Protein AF-A0A483PTI4-F1 (afdb_monomer_lite)

Organism: Klebsiella pneumoniae (NCBI:txid573)

Secondary structure (DSSP, 8-state):
-EETT--SPPPBTTTEEE-TTS-EEEPP-SSB-TGGGTPPPPPHHHHHHHHHHHHTT-HHHHHHHHTTPPB-HHHHHHHHHHHHHHT--EE--S-EEE--S-S-EEE-S-EE-TT-EEE--TTSS-SS-----BTTTBTTPPPPEEEEEEE-SPPEEPPHHHHHHHHHHTGGG--TT--B---GGGGGGTTSEEEEEEEEEEEEGGG-SS-GGGEEEEEEEEEB-GGGBBSSPP-S-PPTT-EEEEEEEPPPSSPEEEEPPEEEEESS---EEEEEEESSSEEEE--EEEEE-SS----TT--SEEEES-EEEEEES-EEEE-TTS---EEEEEEEEEEEEEES-EEEEEEEEEEEEEEEEEEEES-EEEEEEEES--

Sequence (378 aa):
MVNPDDTTSGEIPGGILVDVLGRRWYRQAEFVSYDMFMAPRVPGATLLAVQVALAMGNCSSAIAYLSGVEAADAAIQNAHRYANLLNIPVRQNDGAFLVLVDHEAEVRTKTSLGGSIIFTSADSGVNEIRWGPLRLLDPTAPEPKRMFNIKGKERIELTPAELATFNTSYSQYLKKGSNYLPYPKLYPYYGGMFYALSNEVEIYRNGNRDNPRDRVLYRDFSRIGRNGALTERIVKDIPTGSIGYAAIIPKEDDFLEFECPHFIELGDSRRFLNIEVSRPMVRIKNLVHTSWQTASTSLESRVVISAREVFDVFCEYGETTCHPAENGSYVICIRDTCNVHIDNYYGLHGWGFQGHHGIKGLYGNRNTFNRVDFHSFG

Structure (mmCIF, N/CA/C/O backbone):
data_AF-A0A483PTI4-F1
#
_entry.id   AF-A0A483PTI4-F1
#
loop_
_atom_site.group_PDB
_atom_site.id
_atom_site.type_symbol
_atom_site.label_atom_id
_atom_site.label_alt_id
_atom_site.label_comp_id
_atom_site.label_asym_id
_atom_site.label_entity_id
_atom_site.label_seq_id
_atom_site.pdbx_PDB_ins_code
_atom_site.Cartn_x
_atom_site.Cartn_y
_atom_site.Cartn_z
_atom_site.occupancy
_atom_site.B_iso_or_equiv
_atom_site.auth_seq_id
_atom_site.auth_comp_id
_atom_site.auth_asym_id
_atom_site.auth_atom_id
_atom_site.pdbx_PDB_model_num
ATOM 1 N N . MET A 1 1 ? -11.165 -3.805 -29.130 1.00 83.06 1 MET A N 1
ATOM 2 C CA . MET A 1 1 ? -12.610 -3.971 -29.387 1.00 83.06 1 MET A CA 1
ATOM 3 C C . MET A 1 1 ? -13.277 -2.628 -29.152 1.00 83.06 1 MET A C 1
ATOM 5 O O . MET A 1 1 ? -12.896 -1.958 -28.199 1.00 83.06 1 MET A O 1
ATOM 9 N N . VAL A 1 2 ? -14.197 -2.207 -30.020 1.00 85.25 2 VAL A N 1
ATOM 10 C CA . VAL A 1 2 ? -15.020 -1.021 -29.737 1.00 85.25 2 VAL A CA 1
ATOM 11 C C . VAL A 1 2 ? -16.045 -1.412 -28.684 1.00 85.25 2 VAL A C 1
ATOM 13 O O . VAL A 1 2 ? -16.722 -2.419 -28.873 1.00 85.25 2 VAL A O 1
ATOM 16 N N . ASN A 1 3 ? -16.148 -0.641 -27.603 1.00 81.75 3 ASN A N 1
ATOM 17 C CA . ASN A 1 3 ? -17.265 -0.767 -26.673 1.00 81.75 3 ASN A CA 1
ATOM 18 C C . ASN A 1 3 ? -18.332 0.270 -27.066 1.00 81.75 3 ASN A C 1
ATOM 20 O O . ASN A 1 3 ? -18.118 1.456 -26.816 1.00 81.75 3 ASN A O 1
ATOM 24 N N . PRO A 1 4 ? -19.428 -0.130 -27.736 1.00 78.69 4 PRO A N 1
ATOM 25 C CA . PRO A 1 4 ? -20.441 0.814 -28.206 1.00 78.69 4 PRO A CA 1
ATOM 26 C C . PRO A 1 4 ? -21.245 1.447 -27.062 1.00 78.69 4 PRO A C 1
ATOM 28 O O . PRO A 1 4 ? -21.808 2.522 -27.2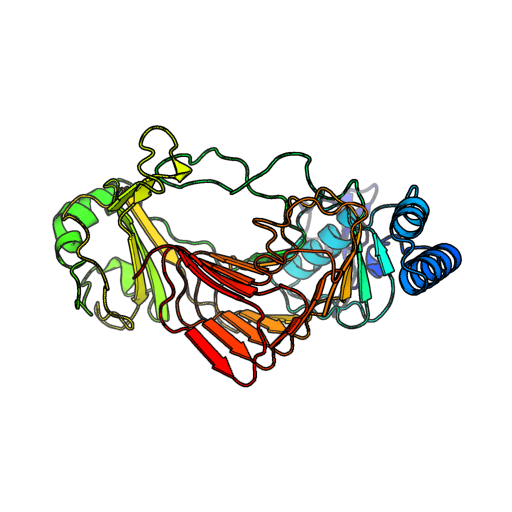56 1.00 78.69 4 PRO A O 1
ATOM 31 N N . ASP A 1 5 ? -21.269 0.814 -25.886 1.00 84.44 5 ASP A N 1
ATOM 32 C CA . ASP A 1 5 ? -22.056 1.259 -24.732 1.00 84.44 5 ASP A CA 1
ATOM 33 C C . ASP A 1 5 ? -21.272 2.213 -23.814 1.00 84.44 5 ASP A C 1
ATOM 35 O O . ASP A 1 5 ? -21.851 2.897 -22.969 1.00 84.44 5 ASP A O 1
ATOM 39 N N . ASP A 1 6 ? -19.949 2.299 -23.988 1.00 85.56 6 ASP A N 1
ATOM 40 C CA . ASP A 1 6 ? -19.105 3.231 -23.247 1.00 85.56 6 ASP A CA 1
ATOM 41 C C . ASP A 1 6 ? -18.936 4.561 -23.991 1.00 85.56 6 ASP A C 1
ATOM 43 O O . ASP A 1 6 ? -18.280 4.664 -25.030 1.00 85.56 6 ASP A O 1
ATOM 47 N N . THR A 1 7 ? -19.509 5.611 -23.406 1.00 82.94 7 THR A N 1
ATOM 48 C CA . THR A 1 7 ? -19.462 6.983 -23.932 1.00 82.94 7 THR A CA 1
ATOM 49 C C . THR A 1 7 ? -18.765 7.969 -22.995 1.00 82.94 7 THR A C 1
ATOM 51 O O . THR A 1 7 ? -18.557 9.129 -23.366 1.00 82.94 7 THR A O 1
ATOM 54 N N . THR A 1 8 ? -18.368 7.531 -21.797 1.00 87.75 8 THR A N 1
ATOM 55 C CA . THR A 1 8 ? -17.908 8.414 -20.714 1.00 87.75 8 THR A CA 1
ATOM 56 C C . THR A 1 8 ? -16.476 8.143 -20.282 1.00 87.75 8 THR A C 1
ATOM 58 O O . THR A 1 8 ? -15.845 9.056 -19.747 1.00 87.75 8 THR A O 1
ATOM 61 N N . SER A 1 9 ? -15.919 6.955 -20.547 1.00 87.00 9 SER A N 1
ATOM 62 C CA . SER A 1 9 ? -14.534 6.672 -20.171 1.00 87.00 9 SER A CA 1
ATOM 63 C C . SER A 1 9 ? -13.573 7.626 -20.879 1.00 87.00 9 SER A C 1
ATOM 65 O O . SER A 1 9 ? -13.685 7.897 -22.084 1.00 87.00 9 SER A O 1
ATOM 67 N N . GLY A 1 10 ? -12.643 8.168 -20.093 1.00 88.56 10 GLY A N 1
ATOM 68 C CA . GLY A 1 10 ? -11.529 8.960 -20.597 1.00 88.56 10 GLY A CA 1
ATOM 69 C C . GLY A 1 10 ? -10.473 8.077 -21.254 1.00 88.56 10 GLY A C 1
ATOM 70 O O . GLY A 1 10 ? -10.407 6.873 -21.002 1.00 88.56 10 GLY A O 1
ATOM 71 N N . GLU A 1 11 ? -9.633 8.692 -22.079 1.00 92.88 11 GLU A N 1
ATOM 72 C CA . GLU A 1 11 ? -8.502 8.006 -22.693 1.00 92.88 11 GLU A CA 1
ATOM 73 C C . GLU A 1 11 ? -7.539 7.467 -21.623 1.00 92.88 11 GLU A C 1
ATOM 75 O O . GLU A 1 11 ? -7.259 8.119 -20.610 1.00 92.88 11 GLU A O 1
ATOM 80 N N . ILE A 1 12 ? -7.042 6.256 -21.859 1.00 94.88 12 ILE A N 1
ATOM 81 C CA . ILE A 1 12 ? -5.945 5.653 -21.109 1.00 94.88 12 ILE A CA 1
ATOM 82 C C . ILE A 1 12 ? -4.933 5.199 -22.162 1.00 94.88 12 ILE A C 1
ATOM 84 O O . ILE A 1 12 ? -5.156 4.147 -22.769 1.00 94.88 12 ILE A O 1
ATOM 88 N N . PRO A 1 13 ? -3.850 5.960 -22.407 1.00 93.25 13 PRO A N 1
ATOM 89 C CA . PRO A 1 13 ? -2.853 5.621 -23.416 1.00 93.25 13 PRO A CA 1
ATOM 90 C C . PRO A 1 13 ? -2.393 4.167 -23.300 1.00 93.25 13 PRO A C 1
ATOM 92 O O . PRO A 1 13 ? -2.026 3.711 -22.223 1.00 93.25 13 PRO A O 1
ATOM 95 N N . GLY A 1 14 ? -2.473 3.422 -24.403 1.00 91.00 14 GLY A N 1
ATOM 96 C CA . GLY A 1 14 ? -2.158 1.991 -24.447 1.00 91.00 14 GLY A CA 1
ATOM 97 C C . GLY A 1 14 ? -3.282 1.045 -24.001 1.00 91.00 14 GLY A C 1
ATOM 98 O O . GLY A 1 14 ? -3.193 -0.138 -24.314 1.00 91.00 14 GLY A O 1
ATOM 99 N N . GLY A 1 15 ? -4.348 1.522 -23.350 1.00 94.50 15 GLY A N 1
ATOM 100 C CA . GLY A 1 15 ? -5.488 0.723 -22.871 1.00 94.50 15 GLY A CA 1
ATOM 101 C C . GLY A 1 15 ? -6.820 1.067 -23.548 1.00 94.50 15 GLY A C 1
ATOM 102 O O . GLY A 1 15 ? -7.386 0.223 -24.243 1.00 94.50 15 GLY A O 1
ATOM 103 N N . ILE A 1 16 ? -7.308 2.299 -23.355 1.00 94.69 16 ILE A N 1
ATOM 104 C CA . ILE A 1 16 ? -8.518 2.846 -23.993 1.00 94.69 16 ILE A CA 1
ATOM 105 C C . ILE A 1 16 ? -8.091 3.975 -24.918 1.00 94.69 16 ILE A C 1
ATOM 107 O O . ILE A 1 16 ? -7.575 4.980 -24.438 1.00 94.69 16 ILE A O 1
ATOM 111 N N . LEU A 1 17 ? -8.355 3.837 -26.214 1.00 93.38 17 LEU A N 1
ATOM 112 C CA . LEU A 1 17 ? -8.159 4.912 -27.186 1.00 93.38 17 LEU A CA 1
ATOM 113 C C . LEU A 1 17 ? -9.509 5.525 -27.555 1.00 93.38 17 LEU A C 1
ATOM 115 O O . LEU A 1 17 ? -10.465 4.793 -27.816 1.00 93.38 17 LEU A O 1
ATOM 119 N N . VAL A 1 18 ? -9.588 6.854 -27.591 1.00 92.56 18 VAL A N 1
ATOM 120 C CA . VAL A 1 18 ? -10.782 7.574 -28.051 1.00 92.56 18 VAL A CA 1
ATOM 121 C C . VAL A 1 18 ? -10.518 8.061 -29.466 1.00 92.56 18 VAL A C 1
ATOM 123 O O . VAL A 1 18 ? -9.573 8.807 -29.700 1.00 92.56 18 VAL A O 1
ATOM 126 N N . ASP A 1 19 ? -11.323 7.617 -30.429 1.00 89.44 19 ASP A N 1
ATOM 127 C CA . ASP A 1 19 ? -11.155 8.068 -31.809 1.00 89.44 19 ASP A CA 1
ATOM 128 C C . ASP A 1 19 ? -11.838 9.416 -32.085 1.00 89.44 19 ASP A C 1
ATOM 130 O O . ASP A 1 19 ? -12.566 9.965 -31.258 1.00 89.44 19 ASP A O 1
ATOM 134 N N . VAL A 1 20 ? -11.623 9.944 -33.291 1.00 90.62 20 VAL A N 1
ATOM 135 C CA . VAL A 1 20 ? -12.175 11.236 -33.739 1.00 90.62 20 VAL A CA 1
ATOM 136 C C . VAL A 1 20 ? -13.708 11.286 -33.770 1.00 90.62 20 VAL A C 1
ATOM 138 O O . VAL A 1 20 ? -14.277 12.370 -33.840 1.00 90.62 20 VAL A O 1
ATOM 141 N N . LEU A 1 21 ? -14.381 10.131 -33.730 1.00 89.12 21 LEU A N 1
ATOM 142 C CA . LEU A 1 21 ? -15.840 10.022 -33.658 1.00 89.12 21 LEU A CA 1
ATOM 143 C C . LEU A 1 21 ? -16.330 9.838 -32.212 1.00 89.12 21 LEU A C 1
ATOM 145 O O . LEU A 1 21 ? -17.519 9.624 -31.989 1.00 89.12 21 LEU A O 1
ATOM 149 N N . GLY A 1 22 ? -15.426 9.893 -31.230 1.00 88.62 22 GLY A N 1
ATOM 150 C CA . GLY A 1 22 ? -15.723 9.681 -29.819 1.00 88.62 22 GLY A CA 1
ATOM 151 C C . GLY A 1 22 ? -15.934 8.214 -29.439 1.00 88.62 22 GLY A C 1
ATOM 152 O O . GLY A 1 22 ? -16.445 7.944 -28.354 1.00 88.62 22 GLY A O 1
ATOM 153 N N . ARG A 1 23 ? -15.571 7.242 -30.283 1.00 90.75 23 ARG A N 1
ATOM 154 C CA . ARG A 1 23 ? -15.714 5.814 -29.941 1.00 90.75 23 ARG A CA 1
ATOM 155 C C . ARG A 1 23 ? -14.533 5.355 -29.095 1.00 90.75 23 ARG A C 1
ATOM 157 O O . ARG A 1 23 ? -13.397 5.751 -29.356 1.00 90.75 23 ARG A O 1
ATOM 164 N N . ARG A 1 24 ? -14.791 4.495 -28.106 1.00 92.88 24 ARG A N 1
ATOM 165 C CA . ARG A 1 24 ? -13.760 3.952 -27.213 1.00 92.88 24 ARG A CA 1
ATOM 166 C C . ARG A 1 24 ? -13.302 2.577 -27.676 1.00 92.88 24 ARG A C 1
ATOM 168 O O . ARG A 1 24 ? -14.091 1.638 -27.804 1.00 92.88 24 ARG A O 1
ATOM 175 N N . TRP A 1 25 ? -12.001 2.461 -27.903 1.00 93.06 25 TRP A N 1
ATOM 176 C CA . TRP A 1 25 ? -11.323 1.247 -28.326 1.00 93.06 25 TRP A CA 1
ATOM 177 C C . TRP A 1 25 ? -10.546 0.666 -27.157 1.00 93.06 25 TRP A C 1
ATOM 179 O O . TRP A 1 25 ? -9.517 1.198 -26.754 1.00 93.06 25 TRP A O 1
ATOM 189 N N . TYR A 1 26 ? -11.029 -0.459 -26.647 1.00 94.31 26 TYR A N 1
ATOM 190 C CA . TYR A 1 26 ? -10.422 -1.174 -25.535 1.00 94.31 26 TYR A CA 1
ATOM 191 C C . TYR A 1 26 ? -9.418 -2.206 -26.039 1.00 94.31 26 TYR A C 1
ATOM 193 O O . TYR A 1 26 ? -9.748 -3.045 -26.895 1.00 94.31 26 TYR A O 1
ATOM 201 N N . ARG A 1 27 ? -8.216 -2.211 -25.462 1.00 92.81 27 ARG A N 1
ATOM 202 C CA . ARG A 1 27 ? -7.264 -3.318 -25.586 1.00 92.81 27 ARG A CA 1
ATOM 203 C C . ARG A 1 27 ? -7.894 -4.603 -25.047 1.00 92.81 27 ARG A C 1
ATOM 205 O O . ARG A 1 27 ? -8.299 -4.677 -23.894 1.00 92.81 27 ARG A O 1
ATOM 212 N N . GLN A 1 28 ? -7.939 -5.643 -25.867 1.00 92.25 28 GLN A N 1
ATOM 213 C CA . GLN A 1 28 ? -8.326 -6.973 -25.398 1.00 92.25 28 GLN A CA 1
ATOM 214 C C . GLN A 1 28 ? -7.072 -7.682 -24.900 1.00 92.25 28 GLN A C 1
ATOM 216 O O . GLN A 1 28 ? -6.133 -7.855 -25.675 1.00 92.25 28 GLN A O 1
ATOM 221 N N . ALA A 1 29 ? -7.033 -8.031 -23.618 1.00 91.62 29 ALA A N 1
ATOM 222 C CA . ALA A 1 29 ? -5.925 -8.772 -23.039 1.00 91.62 29 ALA A CA 1
ATOM 223 C C . ALA A 1 29 ? -6.363 -9.490 -21.757 1.00 91.62 29 ALA A C 1
ATOM 225 O O . ALA A 1 29 ? -7.185 -8.974 -21.005 1.00 91.62 29 ALA A O 1
ATOM 226 N N . GLU A 1 30 ? -5.784 -10.662 -21.501 1.00 95.25 30 GLU A N 1
ATOM 227 C CA . GLU A 1 30 ? -5.970 -11.409 -20.246 1.00 95.25 30 GLU A CA 1
ATOM 228 C C . GLU A 1 30 ? -5.063 -10.889 -19.119 1.00 95.25 30 GLU A C 1
ATOM 230 O O . GLU A 1 30 ? -5.235 -11.240 -17.956 1.00 95.25 30 GLU A O 1
ATOM 235 N N . PHE A 1 31 ? -4.073 -10.069 -19.469 1.00 97.44 31 PHE A N 1
ATOM 236 C CA . PHE A 1 31 ? -3.181 -9.345 -18.572 1.00 97.44 31 PHE A CA 1
ATOM 237 C C . PHE A 1 31 ? -2.611 -8.134 -19.315 1.00 97.44 31 PHE A C 1
ATOM 239 O O . PHE A 1 31 ? -2.648 -8.084 -20.544 1.00 97.44 31 PHE A O 1
ATOM 246 N N . VAL A 1 32 ? -2.027 -7.183 -18.593 1.00 98.00 32 VAL A N 1
ATOM 247 C CA . VAL A 1 32 ? -1.288 -6.067 -19.200 1.00 98.00 32 VAL A CA 1
ATOM 248 C C . VAL A 1 32 ? 0.142 -5.989 -18.695 1.00 98.00 32 VAL A C 1
ATOM 250 O O . VAL A 1 32 ? 0.438 -6.444 -17.596 1.00 98.00 32 VAL A O 1
ATOM 253 N N . SER A 1 33 ? 1.027 -5.408 -19.498 1.00 97.75 33 SER A N 1
ATOM 254 C CA . SER A 1 33 ? 2.416 -5.121 -19.132 1.00 97.75 33 SER A CA 1
ATOM 255 C C . SER A 1 33 ? 2.711 -3.633 -19.286 1.00 97.75 33 SER A C 1
ATOM 257 O O . SER A 1 33 ? 1.950 -2.910 -19.931 1.00 97.75 33 SER A O 1
ATOM 259 N N . TYR A 1 34 ? 3.821 -3.161 -18.729 1.00 98.19 34 TYR A N 1
ATOM 260 C CA . TYR A 1 34 ? 4.249 -1.773 -18.888 1.00 98.19 34 TYR A CA 1
ATOM 261 C C . TYR A 1 34 ? 4.581 -1.451 -20.352 1.00 98.19 34 TYR A C 1
ATOM 263 O O . TYR A 1 34 ? 4.225 -0.380 -20.840 1.00 98.19 34 TYR A O 1
ATOM 271 N N . ASP A 1 35 ? 5.129 -2.405 -21.110 1.00 96.56 35 ASP A N 1
ATOM 272 C CA . ASP A 1 35 ? 5.402 -2.215 -22.544 1.00 96.56 35 ASP A CA 1
ATOM 273 C C . ASP A 1 35 ? 4.134 -2.032 -23.384 1.00 96.56 35 ASP A C 1
ATOM 275 O O . ASP A 1 35 ? 4.121 -1.247 -24.330 1.00 96.56 35 ASP A O 1
ATOM 279 N N . MET A 1 36 ? 3.033 -2.712 -23.033 1.00 96.44 36 MET A N 1
ATOM 280 C CA . MET A 1 36 ? 1.743 -2.514 -23.714 1.00 96.44 36 MET A CA 1
ATOM 281 C C . MET A 1 36 ? 1.212 -1.084 -23.549 1.00 96.44 36 MET A C 1
ATOM 283 O O . MET A 1 36 ? 0.398 -0.630 -24.356 1.00 96.44 36 MET A O 1
ATOM 287 N N . PHE A 1 37 ? 1.678 -0.390 -22.512 1.00 97.31 37 PHE A N 1
ATOM 288 C CA . PHE A 1 37 ? 1.368 0.999 -22.195 1.00 97.31 37 PHE A CA 1
ATOM 289 C C . PHE A 1 37 ? 2.501 1.945 -22.605 1.00 97.31 37 PHE A C 1
ATOM 291 O O . PHE A 1 37 ? 2.488 3.113 -22.230 1.00 97.31 37 PHE A O 1
ATOM 298 N N . MET A 1 38 ? 3.438 1.448 -23.424 1.00 96.31 38 MET A N 1
ATOM 299 C CA . MET A 1 38 ? 4.559 2.197 -23.988 1.00 96.31 38 MET A CA 1
ATOM 300 C C . MET A 1 38 ? 5.458 2.811 -22.912 1.00 96.31 38 MET A C 1
ATOM 302 O O . MET A 1 38 ? 5.983 3.905 -23.094 1.00 96.31 38 MET A O 1
ATOM 306 N N . ALA A 1 39 ? 5.636 2.112 -21.787 1.00 97.88 39 ALA A N 1
ATOM 307 C CA . ALA A 1 39 ? 6.569 2.549 -20.762 1.00 97.88 39 ALA A CA 1
ATOM 308 C C . ALA A 1 39 ? 7.990 2.661 -21.347 1.00 97.88 39 ALA A C 1
ATOM 310 O O . ALA A 1 39 ? 8.506 1.666 -21.870 1.00 97.88 39 ALA A O 1
ATOM 311 N N . PRO A 1 40 ? 8.637 3.839 -21.269 1.00 97.56 40 PRO A N 1
ATOM 312 C CA . PRO A 1 40 ? 10.001 4.009 -21.740 1.00 97.56 40 PRO A CA 1
ATOM 313 C C . PRO A 1 40 ? 10.943 3.124 -20.924 1.00 97.56 40 PRO A C 1
ATOM 315 O O . PRO A 1 40 ? 11.032 3.220 -19.698 1.00 97.56 40 PRO A O 1
ATOM 318 N N . ARG A 1 41 ? 11.657 2.238 -21.620 1.00 97.50 41 ARG A N 1
ATOM 319 C CA . ARG A 1 41 ? 12.722 1.432 -21.022 1.00 97.50 41 ARG A CA 1
ATOM 320 C C . ARG A 1 41 ? 14.001 2.264 -20.925 1.00 97.50 41 ARG A C 1
ATOM 322 O O . ARG A 1 41 ? 14.324 3.019 -21.842 1.00 97.50 41 ARG A O 1
ATOM 329 N N . VAL A 1 42 ? 14.785 2.049 -19.872 1.00 97.75 42 VAL A N 1
ATOM 330 C CA . VAL A 1 42 ? 16.178 2.506 -19.803 1.00 97.75 42 VAL A CA 1
ATOM 331 C C . VAL A 1 42 ? 16.931 1.891 -20.994 1.00 97.75 42 VAL A C 1
ATOM 333 O O . VAL A 1 42 ? 16.934 0.661 -21.131 1.00 97.75 42 VAL A O 1
ATOM 336 N N . PRO A 1 43 ? 17.570 2.693 -21.868 1.00 96.94 43 PRO A N 1
ATOM 337 C CA . PRO A 1 43 ? 18.278 2.168 -23.031 1.00 96.94 43 PRO A CA 1
ATOM 338 C C . PRO A 1 43 ? 19.368 1.167 -22.638 1.00 96.94 43 PRO A C 1
ATOM 340 O O . PRO A 1 43 ? 20.068 1.366 -21.648 1.00 96.94 43 PRO A O 1
ATOM 343 N N . GLY A 1 44 ? 19.571 0.116 -23.439 1.00 95.88 44 GLY A N 1
ATOM 344 C CA . GLY A 1 44 ? 20.504 -0.967 -23.095 1.00 95.88 44 GLY A CA 1
ATOM 345 C C . GLY A 1 44 ? 21.944 -0.502 -22.834 1.00 95.88 44 GLY A C 1
ATOM 346 O O . GLY A 1 44 ? 22.582 -0.980 -21.900 1.00 95.88 44 GLY A O 1
ATOM 347 N N . ALA A 1 45 ? 22.438 0.477 -23.602 1.00 95.81 45 ALA A N 1
ATOM 348 C CA . ALA A 1 45 ? 23.760 1.068 -23.379 1.00 95.81 45 ALA A CA 1
ATOM 349 C C . ALA A 1 45 ? 23.837 1.829 -22.043 1.00 95.81 45 ALA A C 1
ATOM 351 O O . ALA A 1 45 ? 24.821 1.700 -21.316 1.00 95.81 45 ALA A O 1
ATOM 352 N N . THR A 1 46 ? 22.782 2.571 -21.696 1.00 96.50 46 THR A N 1
ATOM 353 C CA . THR A 1 46 ? 22.660 3.273 -20.413 1.00 96.50 46 THR A CA 1
ATOM 354 C C . THR A 1 46 ? 22.582 2.288 -19.253 1.00 96.50 46 THR A C 1
ATOM 356 O O . THR A 1 46 ? 23.303 2.446 -18.274 1.00 96.50 46 THR A O 1
ATOM 359 N N . LEU A 1 47 ? 21.767 1.236 -19.374 1.00 96.19 47 LEU A N 1
ATOM 360 C CA . LEU A 1 47 ? 21.642 0.190 -18.359 1.00 96.19 47 LEU A CA 1
ATOM 361 C C . LEU A 1 47 ? 22.994 -0.475 -18.075 1.00 96.19 47 LEU A C 1
ATOM 363 O O . LEU A 1 47 ? 23.376 -0.613 -16.915 1.00 96.19 47 LEU A O 1
ATOM 367 N N . LEU A 1 48 ? 23.739 -0.829 -19.126 1.00 96.44 48 LEU A N 1
ATOM 368 C CA . LEU A 1 48 ? 25.079 -1.396 -18.986 1.00 96.44 48 LEU A CA 1
ATOM 369 C C . LEU A 1 48 ? 26.035 -0.415 -18.291 1.00 96.44 48 LEU A C 1
ATOM 371 O O . LEU A 1 48 ? 26.762 -0.812 -17.383 1.00 96.44 48 LEU A O 1
ATOM 375 N N . ALA A 1 49 ? 26.017 0.865 -18.673 1.00 96.31 49 ALA A N 1
ATOM 376 C CA . ALA A 1 49 ? 26.856 1.890 -18.054 1.00 96.31 49 ALA A CA 1
ATOM 377 C C . ALA A 1 49 ? 26.541 2.077 -16.558 1.00 96.31 49 ALA A C 1
ATOM 379 O O . ALA A 1 49 ? 27.462 2.147 -15.743 1.00 96.31 49 ALA A O 1
ATOM 380 N N . VAL A 1 50 ? 25.256 2.079 -16.183 1.00 94.75 50 VAL A N 1
ATOM 381 C CA . VAL A 1 50 ? 24.802 2.112 -14.782 1.00 94.75 50 VAL A CA 1
ATOM 382 C C . VAL A 1 50 ? 25.316 0.890 -14.020 1.00 94.75 50 VAL A C 1
ATOM 384 O O . VAL A 1 50 ? 25.925 1.044 -12.964 1.00 94.75 50 VAL A O 1
ATOM 387 N N . GLN A 1 51 ? 25.131 -0.319 -14.555 1.00 93.69 51 GLN A N 1
ATOM 388 C CA . GLN A 1 51 ? 25.570 -1.561 -13.907 1.00 93.69 51 GLN A CA 1
ATOM 389 C C . GLN A 1 51 ? 27.087 -1.601 -13.689 1.00 93.69 51 GLN A C 1
ATOM 391 O O . GLN A 1 51 ? 27.539 -1.953 -12.600 1.00 93.69 51 GLN A O 1
ATOM 396 N N . VAL A 1 52 ? 27.874 -1.197 -14.692 1.00 95.50 52 VAL A N 1
ATOM 397 C CA . VAL A 1 52 ? 29.338 -1.109 -14.582 1.00 95.50 52 VAL A CA 1
ATOM 398 C C . VAL A 1 52 ? 29.742 -0.076 -13.530 1.00 95.50 52 VAL A C 1
ATOM 400 O O . VAL A 1 52 ? 30.585 -0.369 -12.684 1.00 95.50 52 VAL A O 1
ATOM 403 N N . ALA A 1 53 ? 29.119 1.105 -13.531 1.00 93.56 53 ALA A N 1
ATOM 404 C CA . ALA A 1 53 ? 29.409 2.139 -12.543 1.00 93.56 53 ALA A CA 1
ATOM 405 C C . ALA A 1 53 ? 29.119 1.662 -11.112 1.00 93.56 53 ALA A C 1
ATOM 407 O O . ALA A 1 53 ? 29.961 1.845 -10.232 1.00 93.56 53 ALA A O 1
ATOM 408 N N . LEU A 1 54 ? 27.983 0.994 -10.884 1.00 90.31 54 LEU A N 1
ATOM 409 C CA . LEU A 1 54 ? 27.629 0.434 -9.577 1.00 90.31 54 LEU A CA 1
ATOM 410 C C . LEU A 1 54 ? 28.585 -0.679 -9.142 1.00 90.31 54 LEU A C 1
ATOM 412 O O . LEU A 1 54 ? 29.028 -0.681 -7.996 1.00 90.31 54 LEU A O 1
ATOM 416 N N . ALA A 1 55 ? 28.979 -1.570 -10.055 1.00 90.50 55 ALA A N 1
ATOM 417 C CA . ALA A 1 55 ? 29.968 -2.610 -9.768 1.00 90.50 55 ALA A CA 1
ATOM 418 C C . ALA A 1 55 ? 31.344 -2.033 -9.378 1.00 90.50 55 ALA A C 1
ATOM 420 O O . ALA A 1 55 ? 32.082 -2.650 -8.614 1.00 90.50 55 ALA A O 1
ATOM 421 N N . MET A 1 56 ? 31.678 -0.835 -9.868 1.00 90.94 56 MET A N 1
ATOM 422 C CA . MET A 1 56 ? 32.892 -0.094 -9.509 1.00 90.94 56 MET A CA 1
ATOM 423 C C . MET A 1 56 ? 32.724 0.810 -8.272 1.00 90.94 56 MET A C 1
ATOM 425 O O . MET A 1 56 ? 33.656 1.534 -7.924 1.00 90.94 56 MET A O 1
ATOM 429 N N . GLY A 1 57 ? 31.553 0.820 -7.624 1.00 86.44 57 GLY A N 1
ATOM 430 C CA . GLY A 1 57 ? 31.250 1.698 -6.487 1.00 86.44 57 GLY A CA 1
ATOM 431 C C . GLY A 1 57 ? 31.067 3.178 -6.855 1.00 86.44 57 GLY A C 1
ATOM 432 O O . GLY A 1 57 ? 31.084 4.044 -5.983 1.00 86.44 57 GLY A O 1
ATOM 433 N N . ASN A 1 58 ? 30.893 3.501 -8.139 1.00 89.75 5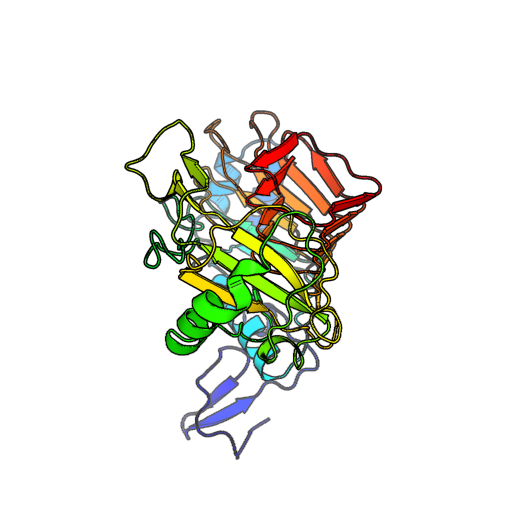8 ASN A N 1
ATOM 434 C CA . ASN A 1 58 ? 30.773 4.867 -8.643 1.00 89.75 58 ASN A CA 1
ATOM 435 C C . ASN A 1 58 ? 29.299 5.293 -8.760 1.00 89.75 58 ASN A C 1
ATOM 437 O O . ASN A 1 58 ? 28.747 5.435 -9.856 1.00 89.75 58 ASN A O 1
ATOM 441 N N . CYS A 1 59 ? 28.659 5.507 -7.606 1.00 87.38 59 CYS A N 1
ATOM 442 C CA . CYS A 1 59 ? 27.244 5.887 -7.528 1.00 87.38 59 CYS A CA 1
ATOM 443 C C . CYS A 1 59 ? 26.946 7.211 -8.255 1.00 87.38 59 CYS A C 1
ATOM 445 O O . CYS A 1 59 ? 25.918 7.324 -8.919 1.00 87.38 59 CYS A O 1
ATOM 447 N N . SER A 1 60 ? 27.864 8.185 -8.214 1.00 88.94 60 SER A N 1
ATOM 448 C CA . SER A 1 60 ? 27.685 9.479 -8.890 1.00 88.94 60 SER A CA 1
ATOM 449 C C . SER A 1 60 ? 27.541 9.330 -10.402 1.00 88.94 60 SER A C 1
ATOM 451 O O . SER A 1 60 ? 26.696 9.982 -11.010 1.00 88.94 60 SER A O 1
ATOM 453 N N . SER A 1 61 ? 28.332 8.445 -11.016 1.00 92.00 61 SER A N 1
ATOM 454 C CA . SER A 1 61 ? 28.228 8.198 -12.458 1.00 92.00 61 SER A CA 1
ATOM 455 C C . SER A 1 61 ? 26.964 7.420 -12.805 1.00 92.00 61 SER A C 1
ATOM 457 O O . SER A 1 61 ? 26.307 7.750 -13.786 1.00 92.00 61 SER A O 1
ATOM 459 N N . ALA A 1 62 ? 26.574 6.443 -11.978 1.00 91.56 62 ALA A N 1
ATOM 460 C CA . ALA A 1 62 ? 25.313 5.721 -12.152 1.00 91.56 62 ALA A CA 1
ATOM 461 C C . ALA A 1 62 ? 24.102 6.673 -12.150 1.00 91.56 62 ALA A C 1
ATOM 463 O O . ALA A 1 62 ? 23.252 6.581 -13.033 1.00 91.56 62 ALA A O 1
ATOM 464 N N . ILE A 1 63 ? 24.063 7.634 -11.218 1.00 89.38 63 ILE A N 1
ATOM 465 C CA . ILE A 1 63 ? 23.036 8.688 -11.184 1.00 89.38 63 ILE A CA 1
ATOM 466 C C . ILE A 1 63 ? 23.091 9.539 -12.458 1.00 89.38 63 ILE A C 1
ATOM 468 O O . ILE A 1 63 ? 22.060 9.774 -13.085 1.00 89.38 63 ILE A O 1
ATOM 472 N N . ALA A 1 64 ? 24.285 9.974 -12.871 1.00 91.25 64 ALA A N 1
ATOM 473 C CA . ALA A 1 64 ? 24.451 10.810 -14.057 1.00 91.25 64 ALA A CA 1
ATOM 474 C C . ALA A 1 64 ? 23.984 10.113 -15.346 1.00 91.25 64 ALA A C 1
ATOM 476 O O . ALA A 1 64 ? 23.402 10.768 -16.204 1.00 91.25 64 ALA A O 1
ATOM 477 N N . TYR A 1 65 ? 24.175 8.797 -15.479 1.00 94.00 65 TYR A N 1
ATOM 478 C CA . TYR A 1 65 ? 23.701 8.041 -16.643 1.00 94.00 65 TYR A CA 1
ATOM 479 C C . TYR A 1 65 ? 22.176 7.967 -16.748 1.00 94.00 65 TYR A C 1
ATOM 481 O O . TYR A 1 65 ? 21.655 7.835 -17.853 1.00 94.00 65 TYR A O 1
ATOM 489 N N . LEU A 1 66 ? 21.458 8.060 -15.628 1.00 91.81 66 LEU A N 1
ATOM 490 C CA . LEU A 1 66 ? 19.997 8.135 -15.635 1.00 91.81 66 LEU A CA 1
ATOM 491 C C . LEU A 1 66 ? 19.477 9.544 -15.944 1.00 91.81 66 LEU A C 1
ATOM 493 O O . LEU A 1 66 ? 18.294 9.700 -16.242 1.00 91.81 66 LEU A O 1
ATOM 497 N N . SER A 1 67 ? 20.346 10.560 -15.922 1.00 87.50 67 SER A N 1
ATOM 498 C CA . SER A 1 67 ? 19.985 11.916 -16.332 1.00 87.50 67 SER A CA 1
ATOM 499 C C . SER A 1 67 ? 19.615 11.933 -17.816 1.00 87.50 67 SER A C 1
ATOM 501 O O . SER A 1 67 ? 20.409 11.553 -18.676 1.00 87.50 67 SER A O 1
ATOM 503 N N . GLY A 1 68 ? 18.386 12.348 -18.120 1.00 84.56 68 GLY A N 1
ATOM 504 C CA . GLY A 1 68 ? 17.856 12.384 -19.485 1.00 84.56 68 GLY A CA 1
ATOM 505 C C . GLY A 1 68 ? 17.199 11.086 -19.966 1.00 84.56 68 GLY A C 1
ATOM 506 O O . GLY A 1 68 ? 16.753 11.038 -21.111 1.00 84.56 68 GLY A O 1
ATOM 507 N N . VAL A 1 69 ? 17.097 10.052 -19.124 1.00 94.31 69 VAL A N 1
ATOM 508 C CA . VAL A 1 69 ? 16.200 8.920 -19.398 1.00 94.31 69 VAL A CA 1
ATOM 509 C C . VAL A 1 69 ? 14.756 9.364 -19.154 1.00 94.31 69 VAL A C 1
ATOM 511 O O . VAL A 1 69 ? 14.459 10.023 -18.161 1.00 94.31 69 VAL A O 1
ATOM 514 N N . GLU A 1 70 ? 13.853 9.011 -20.066 1.00 95.88 70 GLU A N 1
ATOM 515 C CA . GLU A 1 70 ? 12.430 9.321 -19.925 1.00 95.88 70 GLU A CA 1
ATOM 516 C C . GLU A 1 70 ? 11.792 8.480 -18.806 1.00 95.88 70 GLU A C 1
ATOM 518 O O . GLU A 1 70 ? 12.046 7.279 -18.686 1.00 95.88 70 GLU A O 1
ATOM 523 N N . ALA A 1 71 ? 10.971 9.121 -17.974 1.00 96.38 71 ALA A N 1
ATOM 524 C CA . ALA A 1 71 ? 10.325 8.487 -16.832 1.00 96.38 71 ALA A CA 1
ATOM 525 C C . ALA A 1 71 ? 9.108 7.646 -17.250 1.00 96.38 71 ALA A C 1
ATOM 527 O O . ALA A 1 71 ? 8.295 8.058 -18.077 1.00 96.38 71 ALA A O 1
ATOM 528 N N . ALA A 1 72 ? 8.946 6.479 -16.629 1.00 97.94 72 ALA A N 1
ATOM 529 C CA . ALA A 1 72 ? 7.882 5.525 -16.931 1.00 97.94 72 ALA A CA 1
ATOM 530 C C . ALA A 1 72 ? 6.616 5.685 -16.069 1.00 97.94 72 ALA A C 1
ATOM 532 O O . ALA A 1 72 ? 5.654 4.938 -16.259 1.00 97.94 72 ALA A O 1
ATOM 533 N N . ASP A 1 73 ? 6.589 6.654 -15.149 1.00 96.81 73 ASP A N 1
ATOM 534 C CA . ASP A 1 73 ? 5.517 6.902 -14.176 1.00 96.81 73 ASP A CA 1
ATOM 535 C C . ASP A 1 73 ? 4.106 6.828 -14.770 1.00 96.81 73 ASP A C 1
ATOM 537 O O . ASP A 1 73 ? 3.270 6.040 -14.320 1.00 96.81 73 ASP A O 1
ATOM 541 N N . ALA A 1 74 ? 3.840 7.624 -15.809 1.00 96.94 74 ALA A N 1
ATOM 542 C CA . ALA A 1 74 ? 2.514 7.719 -16.409 1.00 96.94 74 ALA A CA 1
ATOM 543 C C . ALA A 1 74 ? 2.084 6.402 -17.075 1.00 96.94 74 ALA A C 1
ATOM 545 O O . ALA A 1 74 ? 0.933 5.985 -16.945 1.00 96.94 74 ALA A O 1
ATOM 546 N N . ALA A 1 75 ? 3.003 5.714 -17.759 1.00 97.94 75 ALA A N 1
ATOM 547 C CA . ALA A 1 75 ? 2.717 4.436 -18.404 1.00 97.94 75 ALA A CA 1
ATOM 548 C C . ALA A 1 75 ? 2.438 3.328 -17.377 1.00 97.94 75 ALA A C 1
ATOM 550 O O . ALA A 1 75 ? 1.476 2.573 -17.534 1.00 97.94 75 ALA A O 1
ATOM 551 N N . ILE A 1 76 ? 3.216 3.275 -16.288 1.00 98.50 76 ILE A N 1
ATOM 552 C CA . ILE A 1 76 ? 2.990 2.348 -15.171 1.00 98.50 76 ILE A CA 1
ATOM 553 C C . ILE A 1 76 ? 1.631 2.630 -14.518 1.00 98.50 76 ILE A C 1
ATOM 555 O O . ILE A 1 76 ? 0.832 1.707 -14.344 1.00 98.50 76 ILE A O 1
ATOM 559 N N . GLN A 1 77 ? 1.317 3.896 -14.217 1.00 98.12 77 GLN A N 1
ATOM 560 C CA . GLN A 1 77 ? 0.014 4.282 -13.669 1.00 98.12 77 GLN A CA 1
ATOM 561 C C . GLN A 1 77 ? -1.135 3.871 -14.603 1.00 98.12 77 GLN A C 1
ATOM 563 O O . GLN A 1 77 ? -2.134 3.319 -14.141 1.00 98.12 77 GLN A O 1
ATOM 568 N N . ASN A 1 78 ? -1.002 4.103 -15.910 1.00 98.06 78 ASN A N 1
ATOM 569 C CA . ASN A 1 78 ? -2.026 3.753 -16.891 1.00 98.06 78 ASN A CA 1
ATOM 570 C C . ASN A 1 78 ? -2.234 2.236 -17.006 1.00 98.06 78 ASN A C 1
ATOM 572 O O . ASN A 1 78 ? -3.384 1.797 -17.085 1.00 98.06 78 ASN A O 1
ATOM 576 N N . ALA A 1 79 ? -1.159 1.442 -16.952 1.00 98.44 79 ALA A N 1
ATOM 577 C CA . ALA A 1 79 ? -1.246 -0.017 -16.959 1.00 98.44 79 ALA A CA 1
ATOM 578 C C . ALA A 1 79 ? -2.065 -0.528 -15.766 1.00 98.44 79 ALA A C 1
ATOM 580 O O . ALA A 1 79 ? -3.012 -1.293 -15.949 1.00 98.44 79 ALA A O 1
ATOM 581 N N . HIS A 1 80 ? -1.768 -0.041 -14.558 1.00 98.56 80 HIS A N 1
ATOM 582 C CA . HIS A 1 80 ? -2.516 -0.396 -13.347 1.00 98.56 80 HIS A CA 1
ATOM 583 C C . HIS A 1 80 ? -3.957 0.128 -13.371 1.00 98.56 80 HIS A C 1
ATOM 585 O O . HIS A 1 80 ? -4.887 -0.602 -13.037 1.00 98.56 80 HIS A O 1
ATOM 591 N N . ARG A 1 81 ? -4.185 1.359 -13.844 1.00 97.69 81 ARG A N 1
ATOM 592 C CA . ARG A 1 81 ? -5.535 1.928 -13.986 1.00 97.69 81 ARG A CA 1
ATOM 593 C C . ARG A 1 81 ? -6.412 1.083 -14.912 1.00 97.69 81 ARG A C 1
ATOM 595 O O . ARG A 1 81 ? -7.570 0.827 -14.589 1.00 97.69 81 ARG A O 1
ATOM 602 N N . TYR A 1 82 ? -5.869 0.649 -16.047 1.00 97.62 82 TYR A N 1
ATOM 603 C CA . TYR A 1 82 ? -6.588 -0.200 -16.993 1.00 97.62 82 TYR A CA 1
ATOM 604 C C . TYR A 1 82 ? -6.811 -1.616 -16.452 1.00 97.62 82 TYR A C 1
ATOM 606 O O . TYR A 1 82 ? -7.907 -2.159 -16.579 1.00 97.62 82 TYR A O 1
ATOM 614 N N . ALA A 1 83 ? -5.794 -2.191 -15.805 1.00 98.31 83 ALA A N 1
ATOM 615 C CA . ALA A 1 83 ? -5.882 -3.486 -15.139 1.00 98.31 83 ALA A CA 1
ATOM 616 C C . ALA A 1 83 ? -7.009 -3.512 -14.100 1.00 98.31 83 ALA A C 1
ATOM 618 O O . ALA A 1 83 ? -7.864 -4.394 -14.140 1.00 98.31 83 ALA A O 1
ATOM 619 N N . ASN A 1 84 ? -7.073 -2.488 -13.244 1.00 97.19 84 ASN A N 1
ATOM 620 C CA . ASN A 1 84 ? -8.122 -2.333 -12.240 1.00 97.19 84 ASN A CA 1
ATOM 621 C C . ASN A 1 84 ? -9.518 -2.215 -12.864 1.00 97.19 84 ASN A C 1
ATOM 623 O O . ASN A 1 84 ? -10.461 -2.801 -12.341 1.00 97.19 84 ASN A O 1
ATOM 627 N N . LEU A 1 85 ? -9.654 -1.479 -13.975 1.00 95.00 85 LEU A N 1
ATOM 628 C CA . LEU A 1 85 ? -10.934 -1.311 -14.670 1.00 95.00 85 LEU A CA 1
ATOM 629 C C . LEU A 1 85 ? -11.492 -2.645 -15.178 1.00 95.00 85 LEU A C 1
ATOM 631 O O . LEU A 1 85 ? -12.692 -2.883 -15.084 1.00 95.00 85 LEU A O 1
ATOM 635 N N . LEU A 1 86 ? -10.628 -3.498 -15.729 1.00 94.69 86 LEU A N 1
ATOM 636 C CA . LEU A 1 86 ? -11.032 -4.781 -16.304 1.00 94.69 86 LEU A CA 1
ATOM 637 C C . LEU A 1 86 ? -10.905 -5.960 -15.335 1.00 94.69 86 LEU A C 1
ATOM 639 O O . LEU A 1 86 ? -11.274 -7.075 -15.694 1.00 94.69 86 LEU A O 1
ATOM 643 N N . ASN A 1 87 ? -10.389 -5.724 -14.128 1.00 95.81 87 ASN A N 1
ATOM 644 C CA . ASN A 1 87 ? -10.042 -6.760 -13.160 1.00 95.81 87 ASN A CA 1
ATOM 645 C C . ASN A 1 87 ? -9.118 -7.847 -13.754 1.00 95.81 87 ASN A C 1
ATOM 647 O O . ASN A 1 87 ? -9.342 -9.046 -13.582 1.00 95.81 87 ASN A O 1
ATOM 651 N N . ILE A 1 88 ? -8.077 -7.422 -14.473 1.00 97.88 88 ILE A N 1
ATOM 652 C CA . ILE A 1 88 ? -7.068 -8.306 -15.079 1.00 97.88 88 ILE A CA 1
ATOM 653 C C . ILE A 1 88 ? -5.690 -8.060 -14.456 1.00 97.88 88 ILE A C 1
ATOM 655 O O . ILE A 1 88 ? -5.410 -6.948 -14.022 1.00 97.88 88 ILE A O 1
ATOM 659 N N . PRO A 1 89 ? -4.801 -9.062 -14.393 1.00 98.44 89 PRO A N 1
ATOM 660 C CA . PRO A 1 89 ? -3.488 -8.909 -13.778 1.00 98.44 89 PRO A CA 1
ATOM 661 C C . PRO A 1 89 ? -2.528 -7.999 -14.559 1.00 98.44 89 PRO A C 1
ATOM 663 O O . PRO A 1 89 ? -2.591 -7.888 -15.784 1.00 98.44 89 PRO A O 1
ATOM 666 N N . VAL A 1 90 ? -1.556 -7.439 -13.834 1.00 98.69 90 VAL A N 1
ATOM 667 C CA . VAL A 1 90 ? -0.379 -6.758 -14.400 1.00 98.69 90 VAL A CA 1
ATOM 668 C C . VAL A 1 90 ? 0.821 -7.702 -14.346 1.00 98.69 90 VAL A C 1
ATOM 670 O O . VAL A 1 90 ? 1.100 -8.283 -13.297 1.00 98.69 90 VAL A O 1
ATOM 673 N N . ARG A 1 91 ? 1.536 -7.871 -15.461 1.00 98.25 91 ARG A N 1
ATOM 674 C CA . ARG A 1 91 ? 2.736 -8.712 -15.559 1.00 98.25 91 ARG A CA 1
ATOM 675 C C . ARG A 1 91 ? 3.837 -8.000 -16.332 1.00 98.25 91 ARG A C 1
ATOM 677 O O . ARG A 1 91 ? 3.623 -7.628 -17.481 1.00 98.25 91 ARG A O 1
ATOM 684 N N . GLN A 1 92 ? 5.016 -7.877 -15.732 1.00 97.62 92 GLN A N 1
ATOM 685 C CA . GLN A 1 92 ? 6.214 -7.373 -16.398 1.00 97.62 92 GLN A CA 1
ATOM 686 C C . GLN A 1 92 ? 7.379 -8.333 -16.135 1.00 97.62 92 GLN A C 1
ATOM 688 O O . GLN A 1 92 ? 7.893 -8.421 -15.022 1.00 97.62 92 GLN A O 1
ATOM 693 N N . ASN A 1 93 ? 7.768 -9.074 -17.174 1.00 90.56 93 ASN A N 1
ATOM 694 C CA . ASN A 1 93 ? 8.724 -10.182 -17.065 1.00 90.56 93 ASN A CA 1
ATOM 695 C C . ASN A 1 93 ? 10.164 -9.790 -17.430 1.00 90.56 93 ASN A C 1
ATOM 697 O O . ASN A 1 93 ? 11.058 -10.622 -17.321 1.00 90.56 93 ASN A O 1
ATOM 701 N N . ASP A 1 94 ? 10.384 -8.563 -17.894 1.00 95.50 94 ASP A N 1
ATOM 702 C CA . ASP A 1 94 ? 11.693 -8.034 -18.269 1.00 95.50 94 ASP A CA 1
ATOM 703 C C . ASP A 1 94 ? 11.682 -6.495 -18.288 1.00 95.50 94 ASP A C 1
ATOM 705 O O . ASP A 1 94 ? 10.641 -5.857 -18.113 1.00 95.50 94 ASP A O 1
ATOM 709 N N . GLY A 1 95 ? 12.843 -5.897 -18.546 1.00 96.62 95 GLY A N 1
ATOM 710 C CA . GLY A 1 95 ? 12.984 -4.456 -18.747 1.00 96.62 95 GLY A CA 1
ATOM 711 C C . GLY A 1 95 ? 13.422 -3.696 -17.497 1.00 96.62 95 GLY A C 1
ATOM 712 O O . GLY A 1 95 ? 13.231 -4.133 -16.363 1.00 96.62 95 GLY A O 1
ATOM 713 N N . ALA A 1 96 ? 14.042 -2.544 -17.735 1.00 98.12 96 ALA A N 1
ATOM 714 C CA . ALA A 1 96 ? 14.450 -1.595 -16.711 1.00 98.12 96 ALA A CA 1
ATOM 715 C C . ALA A 1 96 ? 13.738 -0.268 -16.962 1.00 98.12 96 ALA A C 1
ATOM 717 O O . ALA A 1 96 ? 13.709 0.192 -18.103 1.00 98.12 96 ALA A O 1
ATOM 718 N N . PHE A 1 97 ? 13.191 0.345 -15.919 1.00 98.19 97 PHE A N 1
ATOM 719 C CA . PHE A 1 97 ? 12.376 1.555 -16.021 1.00 98.19 97 PHE A CA 1
ATOM 720 C C . PHE A 1 97 ? 12.864 2.595 -15.018 1.00 98.19 97 PHE A C 1
ATOM 722 O O . PHE A 1 97 ? 13.137 2.249 -13.870 1.00 98.19 97 PHE A O 1
ATOM 729 N N . LEU A 1 98 ? 12.969 3.856 -15.435 1.00 96.75 98 LEU A N 1
ATOM 730 C CA . LEU A 1 98 ? 13.170 4.967 -14.505 1.00 96.75 98 LEU A CA 1
ATOM 731 C C . LEU A 1 98 ? 11.805 5.422 -13.984 1.00 96.75 98 LEU A C 1
ATOM 733 O O . LEU A 1 98 ? 10.899 5.654 -14.781 1.00 96.75 98 LEU A O 1
ATOM 737 N N . VAL A 1 99 ? 11.663 5.568 -12.668 1.00 95.56 99 VAL A N 1
ATOM 738 C CA . VAL A 1 99 ? 10.442 6.079 -12.037 1.00 95.56 99 VAL A CA 1
ATOM 739 C C . VAL A 1 99 ? 10.787 7.228 -11.100 1.00 95.56 99 VAL A C 1
ATOM 741 O O . VAL A 1 99 ? 11.556 7.052 -10.156 1.00 95.56 99 VAL A O 1
ATOM 744 N N . LEU A 1 100 ? 10.192 8.393 -11.356 1.00 93.12 100 LEU A N 1
ATOM 745 C CA . LEU A 1 100 ? 10.369 9.617 -10.573 1.00 93.12 100 LEU A CA 1
ATOM 746 C C . LEU A 1 100 ? 9.389 9.718 -9.400 1.00 93.12 100 LEU A C 1
ATOM 748 O O . LEU A 1 100 ? 9.560 10.549 -8.517 1.00 93.12 100 LEU A O 1
ATOM 752 N N . VAL A 1 101 ? 8.394 8.837 -9.321 1.00 90.94 101 VAL A N 1
ATOM 753 C CA . VAL A 1 101 ? 7.359 8.833 -8.274 1.00 90.94 101 VAL A CA 1
ATOM 754 C C . VAL A 1 101 ? 6.499 10.104 -8.309 1.00 90.94 101 VAL A C 1
ATOM 756 O O . VAL A 1 101 ? 6.030 10.624 -7.289 1.00 90.94 101 VAL A O 1
ATOM 759 N N . ASP A 1 102 ? 6.252 10.598 -9.518 1.00 89.94 102 ASP A N 1
ATOM 760 C CA . ASP A 1 102 ? 5.343 11.710 -9.770 1.00 89.94 102 ASP A CA 1
ATOM 761 C C . ASP A 1 102 ? 3.888 11.253 -9.732 1.00 89.94 102 ASP A C 1
ATOM 763 O O . ASP A 1 102 ? 3.029 11.972 -9.201 1.00 89.94 102 ASP A O 1
ATOM 767 N N . HIS A 1 103 ? 3.644 10.028 -10.199 1.00 91.69 103 HIS A N 1
ATOM 768 C CA . HIS A 1 103 ? 2.333 9.401 -10.287 1.00 91.69 103 HIS A CA 1
ATOM 769 C C . HIS A 1 103 ? 2.254 8.149 -9.405 1.00 91.69 103 HIS A C 1
ATOM 771 O O . HIS A 1 103 ? 3.059 7.232 -9.534 1.00 91.69 103 HIS A O 1
ATOM 777 N N . GLU A 1 104 ? 1.239 8.086 -8.537 1.00 95.56 104 GLU A N 1
ATOM 778 C CA . GLU A 1 104 ? 0.918 6.870 -7.776 1.00 95.56 104 GLU A CA 1
ATOM 779 C C . GLU A 1 104 ? 0.203 5.859 -8.684 1.00 95.56 104 GLU A C 1
ATOM 781 O O . GLU A 1 104 ? -0.823 6.179 -9.296 1.00 95.56 104 GLU A O 1
ATOM 786 N N . ALA A 1 105 ? 0.705 4.625 -8.735 1.00 98.00 105 ALA A N 1
ATOM 787 C CA . ALA A 1 105 ? -0.003 3.494 -9.316 1.00 98.00 105 ALA A CA 1
ATOM 788 C C . ALA A 1 105 ? -0.888 2.831 -8.250 1.00 98.00 105 ALA A C 1
ATOM 790 O O . ALA A 1 105 ? -0.409 2.189 -7.313 1.00 98.00 105 ALA A O 1
ATOM 791 N N . GLU A 1 106 ? -2.202 2.991 -8.394 1.00 98.00 106 GLU A N 1
ATOM 792 C CA . GLU A 1 106 ? -3.180 2.296 -7.561 1.00 98.00 106 GLU A CA 1
ATOM 793 C C . GLU A 1 106 ? -3.292 0.836 -8.005 1.00 98.00 106 GLU A C 1
ATOM 795 O O . GLU A 1 106 ? -3.626 0.568 -9.156 1.00 98.00 106 GLU A O 1
ATOM 800 N N . VAL A 1 107 ? -3.052 -0.108 -7.098 1.00 98.50 107 VAL A N 1
ATOM 801 C CA . VAL A 1 107 ? -3.024 -1.543 -7.403 1.00 98.50 107 VAL A CA 1
ATOM 802 C C . VAL A 1 107 ? -4.206 -2.239 -6.737 1.00 98.50 107 VAL A C 1
ATOM 804 O O . VAL A 1 107 ? -4.308 -2.247 -5.509 1.00 98.50 107 VAL A O 1
ATOM 807 N N . ARG A 1 108 ? -5.095 -2.842 -7.535 1.00 98.12 108 ARG A N 1
ATOM 808 C CA . ARG A 1 108 ? -6.241 -3.638 -7.047 1.00 98.12 108 ARG A CA 1
ATOM 809 C C . ARG A 1 108 ? -6.265 -5.068 -7.586 1.00 98.12 108 ARG A C 1
ATOM 811 O O . ARG A 1 108 ? -7.006 -5.902 -7.075 1.00 98.12 108 ARG A O 1
ATOM 818 N N . THR A 1 109 ? -5.456 -5.354 -8.599 1.00 98.25 109 THR A N 1
ATOM 819 C CA . THR A 1 109 ? -5.384 -6.645 -9.296 1.00 98.25 109 THR A CA 1
ATOM 820 C C . THR A 1 109 ? -4.059 -7.343 -9.042 1.00 98.25 109 THR A C 1
ATOM 822 O O . THR A 1 109 ? -3.077 -6.695 -8.686 1.00 98.25 109 THR A O 1
ATOM 825 N N . LYS A 1 110 ? -4.012 -8.669 -9.225 1.00 98.31 110 LYS A N 1
ATOM 826 C CA . LYS A 1 110 ? -2.774 -9.439 -9.046 1.00 98.31 110 LYS A CA 1
ATOM 827 C C . LYS A 1 110 ? -1.655 -8.856 -9.913 1.00 98.31 110 LYS A C 1
ATOM 829 O O . LYS A 1 110 ? -1.861 -8.566 -11.093 1.00 98.31 110 LYS A O 1
ATOM 834 N N . THR A 1 111 ? -0.471 -8.710 -9.335 1.00 98.62 111 THR A N 1
ATOM 835 C CA . THR A 1 111 ? 0.670 -8.068 -9.989 1.00 98.62 111 THR A CA 1
ATOM 836 C C . THR A 1 111 ? 1.903 -8.955 -9.880 1.00 98.62 111 THR A C 1
ATOM 838 O O . THR A 1 111 ? 2.207 -9.447 -8.797 1.00 98.62 111 THR A O 1
ATOM 841 N N . SER A 1 112 ? 2.600 -9.166 -10.998 1.00 98.19 112 SER A N 1
ATOM 842 C CA . SER A 1 112 ? 3.855 -9.921 -11.052 1.00 98.19 112 SER A CA 1
ATOM 843 C C . SER A 1 112 ? 4.920 -9.136 -11.810 1.00 98.19 112 SER A C 1
ATOM 845 O O . SER A 1 112 ? 4.810 -8.942 -13.020 1.00 98.19 112 SER A O 1
ATOM 847 N N . LEU A 1 113 ? 5.921 -8.630 -11.087 1.00 98.00 113 LEU A N 1
ATOM 848 C CA . LEU A 1 113 ? 6.944 -7.726 -11.626 1.00 98.00 113 LEU A CA 1
ATOM 849 C C . LEU A 1 113 ? 8.370 -8.259 -11.452 1.00 98.00 113 LEU A C 1
ATOM 851 O O . LEU A 1 113 ? 9.317 -7.547 -11.780 1.00 98.00 113 LEU A O 1
ATOM 855 N N . GLY A 1 114 ? 8.531 -9.496 -10.970 1.00 92.94 114 GLY A N 1
ATOM 856 C CA . GLY A 1 114 ? 9.821 -10.063 -10.554 1.00 92.94 114 GLY A CA 1
ATOM 857 C C . GLY A 1 114 ? 10.891 -10.166 -11.643 1.00 92.94 114 GLY A C 1
ATOM 858 O O . GLY A 1 114 ? 12.055 -10.371 -11.323 1.00 92.94 114 GLY A O 1
ATOM 859 N N . GLY A 1 115 ? 10.527 -10.011 -12.920 1.00 90.75 115 GLY A N 1
ATOM 860 C CA . GLY A 1 115 ? 11.490 -9.955 -14.024 1.00 90.75 115 GLY A CA 1
ATOM 861 C C . GLY A 1 115 ? 11.984 -8.545 -14.370 1.00 90.75 115 GLY A C 1
ATOM 862 O O . GLY A 1 115 ? 12.877 -8.402 -15.201 1.00 90.75 115 GLY A O 1
ATOM 863 N N . SER A 1 116 ? 11.411 -7.503 -13.765 1.00 96.94 116 SER A N 1
ATOM 864 C CA . SER A 1 116 ? 11.692 -6.105 -14.100 1.00 96.94 116 SER A CA 1
ATOM 865 C C . SER A 1 116 ? 12.527 -5.387 -13.044 1.00 96.94 116 SER A C 1
ATOM 867 O O . SER A 1 116 ? 12.515 -5.738 -11.863 1.00 96.94 116 SER A O 1
ATOM 869 N N . ILE A 1 117 ? 13.232 -4.347 -13.486 1.00 97.69 117 ILE A N 1
ATOM 870 C CA . ILE A 1 117 ? 14.011 -3.448 -12.636 1.00 97.69 117 ILE A CA 1
ATOM 871 C C . ILE A 1 117 ? 13.347 -2.073 -12.649 1.00 97.69 117 ILE A C 1
ATOM 873 O O . ILE A 1 117 ? 13.039 -1.534 -13.714 1.00 97.69 117 ILE A O 1
ATOM 877 N N . ILE A 1 118 ? 13.170 -1.479 -11.474 1.00 96.94 118 ILE A N 1
ATOM 878 C CA . ILE A 1 118 ? 12.782 -0.078 -11.338 1.00 96.94 118 ILE A CA 1
ATOM 879 C C . ILE A 1 118 ? 13.942 0.692 -10.719 1.00 96.94 118 ILE A C 1
ATOM 881 O O . ILE A 1 118 ? 14.318 0.454 -9.571 1.00 96.94 118 ILE A O 1
ATOM 885 N N . PHE A 1 119 ? 14.480 1.630 -11.491 1.00 94.62 119 PHE A N 1
ATOM 886 C CA . PHE A 1 119 ? 15.430 2.624 -11.025 1.00 94.62 119 PHE A CA 1
ATOM 887 C C . PHE A 1 119 ? 14.705 3.861 -10.510 1.00 94.62 119 PHE A C 1
ATOM 889 O O . PHE A 1 119 ? 13.695 4.285 -11.074 1.00 94.62 119 PHE A O 1
ATOM 896 N N . THR A 1 120 ? 15.284 4.487 -9.494 1.00 91.56 120 THR A N 1
ATOM 897 C CA . THR A 1 120 ? 14.998 5.885 -9.149 1.00 91.56 120 THR A CA 1
ATOM 898 C C . THR A 1 120 ? 16.232 6.740 -9.426 1.00 91.56 120 THR A C 1
ATOM 900 O O . THR A 1 120 ? 17.304 6.213 -9.716 1.00 91.56 120 THR A O 1
ATOM 903 N N . SER A 1 121 ? 16.091 8.057 -9.347 1.00 87.62 121 SER A N 1
ATOM 904 C CA . SER A 1 121 ? 17.175 9.030 -9.506 1.00 87.62 121 SER A CA 1
ATOM 905 C C . SER A 1 121 ? 17.141 10.083 -8.392 1.00 87.62 121 SER A C 1
ATOM 907 O O . SER A 1 121 ? 16.260 10.079 -7.527 1.00 87.62 121 SER A O 1
ATOM 909 N N . ALA A 1 122 ? 18.081 11.032 -8.443 1.00 84.06 122 ALA A N 1
ATOM 910 C CA . ALA A 1 122 ? 18.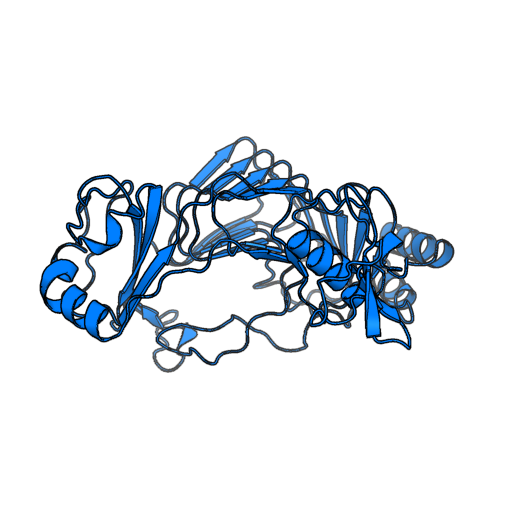099 12.191 -7.550 1.00 84.06 122 ALA A CA 1
ATOM 911 C C . ALA A 1 122 ? 16.812 13.040 -7.620 1.00 84.06 122 ALA A C 1
ATOM 913 O O . ALA A 1 122 ? 16.470 13.704 -6.644 1.00 84.06 122 ALA A O 1
ATOM 914 N N . ASP A 1 123 ? 16.081 12.966 -8.735 1.00 86.25 123 ASP A N 1
ATOM 915 C CA . ASP A 1 123 ? 14.845 13.719 -8.964 1.00 86.25 123 ASP A CA 1
ATOM 916 C C . ASP A 1 123 ? 13.590 12.969 -8.491 1.00 86.25 123 ASP A C 1
ATOM 918 O O . ASP A 1 123 ? 12.479 13.473 -8.618 1.00 86.25 123 ASP A O 1
ATOM 922 N N . SER A 1 124 ? 13.737 11.754 -7.951 1.00 88.44 124 SER A N 1
ATOM 923 C CA . SER A 1 124 ? 12.591 10.930 -7.569 1.00 88.44 124 SER A CA 1
ATOM 924 C C . SER A 1 124 ? 11.976 11.335 -6.224 1.00 88.44 124 SER A C 1
ATOM 926 O O . SER A 1 124 ? 12.642 11.377 -5.186 1.00 88.44 124 SER A O 1
ATOM 928 N N . GLY A 1 125 ? 10.661 11.549 -6.217 1.00 87.69 125 GLY A N 1
ATOM 929 C CA . GLY A 1 125 ? 9.868 11.970 -5.070 1.00 87.69 125 GLY A CA 1
ATOM 930 C C . GLY A 1 125 ? 9.780 13.487 -4.938 1.00 87.69 125 GLY A C 1
ATOM 931 O O . GLY A 1 125 ? 9.561 14.207 -5.903 1.00 87.69 125 GLY A O 1
ATOM 932 N N . VAL A 1 126 ? 9.865 13.991 -3.706 1.00 84.88 126 VAL A N 1
ATOM 933 C CA . VAL A 1 126 ? 9.790 15.431 -3.418 1.00 84.88 126 VAL A CA 1
ATOM 934 C C . VAL A 1 126 ? 10.899 15.844 -2.470 1.00 84.88 126 VAL A C 1
ATOM 936 O O . VAL A 1 126 ? 11.269 15.100 -1.568 1.00 84.88 126 VAL A O 1
ATOM 939 N N . ASN A 1 127 ? 11.386 17.075 -2.597 1.00 79.12 127 ASN A N 1
ATOM 940 C CA . ASN A 1 127 ? 12.391 17.609 -1.684 1.00 79.12 127 ASN A CA 1
ATOM 941 C C . ASN A 1 127 ? 11.775 18.166 -0.381 1.00 79.12 127 ASN A C 1
ATOM 943 O O . ASN A 1 127 ? 12.160 19.225 0.102 1.00 79.12 127 ASN A O 1
ATOM 947 N N . GLU A 1 128 ? 10.866 17.422 0.257 1.00 78.25 128 GLU A N 1
ATOM 948 C CA . GLU A 1 128 ? 10.338 17.696 1.608 1.00 78.25 128 GLU A CA 1
ATOM 949 C C . GLU A 1 128 ? 9.896 16.401 2.305 1.00 78.25 128 GLU A C 1
ATOM 951 O O . GLU A 1 128 ? 9.511 15.436 1.645 1.00 78.25 128 GLU A O 1
ATOM 956 N N . ILE A 1 129 ? 9.998 16.337 3.635 1.00 76.38 129 ILE A N 1
ATOM 957 C CA . ILE A 1 129 ? 9.560 15.151 4.381 1.00 76.38 129 ILE A CA 1
ATOM 958 C C . ILE A 1 129 ? 8.040 15.210 4.530 1.00 76.38 129 ILE A C 1
ATOM 960 O O . ILE A 1 129 ? 7.507 16.111 5.174 1.00 76.38 129 ILE A O 1
ATOM 964 N N . ARG A 1 130 ? 7.349 14.214 3.973 1.00 83.69 130 ARG A N 1
ATOM 965 C CA . ARG A 1 130 ? 5.895 14.066 4.071 1.00 83.69 130 ARG A CA 1
ATOM 966 C C . ARG A 1 130 ? 5.550 12.802 4.841 1.00 83.69 130 ARG A C 1
ATOM 968 O O . ARG A 1 130 ? 5.896 11.701 4.429 1.00 83.69 130 ARG A O 1
ATOM 975 N N . TRP A 1 131 ? 4.840 12.962 5.952 1.00 78.38 131 TRP A N 1
ATOM 976 C CA . TRP A 1 131 ? 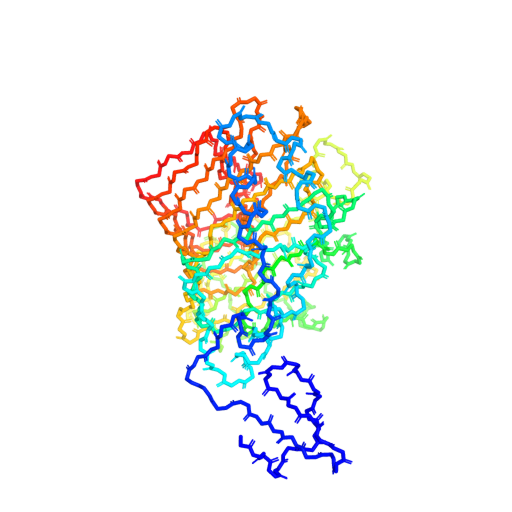4.432 11.852 6.820 1.00 78.38 131 TRP A CA 1
ATOM 977 C C . TRP A 1 131 ? 2.978 11.413 6.611 1.00 78.38 131 TRP A C 1
ATOM 979 O O . TRP A 1 131 ? 2.549 10.431 7.217 1.00 78.38 131 TRP A O 1
ATOM 989 N N . GLY A 1 132 ? 2.223 12.143 5.784 1.00 86.00 132 GLY A N 1
ATOM 990 C CA . GLY A 1 132 ? 0.785 11.962 5.604 1.00 86.00 132 GLY A CA 1
ATOM 991 C C . GLY A 1 132 ? -0.053 12.553 6.734 1.00 86.00 132 GLY A C 1
ATOM 992 O O . GLY A 1 132 ? 0.493 12.981 7.751 1.00 86.00 132 GLY A O 1
ATOM 993 N N . PRO A 1 133 ? -1.378 12.631 6.574 1.00 89.00 133 PRO A N 1
ATOM 994 C CA . PRO A 1 133 ? -2.270 13.300 7.512 1.00 89.00 133 PRO A CA 1
ATOM 995 C C . PRO A 1 133 ? -2.366 12.576 8.864 1.00 89.00 133 PRO A C 1
ATOM 997 O O . PRO A 1 133 ? -2.302 11.348 8.943 1.00 89.00 133 PRO A O 1
ATOM 1000 N N . LEU A 1 134 ? -2.561 13.347 9.938 1.00 88.69 134 LEU A N 1
ATOM 1001 C CA . LEU A 1 134 ? -3.004 12.848 11.244 1.00 88.69 134 LEU A CA 1
ATOM 1002 C C . LEU A 1 134 ? -4.485 13.174 11.409 1.00 88.69 134 LEU A C 1
ATOM 1004 O O . LEU A 1 134 ? -4.830 14.328 11.641 1.00 88.69 134 LEU A O 1
ATOM 1008 N N . ARG A 1 135 ? -5.354 12.166 11.354 1.00 90.00 135 ARG A N 1
ATOM 1009 C CA . ARG A 1 135 ? -6.820 12.335 11.294 1.00 90.00 135 ARG A CA 1
ATOM 1010 C C . ARG A 1 135 ? -7.418 13.414 12.200 1.00 90.00 135 ARG A C 1
ATOM 1012 O O . ARG A 1 135 ? -8.255 14.175 11.741 1.00 90.00 135 ARG A O 1
ATOM 1019 N N . LEU A 1 136 ? -7.005 13.472 13.465 1.00 92.81 136 LEU A N 1
ATOM 1020 C CA . LEU A 1 136 ? -7.561 14.411 14.450 1.00 92.81 136 LEU A CA 1
ATOM 1021 C C . LEU A 1 136 ? -6.663 15.619 14.744 1.00 92.81 136 LEU A C 1
ATOM 1023 O O . LEU A 1 136 ? -7.114 16.572 15.366 1.00 92.81 136 LEU A O 1
ATOM 1027 N N . LEU A 1 137 ? -5.394 15.582 14.337 1.00 92.62 137 LEU A N 1
ATOM 1028 C CA . LEU A 1 137 ? -4.389 16.567 14.758 1.00 92.62 137 LEU A CA 1
ATOM 1029 C C . LEU A 1 137 ? -3.888 17.449 13.618 1.00 92.62 137 LEU A C 1
ATOM 1031 O O . LEU A 1 137 ? -3.547 18.604 13.838 1.00 92.62 137 LEU A O 1
ATOM 1035 N N . ASP A 1 138 ? -3.801 16.877 12.424 1.00 91.31 138 ASP A N 1
ATOM 1036 C CA . ASP A 1 138 ? -3.253 17.497 11.222 1.00 91.31 138 ASP A CA 1
ATOM 1037 C C . ASP A 1 138 ? -3.819 16.769 9.983 1.00 91.31 138 ASP A C 1
ATOM 1039 O O . ASP A 1 138 ? -3.093 16.064 9.272 1.00 91.31 138 ASP A O 1
ATOM 1043 N N . PRO A 1 139 ? -5.149 16.822 9.766 1.00 90.88 139 PRO A N 1
ATOM 1044 C CA . PRO A 1 139 ? -5.811 16.052 8.711 1.00 90.88 139 PRO A CA 1
ATOM 1045 C C . PRO A 1 139 ? -5.469 16.540 7.301 1.00 90.88 139 PRO A C 1
ATOM 1047 O O . PRO A 1 139 ? -5.704 15.824 6.333 1.00 90.88 139 PRO A O 1
ATOM 1050 N N . THR A 1 140 ? -4.923 17.750 7.176 1.00 91.62 140 THR A N 1
ATOM 1051 C CA . THR A 1 140 ? -4.582 18.385 5.898 1.00 91.62 140 THR A CA 1
ATOM 1052 C C . THR A 1 140 ? -3.132 18.158 5.479 1.00 91.62 140 THR A C 1
ATOM 1054 O O . THR A 1 140 ? -2.729 18.644 4.423 1.00 91.62 140 THR A O 1
ATOM 1057 N N . ALA A 1 141 ? -2.328 17.460 6.288 1.00 90.12 141 ALA A N 1
ATOM 1058 C CA . ALA A 1 141 ? -0.930 17.224 5.959 1.00 90.12 141 ALA A CA 1
ATOM 1059 C C . ALA A 1 141 ? -0.793 16.451 4.638 1.00 90.12 141 ALA A C 1
ATOM 1061 O O . ALA A 1 141 ? -1.522 15.477 4.417 1.00 90.12 141 ALA A O 1
ATOM 1062 N N . PRO A 1 142 ? 0.171 16.819 3.782 1.00 89.25 142 PRO A N 1
ATOM 1063 C CA . PRO A 1 142 ? 0.344 16.158 2.502 1.00 89.25 142 PRO A CA 1
ATOM 1064 C C . PRO A 1 142 ? 0.792 14.701 2.689 1.00 89.25 142 PRO A C 1
ATOM 1066 O O . PRO A 1 142 ? 1.691 14.393 3.480 1.00 89.25 142 PRO A O 1
ATOM 1069 N N . GLU A 1 143 ? 0.167 13.798 1.932 1.00 89.31 143 GLU A N 1
ATOM 1070 C CA . GLU A 1 143 ? 0.577 12.393 1.834 1.00 89.31 143 GLU A CA 1
ATOM 1071 C C . GLU A 1 143 ? 1.994 12.280 1.235 1.00 89.31 143 GLU A C 1
ATOM 1073 O O . GLU A 1 143 ? 2.369 13.088 0.371 1.00 89.31 143 GLU A O 1
ATOM 1078 N N . PRO A 1 144 ? 2.803 11.292 1.668 1.00 88.38 144 PRO A N 1
ATOM 1079 C CA . PRO A 1 144 ? 4.044 10.973 0.982 1.00 88.38 144 PRO A CA 1
ATOM 1080 C C . PRO A 1 144 ? 3.763 10.596 -0.468 1.00 88.38 144 PRO A C 1
ATOM 1082 O O . PRO A 1 144 ? 2.729 10.003 -0.787 1.00 88.38 144 PRO A O 1
ATOM 1085 N N . LYS A 1 145 ? 4.719 10.900 -1.347 1.00 91.12 145 LYS A N 1
ATOM 1086 C CA . LYS A 1 145 ? 4.728 10.317 -2.688 1.00 91.12 145 LYS A CA 1
ATOM 1087 C C . LYS A 1 145 ? 4.856 8.796 -2.562 1.00 91.12 145 LYS A C 1
ATOM 1089 O O . LYS A 1 145 ? 5.619 8.302 -1.729 1.00 91.12 145 LYS A O 1
ATOM 1094 N N . ARG A 1 146 ? 4.090 8.065 -3.365 1.00 93.75 146 ARG A N 1
ATOM 1095 C CA . ARG A 1 146 ? 4.028 6.600 -3.370 1.00 93.75 146 ARG A CA 1
ATOM 1096 C C . ARG A 1 146 ? 4.155 6.120 -4.800 1.00 93.75 146 ARG A C 1
ATOM 1098 O O . ARG A 1 146 ? 3.492 6.669 -5.674 1.00 93.75 146 ARG A O 1
ATOM 1105 N N . MET A 1 147 ? 4.971 5.099 -5.019 1.00 95.81 147 MET A N 1
ATOM 1106 C CA . MET A 1 147 ? 5.076 4.464 -6.327 1.00 95.81 147 MET A CA 1
ATOM 1107 C C . MET A 1 147 ? 3.896 3.515 -6.547 1.00 95.81 147 MET A C 1
ATOM 1109 O O . MET A 1 147 ? 3.127 3.703 -7.484 1.00 95.81 147 MET A O 1
ATOM 1113 N N . PHE A 1 148 ? 3.695 2.564 -5.633 1.00 98.19 148 PHE A N 1
ATOM 1114 C CA . PHE A 1 148 ? 2.550 1.657 -5.628 1.00 98.19 148 PHE A CA 1
ATOM 1115 C C . PHE A 1 148 ? 1.713 1.844 -4.365 1.00 98.19 148 PHE A C 1
ATOM 1117 O O . PHE A 1 148 ? 2.243 1.910 -3.255 1.00 98.19 148 PHE A O 1
ATOM 1124 N N . ASN A 1 149 ? 0.393 1.882 -4.528 1.00 97.75 149 ASN A N 1
ATOM 1125 C CA . ASN A 1 149 ? -0.556 1.879 -3.422 1.00 97.75 149 ASN A CA 1
ATOM 1126 C C . ASN A 1 149 ? -1.564 0.752 -3.618 1.00 97.75 149 ASN A C 1
ATOM 1128 O O . ASN A 1 149 ? -2.446 0.824 -4.475 1.00 97.75 149 ASN A O 1
ATOM 1132 N N . ILE A 1 150 ? -1.412 -0.307 -2.830 1.00 98.44 150 ILE A N 1
ATOM 1133 C CA . ILE A 1 150 ? -2.280 -1.474 -2.876 1.00 98.44 150 ILE A CA 1
ATOM 1134 C C . ILE A 1 150 ? -3.576 -1.117 -2.146 1.00 98.44 150 ILE A C 1
ATOM 1136 O O . ILE A 1 150 ? -3.575 -0.983 -0.920 1.00 98.44 150 ILE A O 1
ATOM 1140 N N . LYS A 1 151 ? -4.676 -0.948 -2.888 1.00 97.06 151 LYS A N 1
ATOM 1141 C CA . LYS A 1 151 ? -5.958 -0.460 -2.354 1.00 97.06 151 LYS A CA 1
ATOM 1142 C C . LYS A 1 151 ? -7.057 -1.511 -2.395 1.00 97.06 151 LYS A C 1
ATOM 1144 O O . LYS A 1 151 ? -7.167 -2.299 -3.330 1.00 97.06 151 LYS A O 1
ATOM 1149 N N . GLY A 1 152 ? -7.870 -1.503 -1.345 1.00 95.31 152 GLY A N 1
ATOM 1150 C CA . GLY A 1 152 ? -8.989 -2.415 -1.146 1.00 95.31 152 GLY A CA 1
ATOM 1151 C C . GLY A 1 152 ? -10.345 -1.744 -1.287 1.00 95.31 152 GLY A C 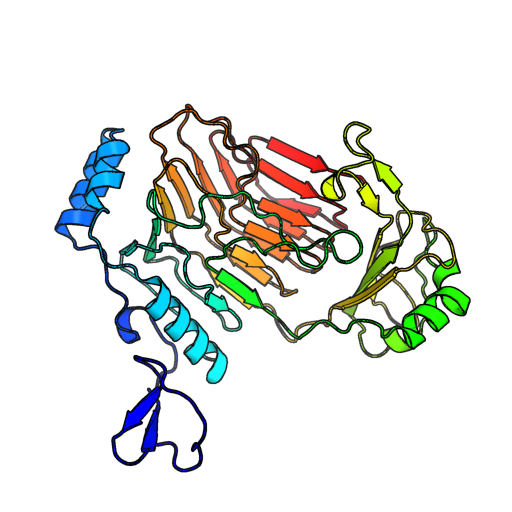1
ATOM 1152 O O . GLY A 1 152 ? -10.481 -0.673 -1.887 1.00 95.31 152 GLY A O 1
ATOM 1153 N N . LYS A 1 153 ? -11.350 -2.383 -0.695 1.00 95.94 153 LYS A N 1
ATOM 1154 C CA . LYS A 1 153 ? -12.656 -1.782 -0.428 1.00 95.94 153 LYS A CA 1
ATOM 1155 C C . LYS A 1 153 ? -12.471 -0.512 0.406 1.00 95.94 153 LYS A C 1
ATOM 1157 O O . LYS A 1 153 ? -11.599 -0.441 1.274 1.00 95.94 153 LYS A O 1
ATOM 1162 N N . GLU A 1 154 ? -13.311 0.484 0.148 1.00 95.75 154 GLU A N 1
ATOM 1163 C CA . GLU A 1 154 ? -13.295 1.718 0.929 1.00 95.75 154 GLU A CA 1
ATOM 1164 C C . GLU A 1 154 ? -13.596 1.435 2.404 1.00 95.75 154 GLU A C 1
ATOM 1166 O O . GLU A 1 154 ? -14.443 0.606 2.755 1.00 95.75 154 GLU A O 1
ATOM 1171 N N . ARG A 1 155 ? -12.886 2.148 3.278 1.00 95.19 155 ARG A N 1
ATOM 1172 C CA . ARG A 1 155 ? -13.152 2.122 4.717 1.00 95.19 155 ARG A CA 1
ATOM 1173 C C . ARG A 1 155 ? -14.492 2.789 5.014 1.00 95.19 155 ARG A C 1
ATOM 1175 O O . ARG A 1 155 ? -14.900 3.726 4.333 1.00 95.19 155 ARG A O 1
ATOM 1182 N N . ILE A 1 156 ? -15.145 2.347 6.080 1.00 97.69 156 ILE A N 1
ATOM 1183 C CA . ILE A 1 156 ? -16.438 2.882 6.505 1.00 97.69 156 ILE A CA 1
ATOM 1184 C C . ILE A 1 156 ? -16.215 3.685 7.775 1.00 97.69 156 ILE A C 1
ATOM 1186 O O . ILE A 1 156 ? -16.093 3.129 8.868 1.00 97.69 156 ILE A O 1
ATOM 1190 N N . GLU A 1 157 ? -16.129 4.997 7.617 1.00 97.44 157 GLU A N 1
ATOM 1191 C CA . GLU A 1 157 ? -15.953 5.922 8.732 1.00 97.44 157 GLU A CA 1
ATOM 1192 C C . GLU A 1 157 ? -17.287 6.147 9.449 1.00 97.44 157 GLU A C 1
ATOM 1194 O O . GLU A 1 157 ? -18.351 6.208 8.823 1.00 97.44 157 GLU A O 1
ATOM 1199 N N . LEU A 1 158 ? -17.250 6.237 10.779 1.00 98.12 158 LEU A N 1
ATOM 1200 C CA . LEU A 1 158 ? -18.433 6.607 11.546 1.00 98.12 158 LEU A CA 1
ATOM 1201 C C . LEU A 1 158 ? -18.738 8.089 11.318 1.00 98.12 158 LEU A C 1
ATOM 1203 O O . LEU A 1 158 ? -17.868 8.949 11.445 1.00 98.12 158 LEU A O 1
ATOM 1207 N N . THR A 1 159 ? -20.001 8.389 11.028 1.00 98.06 159 THR A N 1
ATOM 1208 C CA . THR A 1 159 ? -20.479 9.773 10.928 1.00 98.06 159 THR A CA 1
ATOM 1209 C C . THR A 1 159 ? -20.442 10.469 12.297 1.00 98.06 159 THR A C 1
ATOM 1211 O O . THR A 1 159 ? -20.431 9.793 13.331 1.00 98.06 159 THR A O 1
ATOM 1214 N N . PRO A 1 160 ? -20.516 11.812 12.361 1.00 97.75 160 PRO A N 1
ATOM 1215 C CA . PRO A 1 160 ? -20.566 12.527 13.639 1.00 97.75 160 PRO A CA 1
ATOM 1216 C C . PRO A 1 160 ? -21.688 12.055 14.583 1.00 97.75 160 PRO A C 1
ATOM 1218 O O . PRO A 1 160 ? -21.469 11.917 15.785 1.00 97.75 160 PRO A O 1
ATOM 1221 N N . ALA A 1 161 ? -22.876 11.742 14.050 1.00 98.25 161 ALA A N 1
ATOM 1222 C CA . ALA A 1 161 ? -24.000 11.231 14.844 1.00 98.25 161 ALA A CA 1
ATOM 1223 C C . ALA A 1 161 ? -23.732 9.820 15.401 1.00 98.25 161 ALA A C 1
ATOM 1225 O O . ALA A 1 161 ? -24.092 9.495 16.537 1.00 98.25 161 ALA A O 1
ATOM 1226 N N . GLU A 1 162 ? -23.065 8.982 14.611 1.00 98.38 162 GLU A N 1
ATOM 1227 C CA . GLU A 1 162 ? -22.670 7.640 15.027 1.00 98.38 162 GLU A CA 1
ATOM 1228 C C . GLU A 1 162 ? -21.544 7.673 16.051 1.00 98.38 162 GLU A C 1
ATOM 1230 O O . GLU A 1 162 ? -21.591 6.891 16.994 1.00 98.38 162 GLU A O 1
ATOM 1235 N N . LEU A 1 163 ? -20.585 8.596 15.929 1.00 98.31 163 LEU A N 1
ATOM 1236 C CA . LEU A 1 163 ? -19.558 8.830 16.946 1.00 98.31 163 LEU A CA 1
ATOM 1237 C C . LEU A 1 163 ? -20.169 9.313 18.262 1.00 98.31 163 LEU A C 1
ATOM 1239 O O . LEU A 1 163 ? -19.778 8.823 19.317 1.00 98.31 163 LEU A O 1
ATOM 1243 N N . ALA A 1 164 ? -21.158 10.213 18.225 1.00 98.19 164 ALA A N 1
ATOM 1244 C CA . ALA A 1 164 ? -21.880 10.634 19.427 1.00 98.19 164 ALA A CA 1
ATOM 1245 C C . ALA A 1 164 ? -22.564 9.440 20.111 1.00 98.19 164 ALA A C 1
ATOM 1247 O O . ALA A 1 164 ? -22.376 9.215 21.305 1.00 98.19 164 ALA A O 1
ATOM 1248 N N . THR A 1 165 ? -23.265 8.606 19.338 1.00 98.25 165 THR A N 1
ATOM 1249 C CA . THR A 1 165 ? -23.891 7.380 19.856 1.00 98.25 165 THR A CA 1
ATOM 1250 C C . THR A 1 165 ? -22.846 6.386 20.373 1.00 98.25 165 THR A C 1
ATOM 1252 O O . THR A 1 165 ? -23.020 5.793 21.437 1.00 98.25 165 THR A O 1
ATOM 1255 N N . PHE A 1 166 ? -21.731 6.219 19.658 1.00 98.44 166 PHE A N 1
ATOM 1256 C CA . PHE A 1 166 ? -20.622 5.366 20.073 1.00 98.44 166 PHE A CA 1
ATOM 1257 C C . PHE A 1 166 ? -20.047 5.820 21.415 1.00 98.44 166 PHE A C 1
ATOM 1259 O O . PHE A 1 166 ? -19.911 5.018 22.336 1.00 98.44 166 PHE A O 1
ATOM 1266 N N . ASN A 1 167 ? -19.773 7.113 21.560 1.00 98.44 167 ASN A N 1
ATOM 1267 C CA . ASN A 1 167 ? -19.243 7.694 22.784 1.00 98.44 167 ASN A CA 1
ATOM 1268 C C . ASN A 1 167 ? -20.198 7.535 23.966 1.00 98.44 167 ASN A C 1
ATOM 1270 O O . ASN A 1 167 ? -19.748 7.108 25.027 1.00 98.44 167 ASN A O 1
ATOM 1274 N N . THR A 1 168 ? -21.493 7.797 23.781 1.00 98.12 168 THR A N 1
ATOM 1275 C CA . THR A 1 168 ? -22.491 7.687 24.854 1.00 98.12 168 THR A CA 1
ATOM 1276 C C . THR A 1 168 ? -22.764 6.245 25.276 1.00 98.12 168 THR A C 1
ATOM 1278 O O . THR A 1 168 ? -22.980 5.996 26.459 1.00 98.12 168 THR A O 1
ATOM 1281 N N . SER A 1 169 ? -22.791 5.299 24.333 1.00 97.50 169 SER A N 1
ATOM 1282 C CA . SER A 1 169 ? -23.361 3.967 24.585 1.00 97.50 169 SER A CA 1
ATOM 1283 C C . SER A 1 169 ? -22.383 2.805 24.463 1.00 97.50 169 SER A C 1
ATOM 1285 O O . SER A 1 169 ? -22.719 1.713 24.919 1.00 97.50 169 SER A O 1
ATOM 1287 N N . TYR A 1 170 ? -21.206 2.989 23.858 1.00 97.75 170 TYR A N 1
ATOM 1288 C CA . TYR A 1 170 ? -20.305 1.876 23.531 1.00 97.75 170 TYR A CA 1
ATOM 1289 C C . TYR A 1 170 ? -18.830 2.118 23.882 1.00 97.75 170 TYR A C 1
ATOM 1291 O O . TYR A 1 170 ? -18.085 1.160 24.083 1.00 97.75 170 TYR A O 1
ATOM 1299 N N . SER A 1 171 ? -18.383 3.366 24.015 1.00 97.00 171 SER A N 1
ATOM 1300 C CA . SER A 1 171 ? -16.977 3.667 24.313 1.00 97.00 171 SER A CA 1
ATOM 1301 C C . SER A 1 171 ? -16.513 3.117 25.666 1.00 97.00 171 SER A C 1
ATOM 1303 O O . SER A 1 171 ? -15.335 2.799 25.815 1.00 97.00 171 SER A O 1
ATOM 1305 N N . GLN A 1 172 ? -17.422 2.896 26.628 1.00 95.88 172 GLN A N 1
ATOM 1306 C CA . GLN A 1 172 ? -17.069 2.272 27.907 1.00 95.88 172 GLN A CA 1
ATOM 1307 C C . GLN A 1 172 ? -16.557 0.828 27.772 1.00 95.88 172 GLN A C 1
ATOM 1309 O O . GLN A 1 172 ? -15.958 0.324 28.718 1.00 95.88 172 GLN A O 1
ATOM 1314 N N . TYR A 1 173 ? -16.767 0.170 26.625 1.00 96.25 173 TYR A N 1
ATOM 1315 C CA . TYR A 1 173 ? -16.239 -1.168 26.344 1.00 96.25 173 TYR A CA 1
ATOM 1316 C C . TYR A 1 173 ? -14.784 -1.161 25.839 1.00 96.25 173 TYR A C 1
ATOM 1318 O O . TYR A 1 173 ? -14.154 -2.219 25.804 1.00 96.25 173 TYR A O 1
ATOM 1326 N N . LEU A 1 174 ? -14.221 0.005 25.482 1.00 96.50 174 LEU A N 1
ATOM 1327 C CA . LEU A 1 174 ? -12.820 0.162 25.065 1.00 96.50 174 LEU A CA 1
ATOM 1328 C C . LEU A 1 174 ? -11.887 0.224 26.286 1.00 96.50 174 LEU A C 1
ATOM 1330 O O . LEU A 1 174 ? -11.235 1.234 26.559 1.00 96.50 174 LEU A O 1
ATOM 1334 N N . LYS A 1 175 ? -11.871 -0.875 27.045 1.00 95.44 175 LYS A N 1
ATOM 1335 C CA . LYS A 1 175 ? -11.041 -1.071 28.238 1.00 95.44 175 LYS A CA 1
ATOM 1336 C C . LYS A 1 175 ? -10.048 -2.192 28.038 1.00 95.44 175 LYS A C 1
ATOM 1338 O O . LYS A 1 175 ? -10.345 -3.191 27.380 1.00 95.44 175 LYS A O 1
ATOM 1343 N N . LYS A 1 176 ? -8.883 -2.047 28.657 1.00 94.56 176 LYS A N 1
ATOM 1344 C CA . LYS A 1 176 ? -7.810 -3.028 28.597 1.00 94.56 176 LYS A CA 1
ATOM 1345 C C . LYS A 1 176 ? -8.322 -4.406 29.022 1.00 94.56 176 LYS A C 1
ATOM 1347 O O . LYS A 1 176 ? -8.963 -4.569 30.054 1.00 94.56 176 LYS A O 1
ATOM 1352 N N . GLY A 1 177 ? -8.015 -5.414 28.212 1.00 93.56 177 GLY A N 1
ATOM 1353 C CA . GLY A 1 177 ? -8.450 -6.795 28.401 1.00 93.56 177 GLY A CA 1
ATOM 1354 C C . GLY A 1 177 ? -9.839 -7.114 27.845 1.00 93.56 177 GLY A C 1
ATOM 1355 O O . GLY A 1 177 ? -10.183 -8.292 27.779 1.00 93.56 177 GLY A O 1
ATOM 1356 N N . SER A 1 178 ? -10.618 -6.118 27.407 1.00 94.56 178 SER A N 1
ATOM 1357 C CA . SER A 1 178 ? -11.919 -6.363 26.785 1.00 94.56 178 SER A CA 1
ATOM 1358 C C . SER A 1 178 ? -11.763 -7.118 25.464 1.00 94.56 178 SER A C 1
ATOM 1360 O O . SER A 1 178 ? -10.970 -6.735 24.606 1.00 94.56 178 SER A O 1
ATOM 1362 N N . ASN A 1 179 ? -12.561 -8.171 25.293 1.00 95.44 179 ASN A N 1
ATOM 1363 C CA . ASN A 1 179 ? -12.750 -8.892 24.029 1.00 95.44 179 ASN A CA 1
ATOM 1364 C C . ASN A 1 179 ? -14.184 -8.715 23.506 1.00 95.44 179 ASN A C 1
ATOM 1366 O O . ASN A 1 179 ? -14.705 -9.572 22.792 1.00 95.44 179 ASN A O 1
ATOM 1370 N N . TYR A 1 180 ? -14.858 -7.643 23.925 1.00 96.19 180 TYR A N 1
ATOM 1371 C CA . TYR A 1 180 ? -16.271 -7.442 23.650 1.00 96.19 180 TYR A CA 1
ATOM 1372 C C . TYR A 1 180 ? -16.589 -5.971 23.392 1.00 96.19 180 TYR A C 1
ATOM 1374 O O . TYR A 1 180 ? -16.258 -5.099 24.191 1.00 96.19 180 TYR A O 1
ATOM 1382 N N . LEU A 1 181 ? -17.261 -5.713 22.277 1.00 96.81 181 LEU A N 1
ATOM 1383 C CA . LEU A 1 181 ? -17.771 -4.424 21.840 1.00 96.81 181 LEU A CA 1
ATOM 1384 C C . LEU A 1 181 ? -19.133 -4.655 21.157 1.00 96.81 181 LEU A C 1
ATOM 1386 O O . LEU A 1 181 ? -19.183 -4.935 19.957 1.00 96.81 181 LEU A O 1
ATOM 1390 N N . PRO A 1 182 ? -20.255 -4.552 21.892 1.00 96.12 182 PRO A N 1
ATOM 1391 C CA . PRO A 1 182 ? -21.593 -4.887 21.399 1.00 96.12 182 PRO A CA 1
ATOM 1392 C C . PRO A 1 182 ? -22.204 -3.791 20.523 1.00 96.12 182 PRO A C 1
ATOM 1394 O O . PRO A 1 182 ? -23.367 -3.439 20.687 1.00 96.12 182 PRO A O 1
ATOM 1397 N N . TYR A 1 183 ? -21.422 -3.209 19.615 1.00 97.19 183 TYR A N 1
ATOM 1398 C CA . TYR A 1 183 ? -21.888 -2.149 18.733 1.00 97.19 183 TYR A CA 1
ATOM 1399 C C . TYR A 1 183 ? -22.525 -2.755 17.468 1.00 97.19 183 TYR A C 1
ATOM 1401 O O . TYR A 1 183 ? -21.794 -3.293 16.630 1.00 97.19 183 TYR A O 1
ATOM 1409 N N . PRO A 1 184 ? -23.861 -2.670 17.271 1.00 96.12 184 PRO A N 1
ATOM 1410 C CA . PRO A 1 184 ? -24.548 -3.434 16.224 1.00 96.12 184 PRO A CA 1
ATOM 1411 C C . PRO A 1 184 ? -24.095 -3.124 14.798 1.00 96.12 184 PRO A C 1
ATOM 1413 O O . PRO A 1 184 ? -24.155 -3.992 13.929 1.00 96.12 184 PRO A O 1
ATOM 1416 N N . LYS A 1 185 ? -23.580 -1.911 14.555 1.00 96.25 185 LYS A N 1
ATOM 1417 C CA . LYS A 1 185 ? -23.043 -1.520 13.246 1.00 96.25 185 LYS A CA 1
ATOM 1418 C C . LYS A 1 185 ? -21.852 -2.386 12.814 1.00 96.25 185 LYS A C 1
ATOM 1420 O O . LYS A 1 185 ? -21.599 -2.482 11.620 1.00 96.25 185 LYS A O 1
ATOM 1425 N N . LEU A 1 186 ? -21.145 -3.039 13.741 1.00 96.75 186 LEU A N 1
ATOM 1426 C CA . LEU A 1 186 ? -20.026 -3.929 13.412 1.00 96.75 186 LEU A CA 1
ATOM 1427 C C . LEU A 1 186 ? -20.481 -5.293 12.879 1.00 96.75 186 LEU A C 1
ATOM 1429 O O . LEU A 1 186 ? -19.722 -5.946 12.172 1.00 96.75 186 LEU A O 1
ATOM 1433 N N . TYR A 1 187 ? -21.701 -5.740 13.195 1.00 95.31 187 TYR A N 1
ATOM 1434 C CA . TYR A 1 187 ? -22.124 -7.127 12.958 1.00 95.31 187 TYR A CA 1
ATOM 1435 C C . TYR A 1 187 ? -22.097 -7.559 11.481 1.00 95.31 187 TYR A C 1
ATOM 1437 O O . TYR A 1 187 ? -21.657 -8.681 11.221 1.00 95.31 187 TYR A O 1
ATOM 1445 N N . PRO A 1 188 ? -22.478 -6.709 10.503 1.00 95.38 188 PRO A N 1
ATOM 1446 C CA . PRO A 1 188 ? -22.357 -7.052 9.083 1.00 95.38 188 PRO A CA 1
ATOM 1447 C C . PRO A 1 188 ? -20.908 -7.206 8.597 1.00 95.38 188 PRO A C 1
ATOM 1449 O O . PRO A 1 188 ? -20.681 -7.774 7.534 1.00 95.38 188 PRO A O 1
ATOM 1452 N N . TYR A 1 189 ? -19.926 -6.721 9.361 1.00 96.50 189 TYR A N 1
ATOM 1453 C CA . TYR A 1 189 ? -18.511 -6.672 8.982 1.00 96.50 189 TYR A CA 1
ATOM 1454 C C . TYR A 1 189 ? -17.669 -7.715 9.723 1.00 96.50 189 TYR A C 1
ATOM 1456 O O . TYR A 1 189 ? -16.488 -7.495 9.999 1.00 96.50 189 TYR A O 1
ATOM 1464 N N . TYR A 1 190 ? -18.275 -8.859 10.053 1.00 95.56 190 TYR A N 1
ATOM 1465 C CA . TYR A 1 190 ? -17.570 -10.007 10.619 1.00 95.56 190 TYR A CA 1
ATOM 1466 C C . TYR A 1 190 ? -16.327 -10.367 9.793 1.00 95.56 190 TYR A C 1
ATOM 1468 O O . TYR A 1 190 ? -16.378 -10.472 8.567 1.00 95.56 190 TYR A O 1
ATOM 1476 N N . GLY A 1 191 ? -15.199 -10.567 10.475 1.00 94.88 191 GLY A N 1
ATOM 1477 C CA . GLY A 1 191 ? -13.917 -10.828 9.831 1.00 94.88 191 GLY A CA 1
ATOM 1478 C C . GLY A 1 191 ? -13.299 -9.603 9.154 1.00 94.88 191 GLY A C 1
ATOM 1479 O O . GLY A 1 191 ? -12.340 -9.781 8.406 1.00 94.88 191 GLY A O 1
ATOM 1480 N N . GLY A 1 192 ? -13.819 -8.390 9.383 1.00 97.38 192 GLY A N 1
ATOM 1481 C CA . GLY A 1 192 ? -13.157 -7.101 9.144 1.00 97.38 192 GLY A CA 1
ATOM 1482 C C . GLY A 1 192 ? -12.388 -6.618 10.381 1.00 97.38 192 GLY A C 1
ATOM 1483 O O . GLY A 1 192 ? -12.133 -7.395 11.303 1.00 97.38 192 GLY A O 1
ATOM 1484 N N . MET A 1 193 ? -12.003 -5.346 10.426 1.00 97.75 193 MET A N 1
ATOM 1485 C CA . MET A 1 193 ? -11.343 -4.729 11.584 1.00 97.75 193 MET A CA 1
ATOM 1486 C C . MET A 1 193 ? -12.061 -3.446 11.989 1.00 97.75 193 MET A C 1
ATOM 1488 O O . MET A 1 193 ? -12.487 -2.671 11.140 1.00 97.75 193 MET A O 1
ATOM 1492 N N . PHE A 1 194 ? -12.190 -3.222 13.290 1.00 97.56 194 PHE A N 1
ATOM 1493 C CA . PHE A 1 194 ? -12.616 -1.952 13.858 1.00 97.56 194 PHE A CA 1
ATOM 1494 C C . PHE A 1 194 ? -11.386 -1.195 14.354 1.00 97.56 194 PHE A C 1
ATOM 1496 O O . PHE A 1 194 ? -10.544 -1.783 15.028 1.00 97.56 194 PHE A O 1
ATOM 1503 N N . TYR A 1 195 ? -11.299 0.092 14.033 1.00 96.56 195 TYR A N 1
ATOM 1504 C CA . TYR A 1 195 ? -10.260 1.008 14.497 1.00 96.56 195 TYR A CA 1
ATOM 1505 C C . TYR A 1 195 ? -10.913 2.194 15.208 1.00 96.56 195 TYR A C 1
ATOM 1507 O O . TYR A 1 195 ? -11.866 2.775 14.685 1.00 96.56 195 TYR A O 1
ATOM 1515 N N . ALA A 1 196 ? -10.393 2.571 16.376 1.00 96.06 196 ALA A N 1
ATOM 1516 C CA . ALA A 1 196 ? -10.863 3.703 17.165 1.00 96.06 196 ALA A CA 1
ATOM 1517 C C . ALA A 1 196 ? -9.697 4.592 17.607 1.00 96.06 196 ALA A C 1
ATOM 1519 O O . ALA A 1 196 ? -8.668 4.108 18.075 1.00 96.06 196 ALA A O 1
ATOM 1520 N N . LEU A 1 197 ? -9.894 5.904 17.504 1.00 95.94 197 LEU A N 1
ATOM 1521 C CA . LEU A 1 197 ? -8.927 6.943 17.829 1.00 95.94 197 LEU A CA 1
ATOM 1522 C C . LEU A 1 197 ? -9.609 8.038 18.661 1.00 95.94 197 LEU A C 1
ATOM 1524 O O . LEU A 1 197 ? -10.636 8.605 18.285 1.00 95.94 197 LEU A O 1
ATOM 1528 N N . SER A 1 198 ? -9.024 8.318 19.814 1.00 96.38 198 SER A N 1
ATOM 1529 C CA . SER A 1 198 ? -9.484 9.294 20.798 1.00 96.38 198 SER A CA 1
ATOM 1530 C C . SER A 1 198 ? -8.992 10.704 20.478 1.00 96.38 198 SER A C 1
ATOM 1532 O O . SER A 1 198 ? -7.911 10.858 19.925 1.00 96.38 198 SER A O 1
ATOM 1534 N N . ASN A 1 199 ? -9.725 11.731 20.906 1.00 96.44 199 ASN A N 1
ATOM 1535 C CA . ASN A 1 199 ? -9.238 13.115 20.958 1.00 96.44 199 ASN A CA 1
ATOM 1536 C C . ASN A 1 199 ? -8.197 13.341 22.074 1.00 96.44 199 ASN A C 1
ATOM 1538 O O . ASN A 1 199 ? -7.467 14.329 22.049 1.00 96.44 199 ASN A O 1
ATOM 1542 N N . GLU A 1 200 ? -8.121 12.433 23.049 1.00 95.50 200 GLU A N 1
ATOM 1543 C CA . GLU A 1 200 ? -7.187 12.517 24.176 1.00 95.50 200 GLU A CA 1
ATOM 1544 C C . GLU A 1 200 ? -5.782 12.030 23.803 1.00 95.50 200 GLU A C 1
ATOM 1546 O O . GLU A 1 200 ? -5.608 11.015 23.116 1.00 95.50 200 GLU A O 1
ATOM 1551 N N . VAL A 1 201 ? -4.770 12.726 24.325 1.00 93.25 201 VAL A N 1
ATOM 1552 C CA . VAL A 1 201 ? -3.355 12.387 24.136 1.00 93.25 201 VAL A CA 1
ATOM 1553 C C . VAL A 1 201 ? -2.923 11.343 25.165 1.00 93.25 201 VAL A C 1
ATOM 1555 O O . VAL A 1 201 ? -3.079 11.542 26.366 1.00 93.25 201 VAL A O 1
ATOM 1558 N N . GLU A 1 202 ? -2.339 10.245 24.693 1.00 90.62 202 GLU A N 1
ATOM 1559 C CA . GLU A 1 202 ? -1.725 9.207 25.523 1.00 90.62 202 GLU A CA 1
ATOM 1560 C C . GLU A 1 202 ? -0.303 9.606 25.931 1.00 90.62 202 GLU A C 1
ATOM 1562 O O . GLU A 1 202 ? 0.053 9.564 27.106 1.00 90.62 202 GLU A O 1
ATOM 1567 N N . ILE A 1 203 ? 0.524 10.002 24.957 1.00 89.81 203 ILE A N 1
ATOM 1568 C CA . ILE A 1 203 ? 1.949 10.301 25.157 1.00 89.81 203 ILE A CA 1
ATOM 1569 C C . ILE A 1 203 ? 2.349 11.512 24.314 1.00 89.81 203 ILE A C 1
ATOM 1571 O O . ILE A 1 203 ? 1.944 11.640 23.160 1.00 89.81 203 ILE A O 1
ATOM 1575 N N . TYR A 1 204 ? 3.216 12.359 24.870 1.00 89.69 204 TYR A N 1
ATOM 1576 C CA . TYR A 1 204 ? 3.956 13.377 24.124 1.00 89.69 204 TYR A CA 1
ATOM 1577 C C . TYR A 1 204 ? 5.383 12.883 23.863 1.00 89.69 204 TYR A C 1
ATOM 1579 O O . TYR A 1 204 ? 6.173 12.729 24.798 1.00 89.69 204 TYR A O 1
ATOM 1587 N N . ARG A 1 205 ? 5.728 12.610 22.603 1.00 83.19 205 ARG A N 1
ATOM 1588 C CA . ARG A 1 205 ? 7.086 12.216 22.204 1.00 83.19 205 ARG A CA 1
ATOM 1589 C C . ARG A 1 205 ? 8.061 13.337 22.522 1.00 83.19 205 ARG A C 1
ATOM 1591 O O . ARG A 1 205 ? 7.766 14.507 22.300 1.00 83.19 205 ARG A O 1
ATOM 1598 N N . ASN A 1 206 ? 9.216 12.967 23.071 1.00 82.88 206 ASN A N 1
ATOM 1599 C CA . ASN A 1 206 ? 10.271 13.904 23.470 1.00 82.88 206 ASN A CA 1
ATOM 1600 C C . ASN A 1 206 ? 9.790 15.033 24.411 1.00 82.88 206 ASN A C 1
ATOM 1602 O O . ASN A 1 206 ? 10.453 16.056 24.533 1.00 82.88 206 ASN A O 1
ATOM 1606 N N . GLY A 1 207 ? 8.623 14.878 25.054 1.00 83.62 207 GLY A N 1
ATOM 1607 C CA . GLY A 1 207 ? 7.993 15.918 25.871 1.00 83.62 207 GLY A CA 1
ATOM 1608 C C . GLY A 1 207 ? 7.425 17.115 25.093 1.00 83.62 207 GLY A C 1
ATOM 1609 O O . GLY A 1 207 ? 6.900 18.032 25.723 1.00 83.62 207 GLY A O 1
ATOM 1610 N N . ASN A 1 208 ? 7.486 17.120 23.758 1.00 85.38 208 ASN A N 1
ATOM 1611 C CA . ASN A 1 208 ? 7.042 18.245 22.941 1.00 85.38 208 ASN A CA 1
ATOM 1612 C C . ASN A 1 208 ? 5.514 18.264 22.817 1.00 85.38 208 ASN A C 1
ATOM 1614 O O . ASN A 1 208 ? 4.898 17.325 22.311 1.00 85.38 208 ASN A O 1
ATOM 1618 N N . ARG A 1 209 ? 4.899 19.353 23.283 1.00 90.19 209 ARG A N 1
ATOM 1619 C CA . ARG A 1 209 ? 3.445 19.538 23.243 1.00 90.19 209 ARG A CA 1
ATOM 1620 C C . ARG A 1 209 ? 2.981 20.383 22.072 1.00 90.19 209 ARG A C 1
ATOM 1622 O O . ARG A 1 209 ? 1.799 20.331 21.753 1.00 90.19 209 ARG A O 1
ATOM 1629 N N . ASP A 1 210 ? 3.867 21.115 21.419 1.00 89.56 210 ASP A N 1
ATOM 1630 C CA . ASP A 1 210 ? 3.487 22.091 20.398 1.00 89.56 210 ASP A CA 1
ATOM 1631 C C . ASP A 1 210 ? 3.376 21.444 19.022 1.00 89.56 210 ASP A C 1
ATOM 1633 O O . ASP A 1 210 ? 2.508 21.803 18.231 1.00 89.56 210 ASP A O 1
ATOM 1637 N N . ASN A 1 211 ? 4.199 20.428 18.764 1.00 88.69 211 ASN A N 1
ATOM 1638 C CA . ASN A 1 211 ? 4.171 19.683 17.516 1.00 88.69 211 ASN A CA 1
ATOM 1639 C C . ASN A 1 211 ? 3.056 18.618 17.525 1.00 88.69 211 ASN A C 1
ATOM 1641 O O . ASN A 1 211 ? 3.128 17.667 18.311 1.00 88.69 211 ASN A O 1
ATOM 1645 N N . PRO A 1 212 ? 2.065 18.689 16.615 1.00 88.88 212 PRO A N 1
ATOM 1646 C CA . PRO A 1 212 ? 1.020 17.673 16.493 1.00 88.88 212 PRO A CA 1
ATOM 1647 C C . PRO A 1 212 ? 1.569 16.250 16.306 1.00 88.88 212 PRO A C 1
ATOM 1649 O O . PRO A 1 212 ? 0.983 15.290 16.793 1.00 88.88 212 PRO A O 1
ATOM 1652 N N . ARG A 1 213 ? 2.729 16.092 15.654 1.00 85.69 213 ARG A N 1
ATOM 1653 C CA . ARG A 1 213 ? 3.364 14.785 15.392 1.00 85.69 213 ARG A CA 1
ATOM 1654 C C . ARG A 1 213 ? 3.934 14.120 16.640 1.00 85.69 213 ARG A C 1
ATOM 1656 O O . ARG A 1 213 ? 4.102 12.898 16.657 1.00 85.69 213 ARG A O 1
ATOM 1663 N N . ASP A 1 214 ? 4.200 14.917 17.667 1.00 88.12 214 ASP A N 1
ATOM 1664 C CA . ASP A 1 214 ? 4.675 14.430 18.952 1.00 88.12 214 ASP A CA 1
ATOM 1665 C C . ASP A 1 214 ? 3.510 14.033 19.870 1.00 88.12 214 ASP A C 1
ATOM 1667 O O . ASP A 1 214 ? 3.719 13.311 20.840 1.00 88.12 214 ASP A O 1
ATOM 1671 N N . ARG A 1 215 ? 2.263 14.387 19.529 1.00 90.81 215 ARG A N 1
ATOM 1672 C CA . ARG A 1 215 ? 1.062 13.983 20.273 1.00 90.81 215 ARG A CA 1
ATOM 1673 C C . ARG A 1 215 ? 0.571 12.611 19.804 1.00 90.81 215 ARG A C 1
ATOM 1675 O O . ARG A 1 215 ? -0.092 12.472 18.777 1.00 90.81 215 ARG A O 1
ATOM 1682 N N . VAL A 1 216 ? 0.868 11.568 20.572 1.00 89.75 216 VAL A N 1
ATOM 1683 C CA . VAL A 1 216 ? 0.341 10.219 20.337 1.00 89.75 216 VAL A CA 1
ATOM 1684 C C . VAL A 1 216 ? -1.013 10.103 21.022 1.00 89.75 216 VAL A C 1
ATOM 1686 O O . VAL A 1 216 ? -1.088 10.039 22.242 1.00 89.75 216 VAL A O 1
ATOM 1689 N N . LEU A 1 217 ? -2.086 10.103 20.233 1.00 92.44 217 LEU A N 1
ATOM 1690 C CA . LEU A 1 217 ? -3.455 9.926 20.727 1.00 92.44 217 LEU A CA 1
ATOM 1691 C C . LEU A 1 217 ? -3.748 8.484 21.141 1.00 92.44 217 LEU A C 1
ATOM 1693 O O . LEU A 1 217 ? -3.280 7.558 20.464 1.00 92.44 217 LEU A O 1
ATOM 1697 N N . TYR A 1 218 ? -4.585 8.324 22.175 1.00 93.69 218 TYR A N 1
ATOM 1698 C CA . TYR A 1 218 ? -5.139 7.021 22.547 1.00 93.69 218 TYR A CA 1
ATOM 1699 C C . TYR A 1 218 ? -5.847 6.404 21.345 1.00 93.69 218 TYR A C 1
ATOM 1701 O O . TYR A 1 218 ? -6.674 7.046 20.695 1.00 93.69 218 TYR A O 1
ATOM 1709 N N . ARG A 1 219 ? -5.538 5.145 21.067 1.00 93.31 219 ARG A N 1
ATOM 1710 C CA . ARG A 1 219 ? -6.144 4.388 19.977 1.00 93.31 219 ARG A CA 1
ATOM 1711 C C . ARG A 1 219 ? -6.095 2.906 20.262 1.00 93.31 219 ARG A C 1
ATOM 1713 O O . ARG A 1 219 ? -5.248 2.454 21.033 1.00 93.31 219 ARG A O 1
ATOM 1720 N N . ASP A 1 220 ? -6.986 2.175 19.618 1.00 94.12 220 ASP A N 1
ATOM 1721 C CA . ASP A 1 220 ? -6.956 0.725 19.609 1.00 94.12 220 ASP A CA 1
ATOM 1722 C C . ASP A 1 220 ? -7.733 0.190 18.400 1.00 94.12 220 ASP A C 1
ATOM 1724 O O . ASP A 1 220 ? -8.562 0.883 17.805 1.00 94.12 220 ASP A O 1
ATOM 1728 N N . PHE A 1 221 ? -7.454 -1.050 18.026 1.00 94.88 221 PHE A N 1
ATOM 1729 C CA . PHE A 1 221 ? -8.049 -1.715 16.879 1.00 94.88 221 PHE A CA 1
ATOM 1730 C C . PHE A 1 221 ? -8.125 -3.222 17.095 1.00 94.88 221 PHE A C 1
ATOM 1732 O O . PHE A 1 221 ? -7.326 -3.808 17.823 1.00 94.88 221 PHE A O 1
ATOM 1739 N N . SER A 1 222 ? -9.122 -3.871 16.506 1.00 95.81 222 SER A N 1
ATOM 1740 C CA . SER A 1 222 ? -9.311 -5.316 16.647 1.00 95.81 222 SER A CA 1
ATOM 1741 C C . SER A 1 222 ? -10.156 -5.886 15.518 1.00 95.81 222 SER A C 1
ATOM 1743 O O . SER A 1 222 ? -11.026 -5.204 14.964 1.00 95.81 222 SER A O 1
ATOM 1745 N N . ARG A 1 223 ? -9.920 -7.151 15.174 1.00 96.81 223 ARG A N 1
ATOM 1746 C CA . ARG A 1 223 ? -10.719 -7.888 14.200 1.00 96.81 223 ARG A CA 1
ATOM 1747 C C . ARG A 1 223 ? -12.104 -8.164 14.778 1.00 96.81 223 ARG A C 1
ATOM 1749 O O . ARG A 1 223 ? -12.261 -8.616 15.916 1.00 96.81 223 ARG A O 1
ATOM 1756 N N . ILE A 1 224 ? -13.115 -7.935 13.950 1.00 97.62 224 ILE A N 1
ATOM 1757 C CA . ILE A 1 224 ? -14.524 -8.042 14.319 1.00 97.62 224 ILE A CA 1
ATOM 1758 C C . ILE A 1 224 ? -14.931 -9.518 14.340 1.00 97.62 224 ILE A C 1
ATOM 1760 O O . ILE A 1 224 ? -14.958 -10.190 13.307 1.00 97.62 224 ILE A O 1
ATOM 1764 N N . GLY A 1 225 ? -15.263 -10.021 15.527 1.00 95.62 225 GLY A N 1
ATOM 1765 C CA . GLY A 1 225 ? -15.860 -11.333 15.745 1.00 95.62 225 GLY A CA 1
ATOM 1766 C C . GLY A 1 225 ? -17.387 -11.312 15.618 1.00 95.62 225 GLY A C 1
ATOM 1767 O O . GLY A 1 225 ? -17.998 -10.334 15.187 1.00 95.62 225 GLY A O 1
ATOM 1768 N N . ARG A 1 226 ? -18.037 -12.428 15.965 1.00 93.50 226 ARG A N 1
ATOM 1769 C CA . ARG A 1 226 ? -19.507 -12.529 15.933 1.00 93.50 226 ARG A CA 1
ATOM 1770 C C . ARG A 1 226 ? -20.122 -11.881 17.171 1.00 93.50 226 ARG A C 1
ATOM 1772 O O . ARG A 1 226 ? -19.572 -12.009 18.260 1.00 93.50 226 ARG A O 1
ATOM 1779 N N . ASN A 1 227 ? -21.292 -11.257 17.015 1.00 90.00 227 ASN A N 1
ATOM 1780 C CA . ASN A 1 227 ? -22.124 -10.750 18.118 1.00 90.00 227 ASN A CA 1
ATOM 1781 C C . ASN A 1 227 ? -21.362 -9.856 19.113 1.00 90.00 227 ASN A C 1
ATOM 1783 O O . ASN A 1 227 ? -21.479 -10.025 20.321 1.00 90.00 227 ASN A O 1
ATOM 1787 N N . GLY A 1 228 ? -20.542 -8.937 18.601 1.00 88.50 228 GLY A N 1
ATOM 1788 C CA . GLY A 1 228 ? -19.756 -8.017 19.423 1.00 88.50 228 GLY A CA 1
ATOM 1789 C C . GLY A 1 228 ? -18.470 -8.607 20.000 1.00 88.50 228 GLY A C 1
ATOM 1790 O O . GLY A 1 228 ? -17.743 -7.888 20.671 1.00 88.50 228 GLY A O 1
ATOM 1791 N N . ALA A 1 229 ? -18.138 -9.874 19.743 1.00 96.06 229 ALA A N 1
ATOM 1792 C CA . ALA A 1 229 ? -16.822 -10.401 20.089 1.00 96.06 229 ALA A CA 1
ATOM 1793 C C . ALA A 1 229 ? -15.712 -9.687 19.300 1.00 96.06 229 ALA A C 1
ATOM 1795 O O . ALA A 1 229 ? -15.895 -9.317 18.140 1.00 96.06 229 ALA A O 1
ATOM 1796 N N . LEU A 1 230 ? -14.548 -9.549 19.922 1.00 96.25 230 LEU A N 1
ATOM 1797 C CA . LEU A 1 230 ? -13.314 -9.061 19.316 1.00 96.25 230 LEU A CA 1
ATOM 1798 C C . LEU A 1 230 ? -12.290 -10.198 19.304 1.00 96.25 230 LEU A C 1
ATOM 1800 O O . LEU A 1 230 ? -12.207 -10.955 20.271 1.00 96.25 230 LEU A O 1
ATOM 1804 N N . THR A 1 231 ? -11.538 -10.343 18.211 1.00 94.19 231 THR A N 1
ATOM 1805 C CA . THR A 1 231 ? -10.541 -11.427 18.099 1.00 94.19 231 THR A CA 1
ATOM 1806 C C . THR A 1 231 ? -9.304 -11.095 18.918 1.00 94.19 231 THR A C 1
ATOM 1808 O O . THR A 1 231 ? -8.844 -11.908 19.718 1.00 94.19 231 THR A O 1
ATOM 1811 N N . GLU A 1 232 ? -8.784 -9.878 18.762 1.00 92.88 232 GLU A N 1
ATOM 1812 C CA . GLU A 1 232 ? -7.717 -9.363 19.600 1.00 92.88 232 GLU A CA 1
ATOM 1813 C C . GLU A 1 232 ? -8.294 -8.505 20.721 1.00 92.88 232 GLU A C 1
ATOM 1815 O O . GLU A 1 232 ? -9.128 -7.622 20.499 1.00 92.88 232 GLU A O 1
ATOM 1820 N N . ARG A 1 233 ? -7.794 -8.719 21.936 1.00 92.12 233 ARG A N 1
ATOM 1821 C CA . ARG A 1 233 ? -8.181 -7.908 23.089 1.00 92.12 233 ARG A CA 1
ATOM 1822 C C . ARG A 1 233 ? -7.826 -6.447 22.885 1.00 92.12 233 ARG A C 1
ATOM 1824 O O . ARG A 1 233 ? -6.789 -6.131 22.301 1.00 92.12 233 ARG A O 1
ATOM 1831 N N . ILE A 1 234 ? -8.646 -5.564 23.431 1.00 93.88 234 ILE A N 1
ATOM 1832 C CA . ILE A 1 234 ? -8.274 -4.172 23.664 1.00 93.88 234 ILE A CA 1
ATOM 1833 C C . ILE A 1 234 ? -7.086 -4.164 24.637 1.00 93.88 234 ILE A C 1
ATOM 1835 O O . ILE A 1 234 ? -7.083 -4.869 25.649 1.00 93.88 234 ILE A O 1
ATOM 1839 N N . VAL A 1 235 ? -6.039 -3.420 24.308 1.00 90.62 235 VAL A N 1
ATOM 1840 C CA . VAL A 1 235 ? -4.748 -3.411 25.014 1.00 90.62 235 VAL A CA 1
ATOM 1841 C C . VAL A 1 235 ? -4.572 -2.167 25.883 1.00 90.62 235 VAL A C 1
ATOM 1843 O O . VAL A 1 235 ? -3.699 -2.151 26.756 1.00 90.62 235 VAL A O 1
ATOM 1846 N N . LYS A 1 236 ? -5.448 -1.167 25.719 1.00 88.75 236 LYS A N 1
ATOM 1847 C CA . LYS A 1 236 ? -5.411 0.105 26.453 1.00 88.75 236 LYS A CA 1
ATOM 1848 C C . LYS A 1 236 ? -6.770 0.511 27.007 1.00 88.75 236 LYS A C 1
ATOM 1850 O O . LYS A 1 236 ? -7.811 0.184 26.450 1.00 88.75 236 LYS A O 1
ATOM 1855 N N . ASP A 1 237 ? -6.742 1.287 28.084 1.00 93.06 237 ASP A N 1
ATOM 1856 C CA . ASP A 1 237 ? -7.928 1.969 28.592 1.00 93.06 237 ASP A CA 1
ATOM 1857 C C . ASP A 1 237 ? -8.114 3.285 27.847 1.00 93.06 237 ASP A C 1
ATOM 1859 O O . ASP A 1 237 ? -7.513 4.301 28.195 1.00 93.06 237 ASP A O 1
ATOM 1863 N N . ILE A 1 238 ? -8.954 3.271 26.813 1.00 95.12 238 ILE A N 1
ATOM 1864 C CA . ILE A 1 238 ? -9.316 4.513 26.137 1.00 95.12 238 ILE A CA 1
ATOM 1865 C C . ILE A 1 238 ? -10.286 5.288 27.049 1.00 95.12 238 ILE A C 1
ATOM 1867 O O . ILE A 1 238 ? -11.208 4.683 27.629 1.00 95.12 238 ILE A O 1
ATOM 1871 N N . PRO A 1 239 ? -10.091 6.610 27.235 1.00 96.62 239 PRO A N 1
ATOM 1872 C CA . PRO A 1 239 ? -11.025 7.428 27.995 1.00 96.62 239 PRO A CA 1
ATOM 1873 C C . PRO A 1 239 ? -12.453 7.299 27.447 1.00 96.62 239 PRO A C 1
ATOM 1875 O O . PRO A 1 239 ? -12.700 7.299 26.243 1.00 96.62 239 PRO A O 1
ATOM 1878 N N . THR A 1 240 ? -13.415 7.116 28.347 1.00 96.19 240 THR A N 1
ATOM 1879 C CA . THR A 1 240 ? -14.815 6.949 27.947 1.00 96.19 240 THR A CA 1
ATOM 1880 C C . THR A 1 240 ? -15.332 8.263 27.364 1.00 96.19 240 THR A C 1
ATOM 1882 O O . THR A 1 240 ? -15.119 9.325 27.942 1.00 96.19 240 THR A O 1
ATOM 1885 N N . GLY A 1 241 ? -16.033 8.190 26.237 1.00 97.38 241 GLY A N 1
ATOM 1886 C CA . GLY A 1 241 ? -16.648 9.340 25.581 1.00 97.38 241 GLY A CA 1
ATOM 1887 C C . GLY A 1 241 ? -15.698 10.199 24.743 1.00 97.38 241 GLY A C 1
ATOM 1888 O O . GLY A 1 241 ? -16.124 11.243 24.257 1.00 97.38 241 GLY A O 1
ATOM 1889 N N . SER A 1 242 ? -14.439 9.788 24.557 1.00 97.81 242 SER A N 1
ATOM 1890 C CA . SER A 1 242 ? -13.421 10.616 23.901 1.00 97.81 242 SER A CA 1
ATOM 1891 C C . SER A 1 242 ? -13.115 10.247 22.447 1.00 97.81 242 SER A C 1
ATOM 1893 O O . SER A 1 242 ? -12.215 10.846 21.860 1.00 97.81 242 SER A O 1
ATOM 1895 N 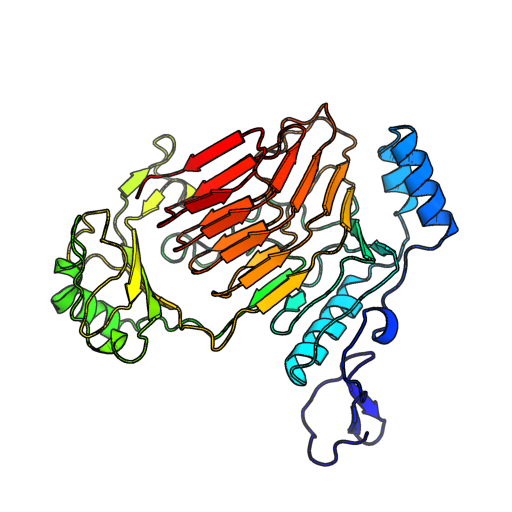N . ILE A 1 243 ? -13.808 9.275 21.843 1.00 98.25 243 ILE A N 1
ATOM 1896 C CA . ILE A 1 243 ? -13.525 8.835 20.468 1.00 98.25 243 ILE A CA 1
ATOM 1897 C C . ILE A 1 243 ? -13.829 9.968 19.488 1.00 98.25 243 ILE A C 1
ATOM 1899 O O . ILE A 1 243 ? -14.978 10.381 19.346 1.00 98.25 243 ILE A O 1
ATOM 1903 N N . GLY A 1 244 ? -12.789 10.463 18.818 1.00 97.75 244 GLY A N 1
ATOM 1904 C CA . GLY A 1 244 ? -12.889 11.503 17.794 1.00 97.75 244 GLY A CA 1
ATOM 1905 C C . GLY A 1 244 ? -12.971 10.936 16.381 1.00 97.75 244 GLY A C 1
ATOM 1906 O O . GLY A 1 244 ? -13.517 11.577 15.491 1.00 97.75 244 GLY A O 1
ATOM 1907 N N . TYR A 1 245 ? -12.453 9.726 16.173 1.00 97.56 245 TYR A N 1
ATOM 1908 C CA . TYR A 1 245 ? -12.498 9.031 14.895 1.00 97.56 245 TYR A CA 1
ATOM 1909 C C . TYR A 1 245 ? -12.645 7.530 15.113 1.00 97.56 245 TYR A C 1
ATOM 1911 O O . TYR A 1 245 ? -11.992 6.948 15.978 1.00 97.56 245 TYR A O 1
ATOM 1919 N N . ALA A 1 246 ? -13.469 6.889 14.294 1.00 97.81 246 ALA A N 1
ATOM 1920 C CA . ALA A 1 246 ? -13.549 5.442 14.238 1.00 97.81 246 ALA A CA 1
ATOM 1921 C C . ALA A 1 246 ? -13.908 4.993 12.826 1.00 97.81 246 ALA A C 1
ATOM 1923 O O . ALA A 1 246 ? -14.677 5.656 12.126 1.00 97.81 246 ALA A O 1
ATOM 1924 N N . ALA A 1 247 ? -13.363 3.852 12.424 1.00 97.62 247 ALA A N 1
ATOM 1925 C CA . ALA A 1 247 ? -13.594 3.288 11.108 1.00 97.62 247 ALA A CA 1
ATOM 1926 C C . ALA A 1 247 ? -13.695 1.766 11.161 1.00 97.62 247 ALA A C 1
ATOM 1928 O O . ALA A 1 247 ? -13.101 1.100 12.011 1.00 97.62 247 ALA A O 1
ATOM 1929 N N . ILE A 1 248 ? -14.447 1.228 10.209 1.00 98.38 248 ILE A N 1
ATOM 1930 C CA . ILE A 1 248 ? -14.519 -0.195 9.920 1.00 98.38 248 ILE A CA 1
ATOM 1931 C C . ILE A 1 248 ? -13.735 -0.431 8.636 1.00 98.38 248 ILE A C 1
ATOM 1933 O O . ILE A 1 248 ? -14.002 0.195 7.610 1.00 98.38 248 ILE A O 1
ATOM 1937 N N . ILE A 1 249 ? -12.770 -1.337 8.704 1.00 98.00 249 ILE A N 1
ATOM 1938 C CA . ILE A 1 249 ? -11.974 -1.799 7.578 1.00 98.00 249 ILE A CA 1
ATOM 1939 C C . ILE A 1 249 ? -12.596 -3.126 7.126 1.00 98.00 249 ILE A C 1
ATOM 1941 O O . ILE A 1 249 ? -12.507 -4.117 7.865 1.00 98.00 249 ILE A O 1
ATOM 1945 N N . PRO A 1 250 ? -13.278 -3.164 5.967 1.00 97.31 250 PRO A N 1
ATOM 1946 C CA . PRO A 1 250 ? -13.953 -4.369 5.506 1.00 97.31 250 PRO A CA 1
ATOM 1947 C C . PRO A 1 250 ? -12.974 -5.497 5.183 1.00 97.31 250 PRO A C 1
ATOM 1949 O O . PRO A 1 250 ? -11.813 -5.272 4.848 1.00 97.31 250 PRO A O 1
ATOM 1952 N N . LYS A 1 251 ? -13.473 -6.733 5.243 1.00 96.94 251 LYS A N 1
ATOM 1953 C CA . LYS A 1 251 ? -12.763 -7.893 4.706 1.00 96.94 251 LYS A CA 1
ATOM 1954 C C . LYS A 1 251 ? -12.801 -7.893 3.179 1.00 96.94 251 LYS A C 1
ATOM 1956 O O . LYS A 1 251 ? -13.851 -7.660 2.572 1.00 96.94 251 LYS A O 1
ATOM 1961 N N . GLU A 1 252 ? -11.661 -8.206 2.579 1.00 97.38 252 GLU A N 1
ATOM 1962 C CA . GLU A 1 252 ? -11.581 -8.551 1.165 1.00 97.38 252 GLU A CA 1
ATOM 1963 C C . GLU A 1 252 ? -12.112 -9.963 0.918 1.00 97.38 252 GLU A C 1
ATOM 1965 O O . GLU A 1 252 ? -12.157 -10.804 1.822 1.00 97.38 252 GLU A O 1
ATOM 1970 N N . ASP A 1 253 ? -12.533 -10.220 -0.315 1.00 95.38 253 ASP A N 1
ATOM 1971 C CA . ASP A 1 253 ? -13.062 -11.536 -0.677 1.00 95.38 253 ASP A CA 1
ATOM 1972 C C . ASP A 1 253 ? -11.919 -12.560 -0.747 1.00 95.38 253 ASP A C 1
ATOM 1974 O O . ASP A 1 253 ? -12.034 -13.652 -0.194 1.00 95.38 253 ASP A O 1
ATOM 1978 N N . ASP A 1 254 ? -10.768 -12.132 -1.278 1.00 96.44 254 ASP A N 1
ATOM 1979 C CA . ASP A 1 254 ? -9.562 -12.939 -1.436 1.00 96.44 254 ASP A CA 1
ATOM 1980 C C . ASP A 1 254 ? -8.278 -12.161 -1.128 1.00 96.44 254 ASP A C 1
ATOM 1982 O O . ASP A 1 254 ? -8.233 -10.924 -1.104 1.00 96.44 254 ASP A O 1
ATOM 1986 N N . PHE A 1 255 ? -7.193 -12.910 -0.922 1.00 98.06 255 PHE A N 1
ATOM 1987 C CA . PHE A 1 255 ? -5.861 -12.326 -0.824 1.00 98.06 255 PHE A CA 1
ATOM 1988 C C . PHE A 1 255 ? -5.398 -11.765 -2.170 1.00 98.06 255 PHE A C 1
ATOM 1990 O O . PHE A 1 255 ? -5.547 -12.416 -3.203 1.00 98.06 255 PHE A O 1
ATOM 1997 N N . LEU A 1 256 ? -4.764 -10.593 -2.142 1.00 98.50 256 LEU A N 1
ATOM 1998 C CA . LEU A 1 256 ? -4.101 -10.017 -3.308 1.00 98.50 256 LEU A CA 1
ATOM 1999 C C . LEU A 1 256 ? -2.605 -10.290 -3.239 1.00 98.50 256 LEU A C 1
ATOM 2001 O O . LEU A 1 256 ? -1.973 -10.033 -2.216 1.00 98.50 256 LEU A O 1
ATOM 2005 N N . GLU A 1 257 ? -2.046 -10.787 -4.336 1.00 98.38 257 GLU A N 1
ATOM 2006 C CA . GLU A 1 257 ? -0.611 -11.025 -4.464 1.00 98.38 257 GLU A CA 1
ATOM 2007 C C . GLU A 1 257 ? 0.040 -9.924 -5.300 1.00 98.38 257 GLU A C 1
ATOM 2009 O O . GLU A 1 257 ? -0.388 -9.646 -6.426 1.00 98.38 257 GLU A O 1
ATOM 2014 N N . PHE A 1 258 ? 1.089 -9.331 -4.736 1.00 98.50 258 PHE A N 1
ATOM 2015 C CA . PHE A 1 258 ? 1.965 -8.366 -5.380 1.00 98.50 258 PHE A CA 1
ATOM 2016 C C . PHE A 1 258 ? 3.395 -8.908 -5.347 1.00 98.50 258 PHE A C 1
ATOM 2018 O O . PHE A 1 258 ? 4.041 -8.911 -4.299 1.00 98.50 258 PHE A O 1
ATOM 2025 N N . GLU A 1 259 ? 3.887 -9.400 -6.481 1.00 98.00 259 GLU A N 1
ATOM 2026 C CA . GLU A 1 259 ? 5.289 -9.793 -6.625 1.00 98.00 259 GLU A CA 1
ATOM 2027 C C . GLU A 1 259 ? 6.086 -8.586 -7.119 1.00 98.00 259 GLU A C 1
ATOM 2029 O O . GLU A 1 259 ? 5.795 -8.024 -8.181 1.00 98.00 259 GLU A O 1
ATOM 2034 N N . CYS A 1 260 ? 7.060 -8.175 -6.315 1.00 97.44 260 CYS A N 1
ATOM 2035 C CA . CYS A 1 260 ? 7.811 -6.942 -6.499 1.00 97.44 260 CYS A CA 1
ATOM 2036 C C . CYS A 1 260 ? 8.751 -6.988 -7.715 1.00 97.44 260 CYS A C 1
ATOM 2038 O O . CYS A 1 260 ? 9.230 -8.063 -8.072 1.00 97.44 260 CYS A O 1
ATOM 2040 N N . PRO A 1 261 ? 9.076 -5.826 -8.312 1.00 97.19 261 PRO A N 1
ATOM 2041 C CA . PRO A 1 261 ? 10.257 -5.686 -9.155 1.00 97.19 261 PRO A CA 1
ATOM 2042 C C . PRO A 1 261 ? 11.525 -5.640 -8.294 1.00 97.19 261 PRO A C 1
ATOM 2044 O O . PRO A 1 261 ? 11.459 -5.486 -7.070 1.00 97.19 261 PRO A O 1
ATOM 2047 N N . HIS A 1 262 ? 12.689 -5.680 -8.942 1.00 96.06 262 HIS A N 1
ATOM 2048 C CA . HIS A 1 262 ? 13.928 -5.251 -8.297 1.00 96.06 262 HIS A CA 1
ATOM 2049 C C . HIS A 1 262 ? 13.973 -3.722 -8.255 1.00 96.06 262 HIS A C 1
ATOM 2051 O O . HIS A 1 262 ? 14.094 -3.064 -9.287 1.00 96.06 262 HIS A O 1
ATOM 2057 N N . PHE A 1 263 ? 13.881 -3.145 -7.061 1.00 94.44 263 PHE A N 1
ATOM 2058 C CA . PHE A 1 263 ? 14.100 -1.717 -6.854 1.00 94.44 263 PHE A CA 1
ATOM 2059 C C . PHE A 1 263 ? 15.593 -1.416 -6.719 1.00 94.44 263 PHE A C 1
ATOM 2061 O O . PHE A 1 263 ? 16.241 -1.912 -5.797 1.00 94.44 263 PHE A O 1
ATOM 2068 N N . ILE A 1 264 ? 16.124 -0.561 -7.590 1.00 92.38 264 ILE A N 1
ATOM 2069 C CA . ILE A 1 264 ? 17.465 0.008 -7.453 1.00 92.38 264 ILE A CA 1
ATOM 2070 C C . ILE A 1 264 ? 17.315 1.509 -7.234 1.00 92.38 264 ILE A C 1
ATOM 2072 O O . ILE A 1 264 ? 17.089 2.286 -8.161 1.00 92.38 264 ILE A O 1
ATOM 2076 N N . GLU A 1 265 ? 17.416 1.916 -5.977 1.00 88.69 265 GLU A N 1
ATOM 2077 C CA . GLU A 1 265 ? 17.278 3.309 -5.586 1.00 88.69 265 GLU A CA 1
ATOM 2078 C C . GLU A 1 265 ? 18.617 4.029 -5.711 1.00 88.69 265 GLU A C 1
ATOM 2080 O O . GLU A 1 265 ? 19.573 3.696 -5.009 1.00 88.69 265 GLU A O 1
ATOM 2085 N N . LEU A 1 266 ? 18.668 5.030 -6.590 1.00 86.06 266 LEU A N 1
ATOM 2086 C CA . LEU A 1 266 ? 19.807 5.930 -6.748 1.00 86.06 266 LEU A CA 1
ATOM 2087 C C . LEU A 1 266 ? 19.393 7.348 -6.343 1.00 86.06 266 LEU A C 1
ATOM 2089 O O . LEU A 1 266 ? 18.317 7.805 -6.727 1.00 86.06 266 LEU A O 1
ATOM 2093 N N . GLY A 1 267 ? 20.249 8.044 -5.588 1.00 76.19 267 GLY A N 1
ATOM 2094 C CA . GLY A 1 267 ? 20.057 9.448 -5.193 1.00 76.19 267 GLY A CA 1
ATOM 2095 C C . GLY A 1 267 ? 19.953 9.697 -3.679 1.00 76.19 267 GLY A C 1
ATOM 2096 O O . GLY A 1 267 ? 19.436 8.883 -2.910 1.00 76.19 267 GLY A O 1
ATOM 2097 N N . ASP A 1 268 ? 20.431 10.868 -3.245 1.00 69.38 268 ASP A N 1
ATOM 2098 C CA . ASP A 1 268 ? 20.650 11.204 -1.824 1.00 69.38 268 ASP A CA 1
ATOM 2099 C C . ASP A 1 268 ? 19.389 11.679 -1.072 1.00 69.38 268 ASP A C 1
ATOM 2101 O O . ASP A 1 268 ? 19.357 11.696 0.159 1.00 69.38 268 ASP A O 1
ATOM 2105 N N . SER A 1 269 ? 18.307 12.020 -1.777 1.00 59.34 269 SER A N 1
ATOM 2106 C CA . SER A 1 269 ? 17.139 12.726 -1.221 1.00 59.34 269 SER A CA 1
ATOM 2107 C C . SER A 1 269 ? 15.826 11.943 -1.283 1.00 59.34 269 SER A C 1
ATOM 2109 O O . SER A 1 269 ? 14.775 12.510 -1.580 1.00 59.34 269 SER A O 1
ATOM 2111 N N . ARG A 1 270 ? 15.837 10.643 -0.964 1.00 69.44 270 ARG A N 1
ATOM 2112 C CA . ARG A 1 270 ? 14.602 9.842 -0.962 1.00 69.44 270 ARG A CA 1
ATOM 2113 C C . ARG A 1 270 ? 13.586 10.359 0.056 1.00 69.44 270 ARG A C 1
ATOM 2115 O O . ARG A 1 270 ? 13.827 10.314 1.263 1.00 69.44 270 ARG A O 1
ATOM 2122 N N . ARG A 1 271 ? 12.404 10.743 -0.433 1.00 77.50 271 ARG A N 1
ATOM 2123 C CA . ARG A 1 271 ? 11.237 11.118 0.391 1.00 77.50 271 ARG A CA 1
ATOM 2124 C C . ARG A 1 271 ? 9.930 10.602 -0.227 1.00 77.50 271 ARG A C 1
ATOM 2126 O O . ARG A 1 271 ? 8.976 11.345 -0.446 1.00 77.50 271 ARG A O 1
ATOM 2133 N N . PHE A 1 272 ? 9.916 9.307 -0.536 1.00 87.06 272 PHE A N 1
ATOM 2134 C CA . PHE A 1 272 ? 8.775 8.573 -1.086 1.00 87.06 272 PHE A CA 1
ATOM 2135 C C . PHE A 1 272 ? 8.738 7.125 -0.569 1.00 87.06 272 PHE A C 1
ATOM 2137 O O . PHE A 1 272 ? 9.726 6.619 -0.023 1.00 87.06 272 PHE A O 1
ATOM 2144 N N . LEU A 1 273 ? 7.600 6.462 -0.776 1.00 90.00 273 LEU A N 1
ATOM 2145 C CA . LEU A 1 273 ? 7.361 5.049 -0.476 1.00 90.00 273 LEU A CA 1
ATOM 2146 C C . LEU A 1 273 ? 7.303 4.231 -1.768 1.00 90.00 273 LEU A C 1
ATOM 2148 O O . LEU A 1 273 ? 6.665 4.648 -2.735 1.00 90.00 273 LEU A O 1
ATOM 2152 N N . ASN A 1 274 ? 7.914 3.048 -1.781 1.00 93.75 274 ASN A N 1
ATOM 2153 C CA . ASN A 1 274 ? 7.820 2.152 -2.935 1.00 93.75 274 ASN A CA 1
ATOM 2154 C C . ASN A 1 274 ? 6.451 1.474 -2.927 1.00 93.75 274 ASN A C 1
ATOM 2156 O O . ASN A 1 274 ? 5.769 1.454 -3.946 1.00 93.75 274 ASN A O 1
ATOM 2160 N N . ILE A 1 275 ? 6.036 0.955 -1.769 1.00 96.25 275 ILE A N 1
ATOM 2161 C CA . ILE A 1 275 ? 4.778 0.228 -1.609 1.00 96.25 275 ILE A CA 1
ATOM 2162 C C . ILE A 1 275 ? 4.063 0.721 -0.348 1.00 96.25 275 ILE A C 1
ATOM 2164 O O . ILE A 1 275 ? 4.554 0.553 0.766 1.00 96.25 275 ILE A O 1
ATOM 2168 N N . GLU A 1 276 ? 2.877 1.297 -0.520 1.00 96.12 276 GLU A N 1
ATOM 2169 C CA . GLU A 1 276 ? 1.900 1.497 0.553 1.00 96.12 276 GLU A CA 1
ATOM 2170 C C . GLU A 1 276 ? 0.836 0.394 0.476 1.00 96.12 276 GLU A C 1
ATOM 2172 O O . GLU A 1 276 ? 0.257 0.138 -0.579 1.00 96.12 276 GLU A O 1
ATOM 2177 N N . VAL A 1 277 ? 0.539 -0.233 1.610 1.00 97.62 277 VAL A N 1
ATOM 2178 C CA . VAL A 1 277 ? -0.531 -1.215 1.774 1.00 97.62 277 VAL A CA 1
ATOM 2179 C C . VAL A 1 277 ? -1.701 -0.542 2.481 1.00 97.62 277 VAL A C 1
ATOM 2181 O O . VAL A 1 277 ? -1.711 -0.386 3.702 1.00 97.62 277 VAL A O 1
ATOM 2184 N N . SER A 1 278 ? -2.705 -0.172 1.689 1.00 95.81 278 SER A N 1
ATOM 2185 C CA . SER A 1 278 ? -3.992 0.374 2.138 1.00 95.81 278 SER A CA 1
ATOM 2186 C C . SER A 1 278 ? -5.140 -0.630 1.930 1.00 95.81 278 SER A C 1
ATOM 2188 O O . SER A 1 278 ? -6.304 -0.243 1.825 1.00 95.81 278 SER A O 1
ATOM 2190 N N . ARG A 1 279 ? -4.812 -1.924 1.833 1.00 97.00 279 ARG A N 1
ATOM 2191 C CA . ARG A 1 279 ? -5.724 -3.051 1.605 1.00 97.00 279 ARG A CA 1
ATOM 2192 C C . ARG A 1 279 ? -5.410 -4.168 2.606 1.00 97.00 279 ARG A C 1
ATOM 2194 O O . ARG A 1 279 ? -4.235 -4.507 2.742 1.00 97.00 279 ARG A O 1
ATOM 2201 N N . PRO A 1 280 ? -6.399 -4.777 3.279 1.00 97.88 280 PRO A N 1
ATOM 2202 C CA . PRO A 1 280 ? -6.145 -5.967 4.080 1.00 97.88 280 PRO A CA 1
ATOM 2203 C C . PRO A 1 280 ? -6.002 -7.226 3.208 1.00 97.88 280 PRO A C 1
ATOM 2205 O O . PRO A 1 280 ? -6.352 -7.226 2.030 1.00 97.88 280 PRO A O 1
ATOM 2208 N N . MET A 1 281 ? -5.517 -8.328 3.781 1.00 98.31 281 MET A N 1
ATOM 2209 C CA . MET A 1 281 ? -5.330 -9.605 3.076 1.00 98.31 281 MET A CA 1
ATOM 2210 C C . MET A 1 281 ? -4.405 -9.466 1.857 1.00 98.31 281 MET A C 1
ATOM 2212 O O . MET A 1 281 ? -4.796 -9.725 0.717 1.00 98.31 281 MET A O 1
ATOM 2216 N N . VAL A 1 282 ? -3.167 -9.030 2.081 1.00 98.62 282 VAL A N 1
ATOM 2217 C CA . VAL A 1 282 ? -2.176 -8.790 1.018 1.00 98.62 282 VAL A CA 1
ATOM 2218 C C . VAL A 1 282 ? -0.944 -9.659 1.235 1.00 98.62 282 VAL A C 1
ATOM 2220 O O . VAL A 1 282 ? -0.470 -9.791 2.361 1.00 98.62 282 VAL A O 1
ATOM 2223 N N . ARG A 1 283 ? -0.413 -10.221 0.145 1.00 98.56 283 ARG A N 1
ATOM 2224 C CA . ARG A 1 283 ? 0.906 -10.860 0.098 1.00 98.56 283 ARG A CA 1
ATOM 2225 C C . ARG A 1 283 ? 1.835 -10.053 -0.795 1.00 98.56 283 ARG A C 1
ATOM 2227 O O . ARG A 1 283 ? 1.608 -9.974 -2.001 1.00 98.56 283 ARG A O 1
ATOM 2234 N N . ILE A 1 284 ? 2.875 -9.484 -0.204 1.00 98.12 284 ILE A N 1
ATOM 2235 C CA . ILE A 1 284 ? 3.999 -8.873 -0.906 1.00 98.12 284 ILE A CA 1
ATOM 2236 C C . ILE A 1 284 ? 5.094 -9.927 -0.993 1.00 98.12 284 ILE A C 1
ATOM 2238 O O . ILE A 1 284 ? 5.544 -10.426 0.037 1.00 98.12 284 ILE A O 1
ATOM 2242 N N . LYS A 1 285 ? 5.513 -10.270 -2.209 1.00 97.38 285 LYS A N 1
ATOM 2243 C CA . LYS A 1 285 ? 6.456 -11.365 -2.449 1.00 97.38 285 LYS A CA 1
ATOM 2244 C C . LYS A 1 285 ? 7.695 -10.899 -3.192 1.00 97.38 285 LYS A C 1
ATOM 2246 O O . LYS A 1 285 ? 7.604 -10.019 -4.049 1.00 97.38 285 LYS A O 1
ATOM 2251 N N . ASN A 1 286 ? 8.812 -11.574 -2.933 1.00 95.44 286 ASN A N 1
ATOM 2252 C CA . ASN A 1 286 ? 10.036 -11.487 -3.733 1.00 95.44 286 ASN A CA 1
ATOM 2253 C C . ASN A 1 286 ? 10.576 -10.055 -3.843 1.00 95.44 286 ASN A C 1
ATOM 2255 O O . ASN A 1 286 ? 11.042 -9.639 -4.902 1.00 95.44 286 ASN A O 1
ATOM 2259 N N . LEU A 1 287 ? 10.459 -9.266 -2.769 1.00 93.44 287 LEU A N 1
ATOM 2260 C CA . LEU A 1 287 ? 11.037 -7.927 -2.745 1.00 93.44 287 LEU A CA 1
ATOM 2261 C C . LEU A 1 287 ? 12.549 -8.047 -2.907 1.00 93.44 287 LEU A C 1
ATOM 2263 O O . LEU A 1 287 ? 13.196 -8.613 -2.041 1.00 93.44 287 LEU A O 1
ATOM 2267 N N . VAL A 1 288 ? 13.104 -7.458 -3.959 1.00 93.31 288 VAL A N 1
ATOM 2268 C CA . VAL A 1 288 ? 14.541 -7.200 -4.048 1.00 93.31 288 VAL A CA 1
ATOM 2269 C C . VAL A 1 288 ? 14.711 -5.694 -4.062 1.00 93.31 288 VAL A C 1
ATOM 2271 O O . VAL A 1 288 ? 14.160 -5.009 -4.924 1.00 93.31 288 VAL A O 1
ATOM 2274 N N . HIS A 1 289 ? 15.430 -5.154 -3.088 1.00 92.00 289 HIS A N 1
ATOM 2275 C CA . HIS A 1 289 ? 15.708 -3.723 -3.023 1.00 92.00 289 HIS A CA 1
ATOM 2276 C C . HIS A 1 289 ? 17.180 -3.465 -2.738 1.00 92.00 289 HIS A C 1
ATOM 2278 O O . HIS A 1 289 ? 17.817 -4.134 -1.924 1.00 92.00 289 HIS A O 1
ATOM 2284 N N . THR A 1 290 ? 17.723 -2.482 -3.441 1.00 88.38 290 THR A N 1
ATOM 2285 C CA . THR A 1 290 ? 19.098 -2.036 -3.285 1.00 88.38 290 THR A CA 1
ATOM 2286 C C . THR A 1 290 ? 19.119 -0.517 -3.266 1.00 88.38 290 THR A C 1
ATOM 2288 O O . THR A 1 290 ? 18.632 0.118 -4.197 1.00 88.38 290 THR A O 1
ATOM 2291 N N . SER A 1 291 ? 19.686 0.065 -2.213 1.00 84.19 291 SER A N 1
ATOM 2292 C CA . SER A 1 291 ? 19.887 1.513 -2.081 1.00 84.19 291 SER A CA 1
ATOM 2293 C C . SER A 1 291 ? 21.356 1.869 -2.283 1.00 84.19 291 SER A C 1
ATOM 2295 O O . SER A 1 291 ? 22.220 1.329 -1.590 1.00 84.19 291 SER A O 1
ATOM 2297 N N . TRP A 1 292 ? 21.614 2.803 -3.199 1.00 81.25 292 TRP A N 1
ATOM 2298 C CA . TRP A 1 292 ? 22.933 3.337 -3.527 1.00 81.25 292 TRP A CA 1
ATOM 2299 C C . TRP A 1 292 ? 22.912 4.871 -3.484 1.00 81.25 292 TRP A C 1
ATOM 2301 O O . TRP A 1 292 ? 22.210 5.523 -4.261 1.00 81.25 292 TRP A O 1
ATOM 2311 N N . GLN A 1 293 ? 23.705 5.461 -2.592 1.00 74.25 293 GLN A N 1
ATOM 2312 C CA . GLN A 1 293 ? 23.809 6.913 -2.415 1.00 74.25 293 GLN A CA 1
ATOM 2313 C C . GLN A 1 293 ? 25.226 7.432 -2.623 1.00 74.25 293 GLN A C 1
ATOM 2315 O O . GLN A 1 293 ? 26.207 6.695 -2.535 1.00 74.25 293 GLN A O 1
ATOM 2320 N N . THR A 1 294 ? 25.316 8.725 -2.914 1.00 71.19 294 THR A N 1
ATOM 2321 C CA . THR A 1 294 ? 26.567 9.462 -3.085 1.00 71.19 294 THR A CA 1
ATOM 2322 C C . THR A 1 294 ? 27.053 10.129 -1.802 1.00 71.19 294 THR A C 1
ATOM 2324 O O . THR A 1 294 ? 28.254 10.373 -1.683 1.00 71.19 294 THR A O 1
ATOM 2327 N N . ALA A 1 295 ? 26.175 10.374 -0.823 1.00 61.56 295 ALA A N 1
ATOM 2328 C CA . ALA A 1 295 ? 26.531 10.983 0.460 1.00 61.56 295 ALA A CA 1
ATOM 2329 C C . ALA A 1 295 ? 26.115 10.131 1.672 1.00 61.56 295 ALA A C 1
ATOM 2331 O O . ALA A 1 295 ? 25.078 9.474 1.675 1.00 61.56 295 ALA A O 1
ATOM 2332 N N . SER A 1 296 ? 26.894 10.208 2.758 1.00 54.72 296 SER A N 1
ATOM 2333 C CA . SER A 1 296 ? 26.598 9.590 4.063 1.00 54.72 296 SER A CA 1
ATOM 2334 C C . SER A 1 296 ? 25.548 10.378 4.867 1.00 54.72 296 SER A C 1
ATOM 2336 O O . SER A 1 296 ? 25.685 10.566 6.079 1.00 54.72 296 SER A O 1
ATOM 2338 N N . THR A 1 297 ? 24.537 10.937 4.204 1.00 53.59 297 THR A N 1
ATOM 2339 C CA . THR A 1 297 ? 23.433 11.615 4.887 1.00 53.59 297 THR A CA 1
ATOM 2340 C C . THR A 1 297 ? 22.515 10.581 5.528 1.00 53.59 297 THR A C 1
ATOM 2342 O O . THR A 1 297 ? 22.181 9.574 4.908 1.00 53.59 297 THR A O 1
ATOM 2345 N N . SER A 1 298 ? 22.143 10.812 6.792 1.00 52.41 298 SER A N 1
ATOM 2346 C CA . SER A 1 298 ? 21.351 9.871 7.593 1.00 52.41 298 SER A CA 1
ATOM 2347 C C . SER A 1 298 ? 20.109 9.375 6.838 1.00 52.41 298 SER A C 1
ATOM 2349 O O . SER A 1 298 ? 19.342 10.172 6.295 1.00 52.41 298 SER A O 1
ATOM 2351 N N . LEU A 1 299 ? 19.899 8.053 6.833 1.00 57.66 299 LEU A N 1
ATOM 2352 C CA . LEU A 1 299 ? 18.708 7.406 6.269 1.00 57.66 299 LEU A CA 1
ATOM 2353 C C . LEU A 1 299 ? 17.509 7.427 7.214 1.00 57.66 299 LEU A C 1
ATOM 2355 O O . LEU A 1 299 ? 16.511 6.758 6.926 1.00 57.66 299 LEU A O 1
ATOM 2359 N N . GLU A 1 300 ? 17.619 8.109 8.356 1.00 51.03 300 GLU A N 1
ATOM 2360 C CA . GLU A 1 300 ? 16.575 8.174 9.369 1.00 51.03 300 GLU A CA 1
ATOM 2361 C C . GLU A 1 300 ? 15.221 8.438 8.705 1.00 51.03 300 GLU A C 1
ATOM 2363 O O . GLU A 1 300 ? 14.960 9.533 8.208 1.00 51.03 300 GLU A O 1
ATOM 2368 N N . SER A 1 301 ? 14.352 7.418 8.732 1.00 56.25 301 SER A N 1
ATOM 2369 C CA . SER A 1 301 ? 12.958 7.429 8.259 1.00 56.25 301 SER A CA 1
ATOM 2370 C C . SER A 1 301 ? 12.663 6.973 6.825 1.00 56.25 301 SER A C 1
ATOM 2372 O O . SER A 1 301 ? 11.528 7.136 6.373 1.00 56.25 301 SER A O 1
ATOM 2374 N N . ARG A 1 302 ? 13.608 6.368 6.097 1.00 72.94 302 ARG A N 1
ATOM 2375 C CA . ARG A 1 302 ? 13.274 5.721 4.812 1.00 72.94 302 ARG A CA 1
ATOM 2376 C C . ARG A 1 302 ? 12.453 4.454 5.047 1.00 72.94 302 ARG A C 1
ATOM 2378 O O . ARG A 1 302 ? 12.842 3.643 5.881 1.00 72.94 302 ARG A O 1
ATOM 2385 N N . VAL A 1 303 ? 11.359 4.303 4.292 1.00 81.19 303 VAL A N 1
ATOM 2386 C CA . VAL A 1 303 ? 10.421 3.169 4.347 1.00 81.19 303 VAL A CA 1
ATOM 2387 C C . VAL A 1 303 ? 10.129 2.668 2.936 1.00 81.19 303 VAL A C 1
ATOM 2389 O O . VAL A 1 303 ? 9.614 3.426 2.113 1.00 81.19 303 VAL A O 1
ATOM 2392 N N . VAL A 1 304 ? 10.449 1.400 2.654 1.00 88.38 304 VAL A N 1
ATOM 2393 C CA . VAL A 1 304 ? 10.188 0.759 1.348 1.00 88.38 304 VAL A CA 1
ATOM 2394 C C . VAL A 1 304 ? 8.758 0.253 1.292 1.00 88.38 304 VAL A C 1
ATOM 2396 O O . VAL A 1 304 ? 8.018 0.607 0.374 1.00 88.38 304 VAL A O 1
ATOM 2399 N N . ILE A 1 305 ? 8.362 -0.517 2.304 1.00 92.75 305 ILE A N 1
ATOM 2400 C CA . ILE A 1 305 ? 7.006 -1.030 2.468 1.00 92.75 305 ILE A CA 1
ATOM 2401 C C . ILE A 1 305 ? 6.391 -0.381 3.701 1.00 92.75 305 ILE A C 1
ATOM 2403 O O . ILE A 1 305 ? 6.917 -0.517 4.808 1.00 92.75 305 ILE A O 1
ATOM 2407 N N . SER A 1 306 ? 5.246 0.272 3.527 1.00 93.12 306 SER A N 1
ATOM 2408 C CA . SER A 1 306 ? 4.402 0.685 4.642 1.00 93.12 306 SER A CA 1
ATOM 2409 C C . SER A 1 306 ? 3.046 0.005 4.598 1.00 93.12 306 SER A C 1
ATOM 2411 O O . SER A 1 306 ? 2.487 -0.183 3.525 1.00 93.12 306 SER A O 1
ATOM 2413 N N . ALA A 1 307 ? 2.498 -0.325 5.763 1.00 94.19 307 ALA A N 1
ATOM 2414 C CA . ALA A 1 307 ? 1.088 -0.665 5.913 1.00 94.19 307 ALA A CA 1
ATOM 2415 C C . ALA A 1 307 ? 0.494 0.159 7.053 1.00 94.19 307 ALA A C 1
ATOM 2417 O O . ALA A 1 307 ? 1.170 0.396 8.060 1.00 94.19 307 ALA A O 1
ATOM 2418 N N . ARG A 1 308 ? -0.756 0.599 6.909 1.00 91.12 308 ARG A N 1
ATOM 2419 C CA . ARG A 1 308 ? -1.456 1.353 7.954 1.00 91.12 308 ARG A CA 1
ATOM 2420 C C . ARG A 1 308 ? -2.914 0.940 8.051 1.00 91.12 308 ARG A C 1
ATOM 2422 O O . ARG A 1 308 ? -3.606 0.933 7.038 1.00 91.12 308 ARG A O 1
ATOM 2429 N N . GLU A 1 309 ? -3.385 0.678 9.268 1.00 92.75 309 GLU A N 1
ATOM 2430 C CA . GLU A 1 309 ? -4.808 0.445 9.558 1.00 92.75 309 GLU A CA 1
ATOM 2431 C C . GLU A 1 309 ? -5.419 -0.643 8.671 1.00 92.75 309 GLU A C 1
ATOM 2433 O O . GLU A 1 309 ? -6.467 -0.464 8.053 1.00 92.75 309 GLU A O 1
ATOM 2438 N N . VAL A 1 310 ? -4.734 -1.776 8.582 1.00 96.38 310 VAL A N 1
ATOM 2439 C CA . VAL A 1 310 ? -5.147 -2.939 7.793 1.00 96.38 310 VAL A CA 1
ATOM 2440 C C . VAL A 1 310 ? -4.980 -4.207 8.624 1.00 96.38 310 VAL A C 1
ATOM 2442 O O . VAL A 1 310 ? -4.680 -4.161 9.816 1.00 96.38 310 VAL A O 1
ATOM 2445 N N . PHE A 1 311 ? -5.205 -5.367 8.021 1.00 97.62 311 PHE A N 1
ATOM 2446 C CA . PHE A 1 311 ? -4.953 -6.649 8.661 1.00 97.62 311 PHE A CA 1
ATOM 2447 C C . PHE A 1 311 ? -4.550 -7.707 7.639 1.00 97.62 311 PHE A C 1
ATOM 2449 O O . PHE A 1 311 ? -4.814 -7.543 6.449 1.00 97.62 311 PHE A O 1
ATOM 2456 N N . ASP A 1 312 ? -3.962 -8.805 8.111 1.00 97.94 312 ASP A N 1
ATOM 2457 C CA . ASP A 1 312 ? -3.543 -9.942 7.286 1.00 97.94 312 ASP A CA 1
ATOM 2458 C C . ASP A 1 312 ? -2.541 -9.501 6.195 1.00 97.94 312 ASP A C 1
ATOM 2460 O O . ASP A 1 312 ? -2.797 -9.633 4.995 1.00 97.94 312 ASP A O 1
ATOM 2464 N N . VAL A 1 313 ? -1.404 -8.934 6.617 1.00 98.06 313 VAL A N 1
ATOM 2465 C CA . VAL A 1 313 ? -0.324 -8.465 5.726 1.00 98.06 313 VAL A CA 1
ATOM 2466 C C . VAL A 1 313 ? 0.852 -9.431 5.796 1.00 98.06 313 VAL A C 1
ATOM 2468 O O . VAL A 1 313 ? 1.411 -9.647 6.867 1.00 98.06 313 VAL A O 1
ATOM 2471 N N . PHE A 1 314 ? 1.234 -9.988 4.652 1.00 97.94 314 PHE A N 1
ATOM 2472 C CA . PHE A 1 314 ? 2.300 -10.977 4.524 1.00 97.94 314 PHE A CA 1
ATOM 2473 C C . PHE A 1 314 ? 3.418 -10.401 3.657 1.00 97.94 314 PHE A C 1
ATOM 2475 O O . PHE A 1 314 ? 3.173 -10.017 2.514 1.00 97.94 314 PHE A O 1
ATOM 2482 N N . CYS A 1 315 ? 4.635 -10.354 4.187 1.00 96.69 315 CYS A N 1
ATOM 2483 C CA . CYS A 1 315 ? 5.849 -10.011 3.452 1.00 96.69 315 CYS A CA 1
ATOM 2484 C C . CYS A 1 315 ? 6.718 -11.267 3.342 1.00 96.69 315 CYS A C 1
ATOM 2486 O O . CYS A 1 315 ? 7.248 -11.739 4.345 1.00 96.69 315 CYS A O 1
ATOM 2488 N N . GLU A 1 316 ? 6.863 -11.810 2.137 1.00 95.69 316 GLU A N 1
ATOM 2489 C CA . GLU A 1 316 ? 7.454 -13.130 1.905 1.00 95.69 316 GLU A CA 1
ATOM 2490 C C . GLU A 1 316 ? 8.654 -13.032 0.949 1.00 95.69 316 GLU A C 1
ATOM 2492 O O . GLU A 1 316 ? 8.570 -12.402 -0.106 1.00 95.69 316 GLU A O 1
ATOM 2497 N N . TYR A 1 317 ? 9.758 -13.703 1.290 1.00 94.94 317 TYR A N 1
ATOM 2498 C CA . TYR A 1 317 ? 10.942 -13.852 0.427 1.00 94.94 317 TYR A CA 1
ATOM 2499 C C . TYR A 1 317 ? 11.572 -12.516 0.001 1.00 94.94 317 TYR A C 1
ATOM 2501 O O . TYR A 1 317 ? 11.842 -12.292 -1.175 1.00 94.94 317 TYR A O 1
ATOM 2509 N N . GLY A 1 318 ? 11.764 -11.598 0.948 1.00 92.31 318 GLY A N 1
ATOM 2510 C CA . GLY A 1 318 ? 12.374 -10.297 0.671 1.00 92.31 318 GLY A CA 1
ATOM 2511 C C . GLY A 1 318 ? 13.882 -10.273 0.917 1.00 92.31 318 GLY A C 1
ATOM 2512 O O . GLY A 1 318 ? 14.369 -10.876 1.867 1.00 92.31 318 GLY A O 1
ATOM 2513 N N . GLU A 1 319 ? 14.613 -9.513 0.115 1.00 91.69 319 GLU A N 1
ATOM 2514 C CA . GLU A 1 319 ? 16.018 -9.177 0.305 1.00 91.69 319 GLU A CA 1
ATOM 2515 C C . GLU A 1 319 ? 16.219 -7.680 0.089 1.00 91.69 319 GLU A C 1
ATOM 2517 O O . GLU A 1 319 ? 15.871 -7.137 -0.961 1.00 91.69 319 GLU A O 1
ATOM 2522 N N . THR A 1 320 ? 16.807 -7.008 1.079 1.00 88.12 320 THR A N 1
ATOM 2523 C CA . THR A 1 320 ? 17.097 -5.576 0.991 1.00 88.12 320 THR A CA 1
ATOM 2524 C C . THR A 1 320 ? 18.492 -5.246 1.458 1.00 88.12 320 THR A C 1
ATOM 2526 O O . THR A 1 320 ? 18.898 -5.633 2.557 1.00 88.12 320 THR A O 1
ATOM 2529 N N . THR A 1 321 ? 19.198 -4.479 0.638 1.00 83.31 321 THR A N 1
ATOM 2530 C CA . THR A 1 321 ? 20.587 -4.089 0.850 1.00 83.31 321 THR A CA 1
ATOM 2531 C C . THR A 1 321 ? 20.730 -2.570 0.762 1.00 83.31 321 THR A C 1
ATOM 2533 O O . THR A 1 321 ? 20.051 -1.885 -0.005 1.00 83.31 321 THR A O 1
ATOM 2536 N N . CYS A 1 322 ? 21.594 -2.008 1.598 1.00 76.50 322 CYS A N 1
ATOM 2537 C CA . CYS A 1 322 ? 22.043 -0.620 1.505 1.00 76.50 322 CYS A CA 1
ATOM 2538 C C . CYS A 1 322 ? 23.563 -0.576 1.422 1.00 76.50 322 CYS A C 1
ATOM 2540 O O . CYS A 1 322 ? 24.246 -1.544 1.774 1.00 76.50 322 CYS A O 1
ATOM 2542 N N . HIS A 1 323 ? 24.092 0.554 0.961 1.00 70.81 323 HIS A N 1
ATOM 2543 C CA . HIS A 1 323 ? 25.528 0.770 0.912 1.00 70.81 323 HIS A CA 1
ATOM 2544 C C . HIS A 1 323 ? 26.140 0.623 2.330 1.00 70.81 323 HIS A C 1
ATOM 2546 O O . HIS A 1 323 ? 25.589 1.169 3.284 1.00 70.81 323 HIS A O 1
ATOM 2552 N N . PRO A 1 324 ? 27.282 -0.073 2.524 1.00 62.81 324 PRO A N 1
ATOM 2553 C CA . PRO A 1 324 ? 27.831 -0.365 3.860 1.00 62.81 324 PRO A CA 1
ATOM 2554 C C . PRO A 1 324 ? 28.198 0.855 4.716 1.00 62.81 324 PRO A C 1
ATOM 2556 O O . PRO A 1 324 ? 28.332 0.735 5.930 1.00 62.81 324 PRO A O 1
ATOM 2559 N N . ALA A 1 325 ? 28.389 2.018 4.088 1.00 60.75 325 ALA A N 1
ATOM 2560 C CA . ALA A 1 325 ? 28.614 3.289 4.782 1.00 60.75 325 ALA A CA 1
ATOM 2561 C C . ALA A 1 325 ? 27.312 3.978 5.246 1.00 60.75 325 ALA A C 1
ATOM 2563 O O . ALA A 1 325 ? 27.363 5.094 5.761 1.00 60.75 325 ALA A O 1
ATOM 2564 N N . GLU A 1 326 ? 26.151 3.353 5.038 1.00 65.12 326 GLU A N 1
ATOM 2565 C CA . GLU A 1 326 ? 24.849 3.880 5.437 1.00 65.12 326 GLU A CA 1
ATOM 2566 C C . GLU A 1 326 ? 24.436 3.351 6.821 1.00 65.12 326 GLU A C 1
ATOM 2568 O O . GLU A 1 326 ? 24.523 2.159 7.116 1.00 65.12 326 GLU A O 1
ATOM 2573 N N . ASN A 1 327 ? 23.899 4.236 7.663 1.00 59.06 327 ASN A N 1
ATOM 2574 C CA . ASN A 1 327 ? 23.155 3.832 8.853 1.00 59.06 327 ASN A CA 1
ATOM 2575 C C . ASN A 1 327 ? 21.724 3.498 8.414 1.00 59.06 327 ASN A C 1
ATOM 2577 O O . ASN A 1 327 ? 20.874 4.387 8.367 1.00 59.06 327 ASN A O 1
ATOM 2581 N N . GLY A 1 328 ? 21.470 2.247 8.020 1.00 57.72 328 GLY A N 1
ATOM 2582 C CA . GLY A 1 328 ? 20.133 1.792 7.617 1.00 57.72 328 GLY A CA 1
ATOM 2583 C C . GLY A 1 328 ? 19.023 2.135 8.626 1.00 57.72 328 GLY A C 1
ATOM 2584 O O . GLY A 1 328 ? 19.260 2.285 9.827 1.00 57.72 328 GLY A O 1
ATOM 2585 N N . SER A 1 329 ? 17.798 2.303 8.111 1.00 66.94 329 SER A N 1
ATOM 2586 C CA . SER A 1 329 ? 16.611 2.679 8.893 1.00 66.94 329 SER A CA 1
ATOM 2587 C C . SER A 1 329 ? 15.579 1.543 8.894 1.00 66.94 329 SER A C 1
ATOM 2589 O O . SER A 1 329 ? 15.852 0.488 9.467 1.00 66.94 329 SER A O 1
ATOM 2591 N N . TYR A 1 330 ? 14.410 1.698 8.266 1.00 77.81 330 TYR A N 1
ATOM 2592 C CA . TYR A 1 330 ? 13.332 0.708 8.357 1.00 77.81 330 TYR A CA 1
ATOM 2593 C C . TYR A 1 330 ? 12.776 0.348 6.996 1.00 77.81 330 TYR A C 1
ATOM 2595 O O . TYR A 1 330 ? 12.000 1.087 6.410 1.00 77.81 330 TYR A O 1
ATOM 2603 N N . VAL A 1 331 ? 13.123 -0.827 6.491 1.00 82.81 331 VAL A N 1
ATOM 2604 C CA . VAL A 1 331 ? 12.636 -1.255 5.182 1.00 82.81 331 VAL A CA 1
ATOM 2605 C C . VAL A 1 331 ? 11.130 -1.512 5.203 1.00 82.81 331 VAL A C 1
ATOM 2607 O O . VAL A 1 331 ? 10.422 -1.147 4.266 1.00 82.81 331 VAL A O 1
ATOM 2610 N N . ILE A 1 332 ? 10.636 -2.061 6.313 1.00 89.50 332 ILE A N 1
ATOM 2611 C CA . ILE A 1 332 ? 9.221 -2.322 6.556 1.00 89.50 332 ILE A CA 1
ATOM 2612 C C . ILE A 1 332 ? 8.776 -1.492 7.762 1.00 89.50 332 ILE A C 1
ATOM 2614 O O . ILE A 1 332 ? 9.342 -1.629 8.847 1.00 89.50 332 ILE A O 1
ATOM 2618 N N . CYS A 1 333 ? 7.741 -0.668 7.585 1.00 90.00 333 CYS A N 1
ATOM 2619 C CA . CYS A 1 333 ? 7.112 0.110 8.653 1.00 90.00 333 CYS A CA 1
ATOM 2620 C C . CYS A 1 333 ? 5.603 -0.150 8.694 1.00 90.00 333 CYS A C 1
ATOM 2622 O O . CYS A 1 333 ? 4.858 0.274 7.805 1.00 90.00 333 CYS A O 1
ATOM 2624 N N . ILE A 1 334 ? 5.140 -0.828 9.742 1.00 92.12 334 ILE A N 1
ATOM 2625 C CA . ILE A 1 334 ? 3.742 -1.241 9.885 1.00 92.12 334 ILE A CA 1
ATOM 2626 C C . ILE A 1 334 ? 3.072 -0.478 11.025 1.00 92.12 334 ILE A C 1
ATOM 2628 O O . ILE A 1 334 ? 3.637 -0.343 12.113 1.00 92.12 334 ILE A O 1
ATOM 2632 N N . ARG A 1 335 ? 1.857 0.013 10.765 1.00 90.25 335 ARG A N 1
ATOM 2633 C CA . ARG A 1 335 ? 1.065 0.833 11.684 1.00 90.25 335 ARG A CA 1
ATOM 2634 C C . ARG A 1 335 ? -0.340 0.311 11.874 1.00 90.25 335 ARG A C 1
ATOM 2636 O O . ARG A 1 335 ? -0.995 -0.041 10.897 1.00 90.25 335 ARG A O 1
ATOM 2643 N N . ASP A 1 336 ? -0.815 0.318 13.113 1.00 91.25 336 ASP A N 1
ATOM 2644 C CA . ASP A 1 336 ? -2.216 0.063 13.456 1.00 91.25 336 ASP A CA 1
ATOM 2645 C C . ASP A 1 336 ? -2.788 -1.202 12.775 1.00 91.25 336 ASP A C 1
ATOM 2647 O O . ASP A 1 336 ? -3.866 -1.175 12.185 1.00 91.25 336 ASP A O 1
ATOM 2651 N N . THR A 1 337 ? -2.012 -2.292 12.745 1.00 94.38 337 THR A N 1
ATOM 2652 C CA . THR A 1 337 ? -2.298 -3.465 11.898 1.00 94.38 337 THR A CA 1
ATOM 2653 C C . THR A 1 337 ? -2.422 -4.749 12.717 1.00 94.38 337 THR A C 1
ATOM 2655 O O . THR A 1 337 ? -1.625 -4.999 13.625 1.00 94.38 337 THR A O 1
ATOM 2658 N N . CYS A 1 338 ? -3.401 -5.592 12.376 1.00 95.31 338 CYS A N 1
ATOM 2659 C CA . CYS A 1 338 ? -3.534 -6.946 12.926 1.00 95.31 338 CYS A CA 1
ATOM 2660 C C . CYS A 1 338 ? -2.921 -8.002 11.996 1.00 95.31 338 CYS A C 1
ATOM 2662 O O . CYS A 1 338 ? -3.082 -7.930 10.782 1.00 95.31 338 CYS A O 1
ATOM 2664 N N . ASN A 1 339 ? -2.324 -9.041 12.572 1.00 95.19 339 ASN A N 1
ATOM 2665 C CA . ASN A 1 339 ? -1.867 -10.240 11.875 1.00 95.19 339 ASN A CA 1
ATOM 2666 C C . ASN A 1 339 ? -0.876 -9.942 10.734 1.00 95.19 339 ASN A C 1
ATOM 2668 O O . ASN A 1 339 ? -1.199 -10.014 9.547 1.00 95.19 339 ASN A O 1
ATOM 2672 N N . VAL A 1 340 ? 0.343 -9.580 11.122 1.00 96.19 340 VAL A N 1
ATOM 2673 C CA . VAL A 1 340 ? 1.466 -9.301 10.224 1.00 96.19 340 VAL A CA 1
ATOM 2674 C C . VAL A 1 340 ? 2.388 -10.510 10.200 1.00 96.19 340 VAL A C 1
ATOM 2676 O O . VAL A 1 340 ? 2.828 -10.964 11.255 1.00 96.19 340 VAL A O 1
ATOM 2679 N N . HIS A 1 341 ? 2.709 -11.002 9.009 1.00 96.62 341 HIS A N 1
ATOM 2680 C CA . HIS A 1 341 ? 3.643 -12.105 8.791 1.00 96.62 341 HIS A CA 1
ATOM 2681 C C . HIS A 1 341 ? 4.827 -11.612 7.977 1.00 96.62 341 HIS A C 1
ATOM 2683 O O . HIS A 1 341 ? 4.657 -10.924 6.971 1.00 96.62 341 HIS A O 1
ATOM 2689 N N . ILE A 1 342 ? 6.031 -11.950 8.419 1.00 94.81 342 ILE A N 1
ATOM 2690 C CA . ILE A 1 342 ? 7.268 -11.631 7.712 1.00 94.81 342 ILE A CA 1
ATOM 2691 C C . ILE A 1 342 ? 8.070 -12.914 7.628 1.00 94.81 342 ILE A C 1
ATOM 2693 O O . ILE A 1 342 ? 8.534 -13.395 8.654 1.00 94.81 342 ILE A O 1
ATOM 2697 N N . ASP A 1 343 ? 8.242 -13.468 6.436 1.00 95.25 343 ASP A N 1
ATOM 2698 C CA . ASP A 1 343 ? 8.841 -14.788 6.275 1.00 95.25 343 ASP A CA 1
ATOM 2699 C C . ASP A 1 343 ? 9.944 -14.795 5.217 1.00 95.25 343 ASP A C 1
ATOM 2701 O O . ASP A 1 343 ? 9.771 -14.295 4.105 1.00 95.25 343 ASP A O 1
ATOM 2705 N N . ASN A 1 344 ? 11.063 -15.450 5.537 1.00 94.62 344 ASN A N 1
ATOM 2706 C CA . ASN A 1 344 ? 12.241 -15.576 4.674 1.00 94.62 344 ASN A CA 1
ATOM 2707 C C . ASN A 1 344 ? 12.793 -14.216 4.225 1.00 94.62 344 ASN A C 1
ATOM 2709 O O . ASN A 1 344 ? 13.098 -14.026 3.048 1.00 94.62 344 ASN A O 1
ATOM 2713 N N . TYR A 1 345 ? 12.867 -13.259 5.148 1.00 92.06 345 TYR A N 1
ATOM 2714 C CA . TYR A 1 345 ? 13.302 -11.900 4.851 1.00 92.06 345 TYR A CA 1
ATOM 2715 C C . TYR A 1 345 ? 14.760 -11.654 5.252 1.00 92.06 345 TYR A C 1
ATOM 2717 O O . TYR A 1 345 ? 15.150 -11.953 6.378 1.00 92.06 345 TYR A O 1
ATOM 2725 N N . TYR A 1 346 ? 15.551 -11.037 4.378 1.00 89.44 346 TYR A N 1
ATOM 2726 C CA . TYR A 1 346 ? 16.955 -10.694 4.607 1.00 89.44 346 TYR A CA 1
ATOM 2727 C C . TYR A 1 346 ? 17.179 -9.183 4.451 1.00 89.44 346 TYR A C 1
ATOM 2729 O O . TYR A 1 346 ? 17.369 -8.668 3.354 1.00 89.44 346 TYR A O 1
ATOM 2737 N N . GLY A 1 347 ? 17.159 -8.454 5.566 1.00 83.19 347 GLY A N 1
ATOM 2738 C CA . GLY A 1 347 ? 17.543 -7.046 5.646 1.00 83.19 347 GLY A CA 1
ATOM 2739 C C . GLY A 1 347 ? 19.008 -6.904 6.045 1.00 83.19 347 GLY A C 1
ATOM 2740 O O . GLY A 1 347 ? 19.330 -6.974 7.229 1.00 83.19 347 GLY A O 1
ATOM 2741 N N . LEU A 1 348 ? 19.889 -6.704 5.066 1.00 75.06 348 LEU A N 1
ATOM 2742 C CA . LEU A 1 348 ? 21.329 -6.551 5.274 1.00 75.06 348 LEU A CA 1
ATOM 2743 C C . LEU A 1 348 ? 21.723 -5.070 5.414 1.00 75.06 348 LEU A C 1
ATOM 2745 O O . LEU A 1 348 ? 20.988 -4.164 5.027 1.00 75.06 348 LEU A O 1
ATOM 2749 N N . HIS A 1 349 ? 22.916 -4.829 5.962 1.00 72.69 349 HIS A N 1
ATOM 2750 C CA . HIS A 1 349 ? 23.601 -3.524 6.001 1.00 72.69 349 HIS A CA 1
ATOM 2751 C C . HIS A 1 349 ? 22.866 -2.351 6.678 1.00 72.69 349 HIS A C 1
ATOM 2753 O O . HIS A 1 349 ? 23.257 -1.205 6.505 1.00 72.69 349 HIS A O 1
ATOM 2759 N N . GLY A 1 350 ? 21.878 -2.626 7.532 1.00 65.00 350 GLY A N 1
ATOM 2760 C CA . GLY A 1 350 ? 21.239 -1.631 8.403 1.00 65.00 350 GLY A CA 1
ATOM 2761 C C . GLY A 1 350 ? 19.722 -1.559 8.254 1.00 65.00 350 GLY A C 1
ATOM 2762 O O . GLY A 1 350 ? 19.068 -0.909 9.063 1.00 65.00 350 GLY A O 1
ATOM 2763 N N . TRP A 1 351 ? 19.142 -2.237 7.264 1.00 75.94 351 TRP A N 1
ATOM 2764 C CA . TRP A 1 351 ? 17.692 -2.299 7.121 1.00 75.94 351 TRP A CA 1
ATOM 2765 C C . TRP A 1 351 ? 17.037 -3.102 8.247 1.00 75.94 351 TRP A C 1
ATOM 2767 O O . TRP A 1 351 ? 17.452 -4.217 8.579 1.00 75.94 351 TRP A O 1
ATOM 2777 N N . GLY A 1 352 ? 15.988 -2.522 8.828 1.00 80.94 352 GLY A N 1
ATOM 2778 C CA . GLY A 1 352 ? 15.230 -3.129 9.910 1.00 80.94 352 GLY A CA 1
ATOM 2779 C C . GLY A 1 352 ? 13.721 -3.123 9.717 1.00 80.94 352 GLY A C 1
ATOM 2780 O O . GLY A 1 352 ? 13.184 -2.557 8.766 1.00 80.94 352 GLY A O 1
ATOM 2781 N N . PHE A 1 353 ? 13.034 -3.735 10.671 1.00 87.75 353 PHE A N 1
ATOM 2782 C CA . PHE A 1 353 ? 11.584 -3.671 10.806 1.00 87.75 353 PHE A CA 1
ATOM 2783 C C . PHE A 1 353 ? 11.187 -2.615 11.842 1.00 87.75 353 PHE A C 1
ATOM 2785 O O . PHE A 1 353 ? 11.822 -2.505 12.894 1.00 87.75 353 PHE A O 1
ATOM 2792 N N . GLN A 1 354 ? 10.105 -1.886 11.571 1.00 87.00 354 GLN A N 1
ATOM 2793 C CA . GLN A 1 354 ? 9.475 -0.989 12.530 1.00 87.00 354 GLN A CA 1
ATOM 2794 C C . GLN A 1 354 ? 7.990 -1.296 12.702 1.00 87.00 354 GLN A C 1
ATOM 2796 O O . GLN A 1 354 ? 7.226 -1.293 11.735 1.00 87.00 354 GLN A O 1
ATOM 2801 N N . GLY A 1 355 ? 7.567 -1.445 13.956 1.00 86.00 355 GLY A N 1
ATOM 2802 C CA . GLY A 1 355 ? 6.169 -1.311 14.347 1.00 86.00 355 GLY A CA 1
ATOM 2803 C C . GLY A 1 355 ? 5.898 0.066 14.937 1.00 86.00 355 GLY A C 1
ATOM 2804 O O . GLY A 1 355 ? 6.655 0.557 15.773 1.00 86.00 355 GLY A O 1
ATOM 2805 N N . HIS A 1 356 ? 4.825 0.721 14.512 1.00 81.81 356 HIS A N 1
ATOM 2806 C CA . HIS A 1 356 ? 4.500 2.070 14.968 1.00 81.81 356 HIS A CA 1
ATOM 2807 C C . HIS A 1 356 ? 3.018 2.170 15.314 1.00 81.81 356 HIS A C 1
ATOM 2809 O O . HIS A 1 356 ? 2.175 1.656 14.596 1.00 81.81 356 HIS A O 1
ATOM 2815 N N . HIS A 1 357 ? 2.696 2.770 16.460 1.00 79.44 357 HIS A N 1
ATOM 2816 C CA . HIS A 1 357 ? 1.312 2.952 16.938 1.00 79.44 357 HIS A CA 1
ATOM 2817 C C . HIS A 1 357 ? 0.505 1.659 17.200 1.00 79.44 357 HIS A C 1
ATOM 2819 O O . HIS A 1 357 ? -0.641 1.743 17.626 1.00 79.44 357 HIS A O 1
ATOM 2825 N N . GLY A 1 358 ? 1.139 0.485 17.101 1.00 81.69 358 GLY A N 1
ATOM 2826 C CA . GLY A 1 358 ? 0.613 -0.808 17.549 1.00 81.69 358 GLY A CA 1
ATOM 2827 C C . GLY A 1 358 ? 0.567 -1.851 16.434 1.00 81.69 358 GLY A C 1
ATOM 2828 O O . GLY A 1 358 ? 0.221 -1.550 15.292 1.00 81.69 358 GLY A O 1
ATOM 2829 N N . ILE A 1 359 ? 0.898 -3.098 16.775 1.00 90.50 359 ILE A N 1
ATOM 2830 C CA . ILE A 1 359 ? 0.723 -4.272 15.910 1.00 90.50 359 ILE A CA 1
ATOM 2831 C C . ILE A 1 359 ? 0.183 -5.403 16.769 1.00 90.50 359 ILE A C 1
ATOM 2833 O O . ILE A 1 359 ? 0.805 -5.772 17.765 1.00 90.50 359 ILE A O 1
ATOM 2837 N N . LYS A 1 360 ? -0.937 -6.000 16.363 1.00 91.75 360 LYS A N 1
ATOM 2838 C CA . LYS A 1 360 ? -1.521 -7.132 17.085 1.00 91.75 360 LYS A CA 1
ATOM 2839 C C . LYS A 1 360 ? -1.314 -8.421 16.313 1.00 91.75 360 LYS A C 1
ATOM 2841 O O . LYS A 1 360 ? -1.969 -8.656 15.306 1.00 91.75 360 LYS A O 1
ATOM 2846 N N . GLY A 1 361 ? -0.400 -9.253 16.804 1.00 90.12 361 GLY A N 1
ATOM 2847 C CA . GLY A 1 361 ? 0.028 -10.471 16.118 1.00 90.12 361 GLY A CA 1
ATOM 2848 C C . GLY A 1 361 ? 1.072 -10.156 15.051 1.00 90.12 361 GLY A C 1
ATOM 2849 O O . GLY A 1 361 ? 0.727 -9.882 13.907 1.00 90.12 361 GLY A O 1
ATOM 2850 N N . LEU A 1 362 ? 2.343 -10.189 15.451 1.00 92.38 362 LEU A N 1
ATOM 2851 C CA . LEU A 1 362 ? 3.490 -10.169 14.550 1.00 92.38 362 LEU A CA 1
ATOM 2852 C C . LEU A 1 362 ? 4.129 -11.555 14.570 1.00 92.38 362 LEU A C 1
ATOM 2854 O O . LEU A 1 362 ? 4.559 -12.030 15.622 1.00 92.38 362 LEU A O 1
ATOM 2858 N N . TYR A 1 363 ? 4.193 -12.180 13.407 1.00 93.94 363 TYR A N 1
ATOM 2859 C CA . TYR A 1 363 ? 4.755 -13.502 13.201 1.00 93.94 363 TYR A CA 1
ATOM 2860 C C . TYR A 1 363 ? 5.941 -13.380 12.259 1.00 93.94 363 TYR A C 1
ATOM 2862 O O . TYR A 1 363 ? 5.905 -12.611 11.296 1.00 93.94 363 TYR A O 1
ATOM 2870 N N . GLY A 1 364 ? 7.001 -14.132 12.536 1.00 92.56 364 GLY A N 1
ATOM 2871 C CA . GLY A 1 364 ? 8.122 -14.177 11.620 1.00 92.56 364 GLY A CA 1
ATOM 2872 C C . GLY A 1 364 ? 8.847 -15.505 11.613 1.00 92.56 364 GLY A C 1
ATOM 2873 O O . GLY A 1 364 ? 9.090 -16.093 12.667 1.00 92.56 364 GLY A O 1
ATOM 2874 N N . ASN A 1 365 ? 9.212 -15.954 10.416 1.00 94.12 365 ASN A N 1
ATOM 2875 C CA . ASN A 1 365 ? 9.933 -17.196 10.198 1.00 94.12 365 ASN A CA 1
ATOM 2876 C C . ASN A 1 365 ? 11.164 -16.974 9.310 1.00 94.12 365 ASN A C 1
ATOM 2878 O O . ASN A 1 365 ? 11.049 -16.482 8.193 1.00 94.12 365 ASN A O 1
ATOM 2882 N N . ARG A 1 366 ? 12.343 -17.415 9.772 1.00 93.25 366 ARG A N 1
ATOM 2883 C CA . ARG A 1 366 ? 13.617 -17.351 9.021 1.00 93.25 366 ARG A CA 1
ATOM 2884 C C . ARG A 1 366 ? 13.951 -15.948 8.491 1.00 93.25 366 ARG A C 1
ATOM 2886 O O . ARG A 1 366 ? 14.246 -15.782 7.313 1.00 93.25 366 ARG A O 1
ATOM 2893 N N . ASN A 1 367 ? 13.932 -14.952 9.375 1.00 90.38 367 ASN A N 1
ATOM 2894 C CA . ASN A 1 367 ? 14.291 -13.580 9.021 1.00 90.38 367 ASN A CA 1
ATOM 2895 C C . ASN A 1 367 ? 15.652 -13.178 9.583 1.00 90.38 367 ASN A C 1
ATOM 2897 O O . ASN A 1 367 ? 16.009 -13.557 10.697 1.00 90.38 367 ASN A O 1
ATOM 2901 N N . THR A 1 368 ? 16.358 -12.334 8.839 1.00 88.69 368 THR A N 1
ATOM 2902 C CA . THR A 1 368 ? 17.549 -11.609 9.275 1.00 88.69 368 THR A CA 1
ATOM 2903 C C . THR A 1 368 ? 17.258 -10.121 9.155 1.00 88.69 368 THR A C 1
ATOM 2905 O O . THR A 1 368 ? 16.971 -9.640 8.065 1.00 88.69 368 THR A O 1
ATOM 2908 N N . PHE A 1 369 ? 17.325 -9.391 10.265 1.00 85.31 369 PHE A N 1
ATOM 2909 C CA . PHE A 1 369 ? 17.216 -7.935 10.285 1.00 85.31 369 PHE A CA 1
ATOM 2910 C C . PHE A 1 369 ? 18.346 -7.361 11.123 1.00 85.31 369 PHE A C 1
ATOM 2912 O O . PHE A 1 369 ? 18.642 -7.876 12.201 1.00 85.31 369 PHE A O 1
ATOM 2919 N N . ASN A 1 370 ? 18.919 -6.250 10.672 1.00 79.44 370 ASN A N 1
ATOM 2920 C CA . ASN A 1 370 ? 19.929 -5.539 11.450 1.00 79.44 370 ASN A CA 1
ATOM 2921 C C . ASN A 1 370 ? 19.311 -4.720 12.596 1.00 79.44 370 ASN A C 1
ATOM 2923 O O . ASN A 1 370 ? 20.000 -4.401 13.563 1.00 79.44 370 ASN A O 1
ATOM 2927 N N . ARG A 1 371 ? 18.019 -4.375 12.498 1.00 78.81 371 ARG A N 1
ATOM 2928 C CA . ARG A 1 371 ? 17.282 -3.611 13.513 1.00 78.81 371 ARG A CA 1
ATOM 2929 C C . ARG A 1 371 ? 15.819 -4.041 13.588 1.00 78.81 371 ARG A C 1
ATOM 2931 O O . ARG A 1 371 ? 15.187 -4.312 12.570 1.00 78.81 371 ARG A O 1
ATOM 2938 N N . VAL A 1 372 ? 15.266 -4.044 14.796 1.00 83.19 372 VAL A N 1
ATOM 2939 C CA . VAL A 1 372 ? 13.829 -4.190 15.050 1.00 83.19 372 VAL A CA 1
ATOM 2940 C C . VAL A 1 372 ? 13.444 -3.140 16.089 1.00 83.19 372 VAL A C 1
ATOM 2942 O O . VAL A 1 372 ? 14.034 -3.118 17.166 1.00 83.19 372 VAL A O 1
ATOM 2945 N N . ASP A 1 373 ? 12.504 -2.255 15.756 1.00 80.75 373 ASP A N 1
ATOM 2946 C CA . ASP A 1 373 ? 12.082 -1.147 16.625 1.00 80.75 373 ASP A CA 1
ATOM 2947 C C . ASP A 1 373 ? 10.551 -1.068 16.753 1.00 80.75 373 ASP A C 1
ATOM 2949 O O . ASP A 1 373 ? 9.818 -1.350 15.804 1.00 80.75 373 ASP A O 1
ATOM 2953 N N . PHE A 1 374 ? 10.060 -0.665 17.926 1.00 79.50 374 PHE A N 1
ATOM 2954 C CA . PHE A 1 374 ? 8.638 -0.500 18.217 1.00 79.50 374 PHE A CA 1
ATOM 2955 C C . PHE A 1 374 ? 8.372 0.844 18.884 1.00 79.50 374 PHE A C 1
ATOM 2957 O O . PHE A 1 374 ? 8.699 1.077 20.047 1.00 79.50 374 PHE A O 1
ATOM 2964 N N . HIS A 1 375 ? 7.711 1.733 18.149 1.00 74.50 375 HIS A N 1
ATOM 2965 C CA . HIS A 1 375 ? 7.343 3.051 18.640 1.00 74.50 375 HIS A CA 1
ATOM 2966 C C . HIS A 1 375 ? 5.885 3.044 19.113 1.00 74.50 375 HIS A C 1
ATOM 2968 O O . HIS A 1 375 ? 4.965 3.011 18.296 1.00 74.50 375 HIS A O 1
ATOM 2974 N N . SER A 1 376 ? 5.724 3.154 20.439 1.00 59.81 376 SER A N 1
ATOM 2975 C CA . SER A 1 376 ? 4.497 3.151 21.261 1.00 59.81 376 SER A CA 1
ATOM 2976 C C . SER A 1 376 ? 3.751 1.814 21.336 1.00 59.81 376 SER A C 1
ATOM 2978 O O . SER A 1 376 ? 3.244 1.308 20.339 1.00 59.81 376 SER A O 1
ATOM 2980 N N . PHE A 1 377 ? 3.687 1.291 22.561 1.00 52.00 377 PHE A N 1
ATOM 2981 C CA . PHE A 1 377 ? 3.136 -0.007 22.930 1.00 52.00 377 PHE A CA 1
ATOM 2982 C C . PHE A 1 377 ? 1.618 -0.034 22.892 1.00 52.00 377 PHE A C 1
ATOM 2984 O O . PHE A 1 377 ? 0.983 0.903 23.366 1.00 52.00 377 PHE A O 1
ATOM 2991 N N . GLY A 1 378 ? 1.092 -1.150 22.399 1.00 43.00 378 GLY A N 1
ATOM 2992 C CA . GLY A 1 378 ? -0.252 -1.688 22.550 1.00 43.00 378 GLY A CA 1
ATOM 2993 C C . GLY A 1 378 ? -0.171 -3.154 22.170 1.00 43.00 378 GLY A C 1
ATOM 2994 O O . GLY A 1 378 ? 0.108 -3.389 20.975 1.00 43.00 378 GLY A O 1
#

Radius of gyration: 22.21 Å; chains: 1; bounding box: 57×39×62 Å

Foldseek 3Di:
DWDPPDQDDDDQQLAWDQDPVSITDGDDDLEEELVSLVQQFLDPVLVVQLVVCVVVLNLVSNQVSCVPRDARQSSQQSRQVNCVVVQHEYEDQATEGEHQLPHEREHAHAYAAANYEYEYHQNHWDQDAFPAADVQQGNPTDHGREHYEHADPDKAKQDPVRLQVCLVPFQQQLAAQRQFTQDVVCAVQQQWKKKWWFPDFPFQAVPDPPDSVRGHTDIAMFHDHHRGGTPDGNHHNHDRSGTPIMIIGHDDPAAHEHEDYAYEYRHDRDRHEHYEYNHARYEYEQAHYEYRYDDQDAPADDEHYEYEQYENYEYYQHEYYYDLSYQEYEPYEYYNYEAYEYENYEAPNHYEHEYEPDYHHYYYYNYDGPDYYYHDYD

pLDDT: mean 90.72, std 9.61, range [43.0, 98.69]